Protein AF-A0A7S2D8L3-F1 (afdb_monomer)

pLDDT: mean 83.14, std 11.37, range [50.69, 97.5]

Sequence (397 aa):
GACLIGGCLDSTNPYYDPLANIYGGYGACKIIYSGCTDSLASNYVPFANKDDGSCFIEGCMDSSALNYDPSATKHLIVACVPKRRGCMDSVSISFSTYFNVHDASACFYPGCVDSTAANYDPSANSIGPCIPFWPGCTDSAASNFLAAYTLADPSSCRYGGCTSNPSAGNYNPSADFDDGTCASRRRMLASSTCLDPQASNYNTTASCSYPIEGCTDSNAINYRSSATVEKSPSDCVVPVHGCTVSTGTLNFNSNAEYDDGSCVLVKEGCTNSTAVNFASGANTDDGSCEYHLLGCTTQGSLNYNSLADADDGSCVYIQSGCTDSSADNYAATANTDDGSCAFPVRGCMFDGATNYDSHATSDDGSCVVASPPPSPPPPGSPPGIPLPSPPPPSPPP

Solvent-accessible surface area (backbone atoms only — not comparable to full-atom values): 23736 Å² total; per-residue (Å²): 130,85,86,83,34,48,12,20,74,48,82,86,44,95,58,41,33,94,78,33,78,39,82,55,48,100,84,27,61,78,82,82,31,72,27,12,61,49,86,83,23,83,56,45,34,96,76,28,77,37,68,67,79,67,47,32,28,74,26,14,64,46,83,76,29,70,59,45,29,95,79,34,66,32,74,34,75,94,66,45,40,75,66,32,72,25,13,66,49,86,83,24,80,46,41,38,90,83,36,80,35,77,30,77,90,52,44,32,28,74,21,10,65,48,84,87,30,86,56,46,31,95,80,26,77,30,89,33,86,55,48,75,71,34,71,23,19,60,48,83,84,27,66,62,45,39,92,79,30,73,28,79,28,78,87,65,47,40,36,66,25,14,55,87,43,90,87,24,90,59,45,30,86,84,36,76,33,49,48,72,68,52,51,59,103,70,75,88,71,78,64,50,40,13,55,43,86,78,25,79,46,48,79,32,82,42,78,60,42,62,72,33,70,27,24,64,52,85,75,21,80,58,42,32,94,77,31,72,35,70,37,85,78,74,75,58,44,62,75,39,67,25,15,62,52,80,71,65,36,81,56,50,33,94,74,28,78,39,70,67,79,67,59,42,66,65,28,72,26,14,60,50,84,83,27,79,58,44,30,92,79,27,81,36,69,67,77,67,60,39,64,76,41,68,27,13,58,54,84,79,26,80,59,48,31,93,78,28,77,37,68,66,78,70,58,41,70,76,29,73,27,14,59,50,87,81,24,80,58,44,30,93,78,25,80,36,68,65,78,68,58,42,63,66,36,71,26,12,63,50,86,78,22,81,56,47,32,94,75,33,72,33,72,64,80,70,56,42,64,76,74,80,79,83,82,80,84,83,84,82,87,79,84,88,88,81,90,84,82,89,86,82,81,86,89,88,137

Structure (mmCIF, N/CA/C/O backbone):
data_AF-A0A7S2D8L3-F1
#
_entry.id   AF-A0A7S2D8L3-F1
#
loop_
_atom_site.group_PDB
_atom_site.id
_atom_site.type_symbol
_atom_site.label_atom_id
_atom_site.label_alt_id
_atom_site.label_comp_id
_atom_site.label_asym_id
_atom_site.label_entity_id
_atom_site.label_seq_id
_atom_site.pdbx_PDB_ins_code
_atom_site.Cartn_x
_atom_site.Cartn_y
_atom_site.Cartn_z
_atom_site.occupancy
_atom_site.B_iso_or_equiv
_atom_site.auth_seq_id
_atom_site.auth_comp_id
_atom_site.auth_asym_id
_atom_site.auth_atom_id
_atom_site.pdbx_PDB_model_num
ATOM 1 N N . GLY A 1 1 ? -8.620 76.014 55.996 1.00 58.66 1 GLY A N 1
ATOM 2 C CA . GLY A 1 1 ? -8.951 74.628 55.617 1.00 58.66 1 GLY A CA 1
ATOM 3 C C . GLY A 1 1 ? -7.916 74.156 54.624 1.00 58.66 1 GLY A C 1
ATOM 4 O O . GLY A 1 1 ? -7.511 74.967 53.802 1.00 58.66 1 GLY A O 1
ATOM 5 N N . ALA A 1 2 ? -7.429 72.921 54.746 1.00 70.38 2 ALA A N 1
ATOM 6 C CA . ALA A 1 2 ? -6.459 72.364 53.802 1.00 70.38 2 ALA A CA 1
ATOM 7 C C . ALA A 1 2 ? -7.104 72.161 52.418 1.00 70.38 2 ALA A C 1
ATOM 9 O O . ALA A 1 2 ? -8.289 71.839 52.335 1.00 70.38 2 ALA A O 1
ATOM 10 N N . CYS A 1 3 ? -6.332 72.385 51.351 1.00 78.81 3 CYS A N 1
ATOM 11 C CA . CYS A 1 3 ? -6.780 72.179 49.975 1.00 78.81 3 CYS A CA 1
ATOM 12 C C . CYS A 1 3 ? -6.930 70.674 49.712 1.00 78.81 3 CYS A C 1
ATOM 14 O O . CYS A 1 3 ? -6.027 69.907 50.052 1.00 78.81 3 CYS A O 1
ATOM 16 N N . LEU A 1 4 ? -8.058 70.254 49.140 1.00 78.00 4 LEU A N 1
ATOM 17 C CA . LEU A 1 4 ? -8.296 68.855 48.794 1.00 78.00 4 LEU A CA 1
ATOM 18 C C . LEU A 1 4 ? -7.774 68.593 47.378 1.00 78.00 4 LEU A C 1
ATOM 20 O O . LEU A 1 4 ? -8.221 69.237 46.429 1.00 78.00 4 LEU A O 1
ATOM 24 N N . ILE A 1 5 ? -6.826 67.668 47.249 1.00 77.31 5 ILE A N 1
ATOM 25 C CA . ILE A 1 5 ? -6.230 67.236 45.982 1.00 77.31 5 ILE A CA 1
ATOM 26 C C . ILE A 1 5 ? -6.702 65.804 45.734 1.00 77.31 5 ILE A C 1
ATOM 28 O O . ILE A 1 5 ? -6.395 64.896 46.510 1.00 77.31 5 ILE A O 1
ATOM 32 N N . GLY A 1 6 ? -7.498 65.627 44.679 1.00 76.69 6 GLY A N 1
ATOM 33 C CA . GLY A 1 6 ? -8.025 64.331 44.261 1.00 76.69 6 GLY A CA 1
ATOM 34 C C . GLY A 1 6 ? -7.017 63.531 43.451 1.00 76.69 6 GLY A C 1
ATOM 35 O O . GLY A 1 6 ? -6.548 64.016 42.426 1.00 76.69 6 GLY A O 1
ATOM 36 N N . GLY A 1 7 ? -6.728 62.301 43.878 1.00 76.06 7 GLY A N 1
ATOM 37 C CA . GLY A 1 7 ? -5.790 61.398 43.205 1.00 76.06 7 GLY A CA 1
ATOM 38 C C . GLY A 1 7 ? -5.816 59.973 43.751 1.00 76.06 7 GLY A C 1
ATOM 39 O O . GLY A 1 7 ? -6.588 59.653 44.659 1.00 76.06 7 GLY A O 1
ATOM 40 N N . CYS A 1 8 ? -5.022 59.089 43.150 1.00 79.06 8 CYS A N 1
ATOM 41 C CA . CYS A 1 8 ? -4.939 57.685 43.541 1.00 79.06 8 CYS A CA 1
ATOM 42 C C . CYS A 1 8 ? -4.040 57.569 44.781 1.00 79.06 8 CYS A C 1
ATOM 44 O O . CYS A 1 8 ? -2.842 57.820 44.704 1.00 79.06 8 CYS A O 1
ATOM 46 N N . LEU A 1 9 ? -4.622 57.203 45.926 1.00 77.38 9 LEU A N 1
ATOM 47 C CA . LEU A 1 9 ? -3.913 57.109 47.214 1.00 77.38 9 LEU A CA 1
ATOM 48 C C . LEU A 1 9 ? -3.188 55.766 47.423 1.00 77.38 9 LEU A C 1
ATOM 50 O O . LEU A 1 9 ? -2.482 55.594 48.411 1.00 77.38 9 LEU A O 1
ATOM 54 N N . ASP A 1 10 ? -3.386 54.801 46.525 1.00 76.06 10 ASP A N 1
ATOM 55 C CA . ASP A 1 10 ? -2.772 53.475 46.608 1.00 76.06 10 ASP A CA 1
ATOM 56 C C . ASP A 1 10 ? -1.378 53.491 45.975 1.00 76.06 10 ASP A C 1
ATOM 58 O O . ASP A 1 10 ? -1.258 53.567 44.753 1.00 76.06 10 ASP A O 1
ATOM 62 N N . SER A 1 11 ? -0.331 53.379 46.799 1.00 76.12 11 SER A N 1
ATOM 63 C CA . SER A 1 11 ? 1.074 53.383 46.365 1.00 76.12 11 SER A CA 1
ATOM 64 C C . SER A 1 11 ? 1.469 52.205 45.474 1.00 76.12 11 SER A C 1
ATOM 66 O O . SER A 1 11 ? 2.555 52.216 44.899 1.00 76.12 11 SER A O 1
ATOM 68 N N . THR A 1 12 ? 0.628 51.172 45.381 1.00 72.06 12 THR A N 1
ATOM 69 C CA . THR A 1 12 ? 0.839 50.029 44.482 1.00 72.06 12 THR A CA 1
ATOM 70 C C . THR A 1 12 ? 0.223 50.243 43.097 1.00 72.06 12 THR A C 1
ATOM 72 O O . THR A 1 12 ? 0.552 49.518 42.155 1.00 72.06 12 THR A O 1
ATOM 75 N N . ASN A 1 13 ? -0.632 51.259 42.938 1.00 71.44 13 ASN A N 1
ATOM 76 C CA . ASN A 1 13 ? -1.202 51.624 41.651 1.00 71.44 13 ASN A CA 1
ATOM 77 C C . ASN A 1 13 ? -0.165 52.424 40.826 1.00 71.44 13 ASN A C 1
ATOM 79 O O . ASN A 1 13 ? 0.396 53.392 41.338 1.00 71.44 13 ASN A O 1
ATOM 83 N N . PRO A 1 14 ? 0.076 52.101 39.538 1.00 70.62 14 PRO A N 1
ATOM 84 C CA . PRO A 1 14 ? 0.989 52.856 38.672 1.00 70.62 14 PRO A CA 1
ATOM 85 C C . PRO A 1 14 ? 0.635 54.342 38.516 1.00 70.62 14 PRO A C 1
ATOM 87 O O . PRO A 1 14 ? 1.480 55.129 38.100 1.00 70.62 14 PRO A O 1
ATOM 90 N N . TYR A 1 15 ? -0.606 54.718 38.835 1.00 73.00 15 TYR A N 1
ATOM 91 C CA . TYR A 1 15 ? -1.111 56.090 38.816 1.00 73.00 15 TYR A CA 1
ATOM 92 C C . TYR A 1 15 ? -1.199 56.712 40.223 1.00 73.00 15 TYR A C 1
ATOM 94 O O . TYR A 1 15 ? -1.962 57.657 40.420 1.00 73.00 15 TYR A O 1
ATOM 102 N N . TYR A 1 16 ? -0.459 56.172 41.200 1.00 75.81 16 TYR A N 1
ATOM 103 C CA . TYR A 1 16 ? -0.330 56.734 42.546 1.00 75.81 16 TYR A CA 1
ATOM 104 C C . TYR A 1 16 ? 0.120 58.197 42.503 1.00 75.81 16 TYR A C 1
ATOM 106 O O . TYR A 1 16 ? 1.125 58.525 41.869 1.00 75.81 16 TYR A O 1
ATOM 114 N N . ASP A 1 17 ? -0.594 59.058 43.225 1.00 78.06 17 ASP A N 1
ATOM 115 C CA . ASP A 1 17 ? -0.233 60.462 43.394 1.00 78.06 17 ASP A CA 1
ATOM 116 C C . ASP A 1 17 ? 0.146 60.726 44.862 1.00 78.06 17 ASP A C 1
ATOM 118 O O . ASP A 1 17 ? -0.734 60.761 45.726 1.00 78.06 17 ASP A O 1
ATOM 122 N N . PRO A 1 18 ? 1.439 60.947 45.171 1.00 81.06 18 PRO A N 1
ATOM 123 C CA . PRO A 1 18 ? 1.889 61.211 46.535 1.00 81.06 18 PRO A CA 1
ATOM 124 C C . PRO A 1 18 ? 1.399 62.555 47.103 1.00 81.06 18 PRO A C 1
ATOM 126 O O . PRO A 1 18 ? 1.585 62.803 48.294 1.00 81.06 18 PRO A O 1
ATOM 129 N N . LEU A 1 19 ? 0.815 63.433 46.278 1.00 80.94 19 LEU A N 1
ATOM 130 C CA . LEU A 1 19 ? 0.251 64.724 46.688 1.00 80.94 19 LEU A CA 1
ATOM 131 C C . LEU A 1 19 ? -1.268 64.669 46.900 1.00 80.94 19 LEU A C 1
ATOM 133 O O . LEU A 1 19 ? -1.845 65.626 47.428 1.00 80.94 19 LEU A O 1
ATOM 137 N N . ALA A 1 20 ? -1.920 63.572 46.511 1.00 79.06 20 ALA A N 1
ATOM 138 C CA . ALA A 1 20 ? -3.345 63.390 46.719 1.00 79.06 20 ALA A CA 1
ATOM 139 C C . ALA A 1 20 ? -3.663 63.182 48.204 1.00 79.06 20 ALA A C 1
ATOM 141 O O . ALA A 1 20 ? -2.955 62.485 48.928 1.00 79.06 20 ALA A O 1
ATOM 142 N N . ASN A 1 21 ? -4.757 63.785 48.666 1.00 79.69 21 ASN A N 1
ATOM 143 C CA . ASN A 1 21 ? -5.228 63.652 50.047 1.00 79.69 21 ASN A CA 1
ATOM 144 C C . ASN A 1 21 ? -6.713 63.274 50.155 1.00 79.69 21 ASN A C 1
ATOM 146 O O . ASN A 1 21 ? -7.214 63.080 51.263 1.00 79.69 21 ASN A O 1
ATOM 150 N N . ILE A 1 22 ? -7.400 63.115 49.019 1.00 77.88 22 ILE A N 1
ATOM 151 C CA . ILE A 1 22 ? -8.723 62.493 48.917 1.00 77.88 22 ILE A CA 1
ATOM 152 C C . ILE A 1 22 ? -8.764 61.530 47.723 1.00 77.88 22 ILE A C 1
ATOM 154 O O . ILE A 1 22 ? -8.148 61.779 46.686 1.00 77.88 22 ILE A O 1
ATOM 158 N N . TYR A 1 23 ? -9.496 60.421 47.870 1.00 70.50 23 TYR A N 1
ATOM 159 C CA . TYR A 1 23 ? -9.683 59.441 46.798 1.00 70.50 23 TYR A CA 1
ATOM 160 C C . TYR A 1 23 ? -10.708 59.962 45.781 1.00 70.50 23 TYR A C 1
ATOM 162 O O . TYR A 1 23 ? -11.861 60.209 46.135 1.00 70.50 23 TYR A O 1
ATOM 170 N N . GLY A 1 24 ? -10.301 60.093 44.516 1.00 64.25 24 GLY A N 1
ATOM 171 C CA . GLY A 1 24 ? -11.182 60.478 43.409 1.00 64.25 24 GLY A CA 1
ATOM 172 C C . GLY A 1 24 ? -11.058 61.939 42.949 1.00 64.25 24 GLY A C 1
ATOM 173 O O . GLY A 1 24 ? -10.812 62.857 43.724 1.00 64.25 24 GLY A O 1
ATOM 174 N N . GLY A 1 25 ? -11.225 62.123 41.638 1.00 63.41 25 GLY A N 1
ATOM 175 C CA . GLY A 1 25 ? -11.106 63.361 40.859 1.00 63.41 25 GLY A CA 1
ATOM 176 C C . GLY A 1 25 ? -11.206 63.000 39.369 1.00 63.41 25 GLY A C 1
ATOM 177 O O . GLY A 1 25 ? -10.964 61.842 39.019 1.00 63.41 25 GLY A O 1
ATOM 178 N N . TYR A 1 26 ? -11.607 63.927 38.489 1.00 54.16 26 TYR A N 1
ATOM 179 C CA . TYR A 1 26 ? -11.758 63.651 37.049 1.00 54.16 26 TYR A CA 1
ATOM 180 C C . TYR A 1 26 ? -10.445 63.080 36.465 1.00 54.16 26 TYR A C 1
ATOM 182 O O . TYR A 1 26 ? -9.492 63.818 36.248 1.00 54.16 26 TYR A O 1
ATOM 190 N N . GLY A 1 27 ? -10.397 61.758 36.244 1.00 59.19 27 GLY A N 1
ATOM 191 C CA . GLY A 1 27 ? -9.259 61.035 35.654 1.00 59.19 27 GLY A CA 1
ATOM 192 C C . GLY A 1 27 ? -8.215 60.444 36.619 1.00 59.19 27 GLY A C 1
ATOM 193 O O . GLY A 1 27 ? -7.211 59.923 36.148 1.00 59.19 27 GLY A O 1
ATOM 194 N N . ALA A 1 28 ? -8.416 60.496 37.939 1.00 61.88 28 ALA A N 1
ATOM 195 C CA . ALA A 1 28 ? -7.290 60.419 38.879 1.00 61.88 28 ALA A CA 1
ATOM 196 C C . ALA A 1 28 ? -6.900 59.021 39.414 1.00 61.88 28 ALA A C 1
ATOM 198 O O . ALA A 1 28 ? -5.929 58.915 40.150 1.00 61.88 28 ALA A O 1
ATOM 199 N N . CYS A 1 29 ? -7.613 57.942 39.075 1.00 66.12 29 CYS A N 1
ATOM 200 C CA . CYS A 1 29 ? -7.203 56.575 39.434 1.00 66.12 29 CYS A CA 1
ATOM 201 C C . CYS A 1 29 ? -7.768 55.626 38.368 1.00 66.12 29 CYS A C 1
ATOM 203 O O . CYS A 1 29 ? -8.962 55.318 38.349 1.00 66.12 29 CYS A O 1
ATOM 205 N N . LYS A 1 30 ? -6.932 55.240 37.398 1.00 70.69 30 LYS A N 1
ATOM 206 C CA . LYS A 1 30 ? -7.336 54.280 36.366 1.00 70.69 30 LYS A CA 1
ATOM 207 C C . LYS A 1 30 ? -7.400 52.904 37.028 1.00 70.69 30 LYS A C 1
ATOM 209 O O . LYS A 1 30 ? -6.402 52.431 37.568 1.00 70.69 30 LYS A O 1
ATOM 214 N N . ILE A 1 31 ? -8.581 52.287 37.027 1.00 71.50 31 ILE A N 1
ATOM 215 C CA . ILE A 1 31 ? -8.755 50.920 37.532 1.00 71.50 31 ILE A CA 1
ATOM 216 C C . ILE A 1 31 ? -7.892 50.001 36.668 1.00 71.50 31 ILE A C 1
ATOM 218 O O . ILE A 1 31 ? -8.000 50.040 35.441 1.00 71.50 31 ILE A O 1
ATOM 222 N N . ILE A 1 32 ? -7.018 49.214 37.298 1.00 74.38 32 ILE A N 1
ATOM 223 C CA . ILE A 1 32 ? -6.216 48.217 36.591 1.00 74.38 32 ILE A CA 1
ATOM 224 C C . ILE A 1 32 ? -7.114 47.017 36.334 1.00 74.38 32 ILE A C 1
ATOM 226 O O . ILE A 1 32 ? -7.522 46.332 37.270 1.00 74.38 32 ILE A O 1
ATOM 230 N N . TYR A 1 33 ? -7.414 46.775 35.066 1.00 80.56 33 TYR A N 1
ATOM 231 C CA . TYR A 1 33 ? -8.049 45.540 34.638 1.00 80.56 33 TYR A CA 1
ATOM 232 C C . TYR A 1 33 ? -6.944 44.668 34.056 1.00 80.56 33 TYR A C 1
ATOM 234 O O . TYR A 1 33 ? -6.414 44.971 32.984 1.00 80.56 33 TYR A O 1
ATOM 242 N N . SER A 1 34 ? -6.555 43.645 34.816 1.00 87.06 34 SER A N 1
ATOM 243 C CA . SER A 1 34 ? -5.655 42.600 34.337 1.00 87.06 34 SER A CA 1
ATOM 244 C C . SER A 1 34 ? -6.392 41.699 33.352 1.00 87.06 34 SER A C 1
ATOM 246 O O . SER A 1 34 ? -7.567 41.386 33.560 1.00 87.06 34 SER A O 1
ATOM 248 N N . GLY A 1 35 ? -5.710 41.307 32.289 1.00 88.00 35 GLY A N 1
ATOM 249 C CA . GLY A 1 35 ? -6.216 40.365 31.300 1.00 88.00 35 GLY A CA 1
ATOM 250 C C . GLY A 1 35 ? -5.446 40.493 29.997 1.00 88.00 35 GLY A C 1
ATOM 251 O O . GLY A 1 35 ? -4.646 41.414 29.834 1.00 88.00 35 GLY A O 1
ATOM 252 N N . CYS A 1 36 ? -5.716 39.601 29.049 1.00 92.62 36 CYS A N 1
ATOM 253 C CA . CYS A 1 36 ? -5.042 39.636 27.762 1.00 92.62 36 CYS A CA 1
ATOM 254 C C . CYS A 1 36 ? -5.284 40.959 27.015 1.00 92.62 36 CYS A C 1
ATOM 256 O O . C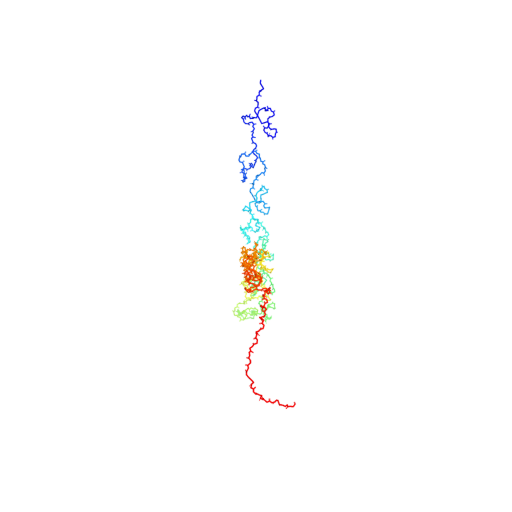YS A 1 36 ? -6.426 41.307 26.697 1.00 92.62 36 CYS A O 1
ATOM 258 N N . THR A 1 37 ? -4.205 41.677 26.695 1.00 91.50 37 THR A N 1
ATOM 259 C CA . THR A 1 37 ? -4.262 42.948 25.950 1.00 91.50 37 THR A CA 1
ATOM 260 C C . THR A 1 37 ? -4.007 42.800 24.447 1.00 91.50 37 THR A C 1
ATOM 262 O O . THR A 1 37 ? -4.109 43.790 23.724 1.00 91.50 37 THR A O 1
ATOM 265 N N . ASP A 1 38 ? -3.665 41.601 23.967 1.00 89.75 38 ASP A N 1
ATOM 266 C CA . ASP A 1 38 ? -3.426 41.328 22.546 1.00 89.75 38 ASP A CA 1
ATOM 267 C C . ASP A 1 38 ? -4.751 41.125 21.798 1.00 89.75 38 ASP A C 1
ATOM 269 O O . ASP A 1 38 ? -5.490 40.184 22.081 1.00 89.75 38 ASP A O 1
ATOM 273 N N . SER A 1 39 ? -5.048 41.991 20.825 1.00 89.75 39 SER A N 1
ATOM 274 C CA . SER A 1 39 ? -6.291 41.931 20.048 1.00 89.75 39 SER A CA 1
ATOM 275 C C . SER A 1 39 ? -6.376 40.752 19.074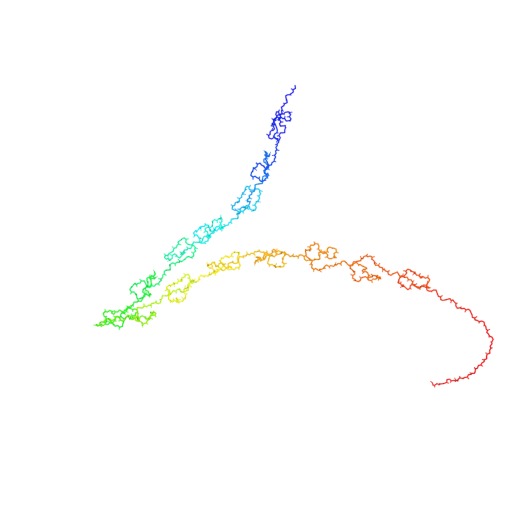 1.00 89.75 39 SER A C 1
ATOM 277 O O . SER A 1 39 ? -7.438 40.539 18.491 1.00 89.75 39 SER A O 1
ATOM 279 N N . LEU A 1 40 ? -5.282 40.013 18.858 1.00 83.94 40 LEU A N 1
ATOM 280 C CA . LEU A 1 40 ? -5.252 38.784 18.058 1.00 83.94 40 LEU A CA 1
ATOM 281 C C . LEU A 1 40 ? -5.496 37.520 18.901 1.00 83.94 40 LEU A C 1
ATOM 283 O O . LEU A 1 40 ? -5.731 36.452 18.336 1.00 83.94 40 LEU A O 1
ATOM 287 N N . ALA A 1 41 ? -5.467 37.619 20.233 1.00 86.69 41 ALA A N 1
ATOM 288 C CA . ALA A 1 41 ? -5.712 36.485 21.116 1.00 86.69 41 ALA A CA 1
ATOM 289 C C . ALA A 1 41 ? -7.202 36.125 21.190 1.00 86.69 41 ALA A C 1
ATOM 291 O O . ALA A 1 41 ? -8.078 36.989 21.268 1.00 86.69 41 ALA A O 1
ATOM 292 N N . SER A 1 42 ? -7.496 34.827 21.282 1.00 87.44 42 SER A N 1
ATOM 293 C CA . SER A 1 42 ? -8.878 34.328 21.393 1.00 87.44 42 SER A CA 1
ATOM 294 C C . SER A 1 42 ? -9.587 34.731 22.695 1.00 87.44 42 SER A C 1
ATOM 296 O O . SER A 1 42 ? -10.813 34.696 22.769 1.00 87.44 42 SER A O 1
ATOM 298 N N . ASN A 1 43 ? -8.835 35.141 23.717 1.00 89.75 43 ASN A N 1
ATOM 299 C CA . ASN A 1 43 ? -9.345 35.639 24.994 1.00 89.75 43 ASN A CA 1
ATOM 300 C C . ASN A 1 43 ? -8.981 37.112 25.256 1.00 89.75 43 ASN A C 1
ATOM 302 O O . ASN A 1 43 ? -8.861 37.511 26.415 1.00 89.75 43 ASN A O 1
ATOM 306 N N . TYR A 1 44 ? -8.806 37.912 24.198 1.00 91.56 44 TYR A N 1
ATOM 307 C CA . TYR A 1 44 ? -8.612 39.359 24.304 1.00 91.56 44 TYR A CA 1
ATOM 308 C C . TYR A 1 44 ? -9.676 40.020 25.194 1.00 91.56 44 TYR A C 1
ATOM 310 O O . TYR A 1 44 ? -10.878 39.801 25.020 1.00 91.56 44 TYR A O 1
ATOM 318 N N . VAL A 1 45 ? -9.239 40.879 26.117 1.00 91.44 45 VAL A N 1
ATOM 319 C CA . VAL A 1 45 ? -10.113 41.637 27.017 1.00 91.44 45 VAL A CA 1
ATOM 320 C C . VAL A 1 45 ? -10.072 43.124 26.622 1.00 91.44 45 VAL A C 1
ATOM 322 O O . VAL A 1 45 ? -9.108 43.813 26.954 1.00 91.44 45 VAL A O 1
ATOM 325 N N . PRO A 1 46 ? -11.120 43.683 25.974 1.00 90.12 46 PRO A N 1
ATOM 326 C CA . PRO A 1 46 ? -11.091 45.041 25.405 1.00 90.12 46 PRO A CA 1
ATOM 327 C C . PRO A 1 46 ? -10.821 46.187 26.389 1.00 90.12 46 PRO A C 1
ATOM 329 O O . PRO A 1 46 ? -10.402 47.271 25.993 1.00 90.12 46 PRO A O 1
ATOM 332 N N . PHE A 1 47 ? -11.101 45.970 27.673 1.00 84.88 47 PHE A N 1
ATOM 333 C CA . PHE A 1 47 ? -10.903 46.946 28.746 1.00 84.88 47 PHE A CA 1
ATOM 334 C C . PHE A 1 47 ? -9.679 46.640 29.620 1.00 84.88 47 PHE A C 1
ATOM 336 O O . PHE A 1 47 ? -9.377 47.433 30.518 1.00 84.88 47 PHE A O 1
ATOM 343 N N . ALA A 1 48 ? -8.970 45.531 29.367 1.00 87.19 48 ALA A N 1
ATOM 344 C CA . ALA A 1 48 ? -7.720 45.246 30.051 1.00 87.19 48 ALA A CA 1
ATOM 345 C C . ALA A 1 48 ? -6.679 46.305 29.685 1.00 87.19 48 ALA A C 1
ATOM 347 O O . ALA A 1 48 ? -6.531 46.716 28.534 1.00 87.19 48 ALA A O 1
ATOM 348 N N . ASN A 1 49 ? -5.979 46.789 30.700 1.00 83.31 49 ASN A N 1
ATOM 349 C CA . ASN A 1 49 ? -4.951 47.818 30.558 1.00 83.31 49 ASN A CA 1
ATOM 350 C C . ASN A 1 49 ? -3.617 47.401 31.184 1.00 83.31 49 ASN A C 1
ATOM 352 O O . ASN A 1 49 ? -2.686 48.205 31.240 1.00 83.31 49 ASN A O 1
ATOM 356 N N . LYS A 1 50 ? -3.537 46.144 31.622 1.00 86.44 50 LYS A N 1
ATOM 357 C CA . LYS A 1 50 ? -2.333 45.467 32.070 1.00 86.44 50 LYS A CA 1
ATOM 358 C C . LYS A 1 50 ? -2.413 44.019 31.605 1.00 86.44 50 LYS A C 1
ATOM 360 O O . LYS A 1 50 ? -3.317 43.301 32.023 1.00 86.44 50 LYS A 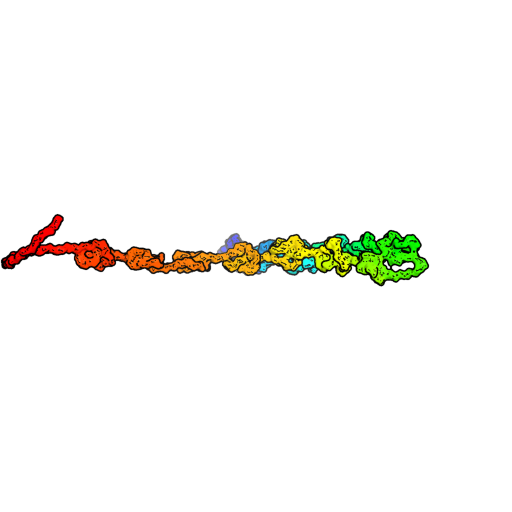O 1
ATOM 365 N N . ASP A 1 51 ? -1.460 43.617 30.776 1.00 88.25 51 ASP A N 1
ATOM 366 C CA . ASP A 1 51 ? -1.317 42.217 30.400 1.00 88.25 51 ASP A CA 1
ATOM 367 C C . ASP A 1 51 ? -0.884 41.397 31.619 1.00 88.25 51 ASP A C 1
ATOM 369 O O . ASP A 1 51 ? 0.022 41.787 32.364 1.00 88.25 51 ASP A O 1
ATOM 373 N N . ASP A 1 52 ? -1.560 40.281 31.841 1.00 89.50 52 ASP A N 1
ATOM 374 C CA . ASP A 1 52 ? -1.253 39.317 32.896 1.00 89.50 52 ASP A CA 1
ATOM 375 C C . ASP A 1 52 ? -0.670 38.009 32.344 1.00 89.50 52 ASP A C 1
ATOM 377 O O . ASP A 1 52 ? -0.448 37.069 33.109 1.00 89.50 52 ASP A O 1
ATOM 381 N N . GLY A 1 53 ? -0.392 37.953 31.036 1.00 86.69 53 GLY A N 1
ATOM 382 C CA . GLY A 1 53 ? 0.136 36.770 30.363 1.00 86.69 53 GLY A CA 1
ATOM 383 C C . GLY A 1 53 ? -0.922 35.697 30.103 1.00 86.69 53 GLY A C 1
ATOM 384 O O . GLY A 1 53 ? -0.571 34.589 29.705 1.00 86.69 53 GLY A O 1
ATOM 385 N N . SER A 1 54 ? -2.210 36.000 30.313 1.00 89.00 54 SER A N 1
ATOM 386 C CA . SER A 1 54 ? -3.302 35.055 30.055 1.00 89.00 54 SER A CA 1
ATOM 387 C C . SER A 1 54 ? -3.612 34.852 28.571 1.00 89.00 54 SER A C 1
ATOM 389 O O . SER A 1 54 ? -4.422 33.983 28.264 1.00 89.00 54 SER A O 1
ATOM 391 N N . CYS A 1 55 ? -3.011 35.612 27.646 1.00 90.81 55 CYS A N 1
ATOM 392 C CA . CYS A 1 55 ? -3.334 35.558 26.218 1.00 90.81 55 CYS A CA 1
ATOM 393 C C . CYS A 1 55 ? -3.251 34.145 25.621 1.00 90.81 55 CYS A C 1
ATOM 395 O O . CYS A 1 55 ? -2.227 33.470 25.713 1.00 90.81 55 CYS A O 1
ATOM 397 N N . PHE A 1 56 ? -4.328 33.727 24.955 1.00 90.06 56 PHE A N 1
ATOM 398 C CA . PHE A 1 56 ? -4.456 32.494 24.184 1.00 90.06 56 PHE A CA 1
ATOM 399 C C . PHE A 1 56 ? -4.246 32.794 22.701 1.00 90.06 56 PHE A C 1
ATOM 401 O O . PHE A 1 56 ? -5.197 33.089 21.965 1.00 90.06 56 PHE A O 1
ATOM 408 N N . ILE A 1 57 ? -2.986 32.711 22.290 1.00 87.94 57 ILE A N 1
ATOM 409 C CA . ILE A 1 57 ? -2.550 32.799 20.904 1.00 87.94 57 ILE A CA 1
ATOM 410 C C . ILE A 1 57 ? -2.702 31.409 20.296 1.00 87.94 57 ILE A C 1
ATOM 412 O O . ILE A 1 57 ? -2.027 30.460 20.702 1.00 87.94 57 ILE A O 1
ATOM 416 N N . GLU A 1 58 ? -3.655 31.278 19.377 1.00 86.69 58 GLU A N 1
ATOM 417 C CA . GLU A 1 58 ? -3.909 30.024 18.676 1.00 86.69 58 GLU A CA 1
ATOM 418 C C . GLU A 1 58 ? -2.864 29.812 17.586 1.00 86.69 58 GLU A C 1
ATOM 420 O O . GLU A 1 58 ? -2.648 30.674 16.739 1.00 86.69 58 GLU A O 1
ATOM 425 N N . GLY A 1 59 ? -2.242 28.639 17.585 1.00 86.94 59 GLY A N 1
ATOM 426 C CA . GLY A 1 59 ? -1.262 28.284 16.571 1.00 86.94 59 GLY A CA 1
ATOM 427 C C . GLY A 1 59 ? -0.789 26.847 16.712 1.00 86.94 59 GLY A C 1
ATOM 428 O O . GLY A 1 59 ? -1.179 26.114 17.630 1.00 86.94 59 GLY A O 1
ATOM 429 N N . CYS A 1 60 ? 0.042 26.411 15.771 1.00 91.19 60 CYS A N 1
ATOM 430 C CA . CYS A 1 60 ? 0.594 25.070 15.817 1.00 91.19 60 CYS A CA 1
ATOM 431 C C . CYS A 1 60 ? 1.811 25.032 16.746 1.00 91.19 60 CYS A C 1
ATOM 433 O O . CYS A 1 60 ? 2.889 25.478 16.378 1.00 91.19 60 CYS A O 1
ATOM 435 N N . MET A 1 61 ? 1.662 24.456 17.937 1.00 90.25 61 MET A N 1
ATOM 436 C CA . MET A 1 61 ? 2.783 24.283 18.882 1.00 90.25 61 MET A CA 1
ATOM 437 C C . MET A 1 61 ? 3.675 23.058 18.580 1.00 90.25 61 MET A C 1
ATOM 439 O O . MET A 1 61 ? 4.586 22.755 19.345 1.00 90.25 61 MET A O 1
ATOM 443 N N . ASP A 1 62 ? 3.420 22.327 17.491 1.00 88.62 62 ASP A N 1
ATOM 444 C CA . ASP A 1 62 ? 4.229 21.173 17.087 1.00 88.62 62 ASP A CA 1
ATOM 445 C C . ASP A 1 62 ? 5.430 21.625 16.241 1.00 88.62 62 ASP A C 1
ATOM 447 O O . ASP A 1 62 ? 5.268 22.063 15.103 1.00 88.62 62 ASP A O 1
ATOM 451 N N . SER A 1 63 ? 6.645 21.488 16.780 1.00 90.19 63 SER A N 1
ATOM 452 C CA . SER A 1 63 ? 7.897 21.875 16.106 1.00 90.19 63 SER A CA 1
ATOM 453 C C . SER A 1 63 ? 8.181 21.085 14.821 1.00 90.19 63 SER A C 1
ATOM 455 O O . SER A 1 63 ? 8.950 21.523 13.953 1.00 90.19 63 SER A O 1
ATOM 457 N N . SER A 1 64 ? 7.536 19.929 14.656 1.00 87.25 64 SER A N 1
ATOM 458 C CA . SER A 1 64 ? 7.630 19.117 13.450 1.00 87.25 64 SER A CA 1
ATOM 459 C C . SER A 1 64 ? 6.751 19.647 12.310 1.00 87.25 64 SER A C 1
ATOM 461 O O . SER A 1 64 ? 7.098 19.423 11.147 1.00 87.25 64 SER A O 1
ATOM 463 N N . ALA A 1 65 ? 5.716 20.446 12.590 1.00 89.75 65 ALA A N 1
ATOM 464 C CA . ALA A 1 65 ? 4.817 21.010 11.585 1.00 89.75 65 ALA A CA 1
ATOM 465 C C . ALA A 1 65 ? 5.474 22.108 10.726 1.00 89.75 65 ALA A C 1
ATOM 467 O O . ALA A 1 65 ? 6.496 22.702 11.083 1.00 89.75 65 ALA A O 1
ATOM 468 N N . LEU A 1 66 ? 4.901 22.362 9.547 1.00 89.62 66 LEU A N 1
ATOM 469 C CA . LEU A 1 66 ? 5.377 23.372 8.597 1.00 89.62 66 LEU A CA 1
ATOM 470 C C . LEU A 1 66 ? 5.097 24.797 9.086 1.00 89.62 66 LEU A C 1
ATOM 472 O O . LEU A 1 66 ? 5.932 25.677 8.915 1.00 89.62 66 LEU A O 1
ATOM 476 N N . ASN A 1 67 ? 3.947 25.009 9.716 1.00 89.75 67 ASN A N 1
ATOM 477 C CA . ASN A 1 67 ? 3.519 26.287 10.277 1.00 89.75 67 ASN A CA 1
ATOM 478 C C . ASN A 1 67 ? 3.619 26.304 11.810 1.00 89.75 67 ASN A C 1
ATOM 480 O O . ASN A 1 67 ? 2.745 26.852 12.480 1.00 89.75 67 ASN A O 1
ATOM 484 N N . TYR A 1 68 ? 4.667 25.672 12.350 1.00 89.88 68 TYR A N 1
ATOM 485 C CA . TYR A 1 68 ? 5.006 25.762 13.767 1.00 89.88 68 TYR A CA 1
ATOM 486 C C . TYR A 1 68 ? 5.106 27.228 14.199 1.00 89.88 68 TYR A C 1
ATOM 488 O O . TYR A 1 68 ? 5.860 28.004 13.608 1.00 89.88 68 TYR A O 1
ATOM 496 N N . ASP A 1 69 ? 4.372 27.577 15.247 1.00 89.38 69 ASP A N 1
ATOM 497 C CA . ASP A 1 69 ? 4.368 28.895 15.856 1.00 89.38 69 ASP A CA 1
ATOM 498 C C . ASP A 1 69 ? 4.915 28.797 17.291 1.00 89.38 69 ASP A C 1
ATOM 500 O O . ASP A 1 69 ? 4.209 28.334 18.191 1.00 89.38 69 ASP A O 1
ATOM 504 N N . PRO A 1 70 ? 6.166 29.234 17.536 1.00 89.25 70 PRO A N 1
ATOM 505 C CA . PRO A 1 70 ? 6.755 29.225 18.873 1.00 89.25 70 PRO A CA 1
ATOM 506 C C . PRO A 1 70 ? 6.124 30.246 19.836 1.00 89.25 70 PRO A C 1
ATOM 508 O O . PRO A 1 70 ? 6.433 30.209 21.025 1.00 89.25 70 PRO A O 1
ATOM 511 N N . SER A 1 71 ? 5.290 31.170 19.343 1.00 84.88 71 SER A N 1
ATOM 512 C CA . SER A 1 71 ? 4.567 32.161 20.152 1.00 84.88 71 SER A CA 1
ATOM 513 C C . SER A 1 71 ? 3.151 31.721 20.537 1.00 84.88 71 SER A C 1
ATOM 515 O O . SER A 1 71 ? 2.515 32.366 21.372 1.00 84.88 71 SER A O 1
ATOM 517 N N . ALA A 1 72 ? 2.670 30.604 19.980 1.00 87.00 72 ALA A N 1
ATOM 518 C CA . ALA A 1 72 ? 1.367 30.051 20.307 1.00 87.00 72 ALA A CA 1
ATOM 519 C C . ALA A 1 72 ? 1.326 29.553 21.757 1.00 87.00 72 ALA A C 1
ATOM 521 O O . ALA A 1 72 ? 2.155 28.755 22.196 1.00 87.00 72 ALA A O 1
ATOM 522 N N . THR A 1 73 ? 0.312 29.994 22.494 1.00 85.38 73 THR A N 1
ATOM 523 C CA . THR A 1 73 ? 0.041 29.566 23.874 1.00 85.38 73 THR A CA 1
ATOM 524 C C . THR A 1 73 ? -1.123 28.573 23.948 1.00 85.38 73 THR A C 1
ATOM 526 O O . THR A 1 73 ? -1.369 27.990 25.005 1.00 85.38 73 THR A O 1
ATOM 529 N N . LYS A 1 74 ? -1.822 28.338 22.825 1.00 86.50 74 LYS A N 1
ATOM 530 C CA . LYS A 1 74 ? -2.909 27.362 22.681 1.00 86.50 74 LYS A CA 1
ATOM 531 C C . LYS A 1 74 ? -2.744 26.548 21.390 1.00 86.50 74 LYS A C 1
ATOM 533 O O . LYS A 1 74 ? -2.834 27.088 20.288 1.00 86.50 74 LYS A O 1
ATOM 538 N N . HIS A 1 75 ? -2.546 25.234 21.530 1.00 84.81 75 HIS A N 1
ATOM 539 C CA . HIS A 1 75 ? -2.345 24.322 20.402 1.00 84.81 75 HIS A CA 1
ATOM 540 C C . HIS A 1 75 ? -3.647 24.103 19.620 1.00 84.81 75 HIS A C 1
ATOM 542 O O . HIS A 1 75 ? -4.626 23.584 20.162 1.00 84.81 75 HIS A O 1
ATOM 548 N N . LEU A 1 76 ? -3.648 24.461 18.336 1.00 80.88 76 LEU A N 1
ATOM 549 C CA . LEU A 1 76 ? -4.786 24.261 17.441 1.00 80.88 76 LEU A CA 1
ATOM 550 C C . LEU A 1 76 ? -4.461 23.150 16.427 1.00 80.88 76 LEU A C 1
ATOM 552 O O . LEU A 1 76 ? -3.870 23.408 15.383 1.00 80.88 76 LEU A O 1
ATOM 556 N N . ILE A 1 77 ? -4.854 21.906 16.735 1.00 67.31 77 ILE A N 1
ATOM 557 C CA . ILE A 1 77 ? -4.487 20.698 15.957 1.00 67.31 77 ILE A CA 1
ATOM 558 C C . ILE A 1 77 ? -4.860 20.831 14.471 1.00 67.31 77 ILE A C 1
ATOM 560 O O . ILE A 1 77 ? -4.064 20.507 13.597 1.00 67.31 77 ILE A O 1
ATOM 564 N N . VAL A 1 78 ? -6.046 21.369 14.170 1.00 71.62 78 VAL A N 1
ATOM 565 C CA . VAL A 1 78 ? -6.527 21.582 12.789 1.00 71.62 78 VAL A CA 1
ATOM 566 C C . VAL A 1 78 ? -5.750 22.649 12.014 1.00 71.62 78 VAL A C 1
ATOM 568 O O . VAL A 1 78 ? -5.867 22.709 10.793 1.00 71.62 78 VAL A O 1
ATOM 571 N N . ALA A 1 79 ? -4.945 23.473 12.690 1.00 74.19 79 ALA A N 1
ATOM 572 C CA . ALA A 1 79 ? -4.064 24.425 12.030 1.00 74.19 79 ALA A CA 1
ATOM 573 C C . ALA A 1 79 ? -2.708 23.812 11.665 1.00 74.19 79 ALA A C 1
ATOM 575 O O . ALA A 1 79 ? -2.049 24.354 10.786 1.00 74.19 79 ALA A O 1
ATOM 576 N N . CYS A 1 80 ? -2.269 22.714 12.290 1.00 87.94 80 CYS A N 1
ATOM 577 C CA . CYS A 1 80 ? -0.949 22.144 12.024 1.00 87.94 80 CYS A CA 1
ATOM 578 C C . CYS A 1 80 ? -0.874 21.518 10.627 1.00 87.94 80 CYS A C 1
ATOM 580 O O . CYS A 1 80 ? -1.505 20.504 10.333 1.00 87.94 80 CYS A O 1
ATOM 582 N N . VAL A 1 81 ? -0.046 22.105 9.766 1.00 89.31 81 VAL A N 1
ATOM 583 C CA . VAL A 1 81 ? 0.251 21.570 8.440 1.00 89.31 81 VAL A CA 1
ATOM 584 C C . VAL A 1 81 ? 1.406 20.576 8.576 1.00 89.31 81 VAL A C 1
ATOM 586 O O . VAL A 1 81 ? 2.529 20.991 8.881 1.00 89.31 81 VAL A O 1
ATOM 589 N N . PRO A 1 82 ? 1.186 19.269 8.350 1.00 86.94 82 PRO A N 1
ATOM 590 C CA . PRO A 1 82 ? 2.254 18.284 8.454 1.00 86.94 82 PRO A CA 1
ATOM 591 C C . PRO A 1 82 ? 3.306 18.519 7.366 1.00 86.94 82 PRO A C 1
ATOM 593 O O . PRO A 1 82 ? 2.964 18.787 6.210 1.00 86.94 82 PRO A O 1
ATOM 596 N N . LYS A 1 83 ? 4.590 18.376 7.714 1.00 89.25 83 LYS A N 1
ATOM 597 C CA . LYS A 1 83 ? 5.678 18.373 6.726 1.00 89.25 83 LYS A CA 1
ATOM 598 C C . LYS A 1 83 ? 5.636 17.064 5.940 1.00 89.25 83 LYS A C 1
ATOM 600 O O . LYS A 1 83 ? 5.849 15.991 6.497 1.00 89.25 83 LYS A O 1
ATOM 605 N N . ARG A 1 84 ? 5.394 17.156 4.638 1.00 88.12 84 ARG A N 1
ATOM 606 C CA . ARG A 1 84 ? 5.415 16.037 3.692 1.00 88.12 84 ARG A CA 1
ATOM 607 C C . ARG A 1 84 ? 6.577 16.272 2.744 1.00 88.12 84 ARG A C 1
ATOM 609 O O . ARG A 1 84 ? 6.484 17.117 1.854 1.00 88.12 84 ARG A O 1
ATOM 616 N N . ARG A 1 85 ? 7.682 15.571 3.001 1.00 90.19 85 ARG A N 1
ATOM 617 C CA . ARG A 1 85 ? 8.904 15.647 2.197 1.00 90.19 85 ARG A CA 1
ATOM 618 C C . ARG A 1 85 ? 8.779 14.761 0.966 1.00 90.19 85 ARG A C 1
ATOM 620 O O . ARG A 1 85 ? 8.323 13.629 1.085 1.00 90.19 85 ARG A O 1
ATOM 627 N N . GLY A 1 86 ? 9.193 15.278 -0.179 1.00 89.88 86 GLY A N 1
ATOM 628 C CA . GLY A 1 86 ? 9.251 14.531 -1.429 1.00 89.88 86 GLY A CA 1
ATOM 629 C C . GLY A 1 86 ? 9.656 15.430 -2.589 1.00 89.88 86 GLY A C 1
ATOM 630 O O . GLY A 1 86 ? 10.035 16.589 -2.387 1.00 89.88 86 GLY A O 1
ATOM 631 N N . CYS A 1 87 ? 9.582 14.912 -3.812 1.00 90.69 87 CYS A N 1
ATOM 632 C CA . CYS A 1 87 ? 9.979 15.696 -4.969 1.00 90.69 87 CYS A CA 1
ATOM 633 C C . CYS A 1 87 ? 8.899 16.713 -5.364 1.0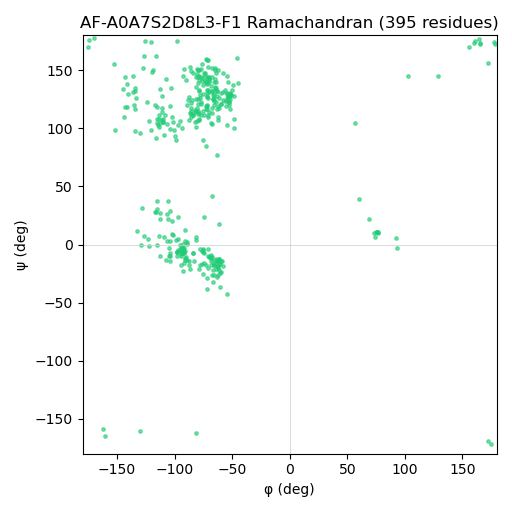0 90.69 87 CYS A C 1
ATOM 635 O O . CYS A 1 87 ? 7.742 16.375 -5.609 1.00 90.69 87 CYS A O 1
ATOM 637 N N . MET A 1 88 ? 9.313 17.975 -5.457 1.00 92.38 88 MET A N 1
ATOM 638 C CA . MET A 1 88 ? 8.478 19.105 -5.899 1.00 92.38 88 MET A CA 1
ATOM 639 C C . MET A 1 88 ? 8.954 19.701 -7.234 1.00 92.38 88 MET A C 1
ATOM 641 O O . MET A 1 88 ? 8.458 20.744 -7.649 1.00 92.38 88 MET A O 1
ATOM 645 N N . ASP A 1 89 ? 9.921 19.063 -7.898 1.00 90.44 89 ASP A N 1
ATOM 646 C CA . ASP A 1 89 ? 10.396 19.466 -9.223 1.00 90.44 89 ASP A CA 1
ATOM 647 C C . ASP A 1 89 ? 9.512 18.843 -10.305 1.00 90.44 89 ASP A C 1
ATOM 649 O O . ASP A 1 89 ? 9.482 17.625 -10.434 1.00 90.44 89 ASP A O 1
ATOM 653 N N . SER A 1 90 ? 8.825 19.670 -11.097 1.00 89.38 90 SER A N 1
ATOM 654 C CA . SER A 1 90 ? 7.907 19.233 -12.158 1.00 89.38 90 SER A CA 1
ATOM 655 C C . SER A 1 90 ? 8.557 18.435 -13.293 1.00 89.38 90 SER A C 1
ATOM 657 O O . SER A 1 90 ? 7.838 17.864 -14.109 1.00 89.38 90 SER A O 1
ATOM 659 N N . VAL A 1 91 ? 9.889 18.437 -13.390 1.00 82.38 91 VAL A N 1
ATOM 660 C CA . VAL A 1 91 ? 10.641 17.674 -14.400 1.00 82.38 91 VAL A CA 1
ATOM 661 C C . VAL A 1 91 ? 10.935 16.242 -13.923 1.00 82.38 91 VAL A C 1
ATOM 663 O O . VAL A 1 91 ? 11.216 15.364 -14.735 1.00 82.38 91 VAL A O 1
ATOM 666 N N . SER A 1 92 ? 10.838 15.976 -12.618 1.00 83.56 92 SER A N 1
ATOM 667 C CA . SER A 1 92 ? 11.023 14.640 -12.051 1.00 83.56 92 SER A CA 1
ATOM 668 C C . SER A 1 92 ? 9.775 13.771 -12.225 1.00 83.56 92 SER A C 1
ATOM 670 O O . SER A 1 92 ? 8.649 14.238 -12.069 1.00 83.56 92 SER A O 1
ATOM 672 N N . ILE A 1 93 ? 9.957 12.471 -12.458 1.00 81.62 93 ILE A N 1
ATOM 673 C CA . ILE A 1 93 ? 8.835 11.518 -12.512 1.00 81.62 93 ILE A CA 1
ATOM 674 C C . ILE A 1 93 ? 8.208 11.250 -11.136 1.00 81.62 93 ILE A C 1
ATOM 676 O O . ILE A 1 93 ? 7.059 10.827 -11.072 1.00 81.62 93 ILE A O 1
ATOM 680 N N . SER A 1 94 ? 8.920 11.523 -10.037 1.00 82.94 94 SER A N 1
ATOM 681 C CA . SER A 1 94 ? 8.357 11.482 -8.678 1.00 82.94 94 SER A CA 1
ATOM 682 C C . SER A 1 94 ? 7.795 12.820 -8.212 1.00 82.94 94 SER A C 1
ATOM 684 O O . SER A 1 94 ? 7.488 12.982 -7.026 1.00 82.94 94 SER A O 1
ATOM 686 N N . PHE A 1 95 ? 7.632 13.780 -9.127 1.00 86.75 95 PHE A N 1
ATOM 687 C CA . PHE A 1 95 ? 6.924 15.017 -8.850 1.00 86.75 95 PHE A CA 1
ATOM 688 C C . PHE A 1 95 ? 5.528 14.738 -8.297 1.00 86.75 95 PHE A C 1
ATOM 690 O O . PHE A 1 95 ? 4.711 14.059 -8.921 1.00 86.75 95 PHE A O 1
ATOM 697 N N . SER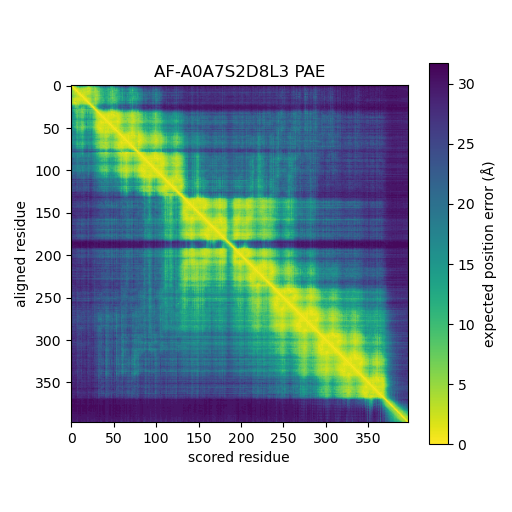 A 1 96 ? 5.215 15.334 -7.151 1.00 86.00 96 SER A N 1
ATOM 698 C CA . SER A 1 96 ? 3.850 15.349 -6.648 1.00 86.00 96 SER A CA 1
ATOM 699 C C . SER A 1 96 ? 3.545 16.655 -5.938 1.00 86.00 96 SER A C 1
ATOM 701 O O . SER A 1 96 ? 4.276 17.098 -5.054 1.00 86.00 96 SER A O 1
ATOM 703 N N . THR A 1 97 ? 2.390 17.236 -6.261 1.00 88.38 97 THR A N 1
ATOM 704 C CA . THR A 1 97 ? 1.853 18.418 -5.573 1.00 88.38 97 THR A CA 1
ATOM 705 C C . THR A 1 97 ? 1.370 18.111 -4.150 1.00 88.38 97 THR A C 1
ATOM 707 O O . THR A 1 97 ? 0.932 19.014 -3.444 1.00 88.38 97 THR A O 1
ATOM 710 N N . TYR A 1 98 ? 1.404 16.842 -3.727 1.00 84.38 98 TYR A N 1
ATOM 711 C CA . TYR A 1 98 ? 1.068 16.407 -2.369 1.00 84.38 98 TYR A CA 1
ATOM 712 C C . TYR A 1 98 ? 2.132 16.798 -1.332 1.00 84.38 98 TYR A C 1
ATOM 714 O O . TYR A 1 98 ? 1.819 16.971 -0.149 1.00 84.38 98 TYR A O 1
ATOM 722 N N . PHE A 1 99 ? 3.388 16.913 -1.766 1.00 89.38 99 PHE A N 1
ATOM 723 C CA . PHE A 1 99 ? 4.504 17.302 -0.915 1.00 89.38 99 PHE A CA 1
ATOM 724 C C . PHE A 1 99 ? 4.546 18.822 -0.744 1.00 89.38 99 PHE A C 1
ATOM 726 O O . PHE A 1 99 ? 4.243 19.580 -1.662 1.00 89.38 99 PHE A O 1
ATOM 733 N N . ASN A 1 100 ? 4.929 19.268 0.451 1.00 89.38 100 ASN A N 1
ATOM 734 C CA . ASN A 1 100 ? 5.040 20.688 0.800 1.00 89.38 100 ASN A CA 1
ATOM 735 C C . ASN A 1 100 ? 6.442 21.071 1.301 1.00 89.38 100 ASN A C 1
ATOM 737 O O . ASN A 1 100 ? 6.669 22.212 1.700 1.00 89.38 100 ASN A O 1
ATOM 741 N N . VAL A 1 101 ? 7.383 20.123 1.265 1.00 91.88 101 VAL A N 1
ATOM 742 C CA . VAL A 1 101 ? 8.807 20.329 1.528 1.00 91.88 101 VAL A CA 1
ATOM 743 C C . VAL A 1 101 ? 9.597 19.582 0.454 1.00 91.88 101 VAL A C 1
ATOM 745 O O . VAL A 1 101 ? 9.468 18.365 0.333 1.00 91.88 101 VAL A O 1
ATOM 748 N N . HIS A 1 102 ? 10.413 20.302 -0.318 1.00 92.38 102 HIS A N 1
ATOM 749 C CA . HIS A 1 102 ? 11.223 19.702 -1.375 1.00 92.38 102 HIS A CA 1
ATOM 750 C C . HIS A 1 102 ? 12.368 18.882 -0.773 1.00 92.38 102 HIS A C 1
ATOM 752 O O . HIS A 1 102 ? 13.150 19.395 0.030 1.00 92.38 102 HIS A O 1
ATOM 758 N N . ASP A 1 103 ? 12.471 17.623 -1.187 1.00 91.12 103 ASP A N 1
ATOM 759 C CA . ASP A 1 103 ? 13.579 16.729 -0.871 1.00 91.12 103 ASP A CA 1
ATOM 760 C C . ASP A 1 103 ? 14.216 16.242 -2.176 1.00 91.12 103 ASP A C 1
ATOM 762 O O . ASP A 1 103 ? 13.641 15.420 -2.890 1.00 91.12 103 ASP A O 1
ATOM 766 N N . ALA A 1 104 ? 15.404 16.763 -2.488 1.00 85.62 104 ALA A N 1
ATOM 767 C CA . ALA A 1 104 ? 16.118 16.440 -3.721 1.00 85.62 104 ALA A CA 1
ATOM 768 C C . ALA A 1 104 ? 16.489 14.950 -3.818 1.00 85.62 104 ALA A C 1
ATOM 770 O O . ALA A 1 104 ? 16.597 14.420 -4.920 1.00 85.62 104 ALA A O 1
ATOM 771 N N . SER A 1 105 ? 16.641 14.255 -2.682 1.00 83.94 105 SER A N 1
ATOM 772 C CA . SER A 1 105 ? 16.933 12.815 -2.668 1.00 83.94 105 SER A CA 1
ATOM 773 C C . SER A 1 105 ? 15.733 11.953 -3.075 1.00 83.94 105 SER A C 1
ATOM 775 O O . SER A 1 105 ? 15.913 10.804 -3.465 1.00 83.94 105 SER A O 1
ATOM 777 N N . ALA A 1 106 ? 14.521 12.514 -3.029 1.00 84.69 106 ALA A N 1
ATOM 778 C CA . ALA A 1 106 ? 13.289 11.854 -3.451 1.00 84.69 106 ALA A CA 1
ATOM 779 C C . ALA A 1 106 ? 12.940 12.109 -4.931 1.00 84.69 106 ALA A C 1
ATOM 781 O O . ALA A 1 106 ? 11.931 11.591 -5.418 1.00 84.69 106 ALA A O 1
ATOM 782 N N . CYS A 1 107 ? 13.720 12.931 -5.642 1.00 87.25 107 CYS A N 1
ATOM 783 C CA . CYS A 1 107 ? 13.504 13.230 -7.055 1.00 87.25 107 CYS A CA 1
ATOM 784 C C . CYS A 1 107 ? 14.150 12.174 -7.950 1.00 87.25 107 CYS A C 1
ATOM 786 O O . CYS A 1 107 ? 15.356 11.956 -7.876 1.00 87.25 107 CYS A O 1
ATOM 788 N N . PHE A 1 108 ? 13.351 11.572 -8.828 1.00 85.75 108 PHE A N 1
ATOM 789 C CA . PHE A 1 108 ? 13.806 10.671 -9.881 1.00 85.75 108 PHE A CA 1
ATOM 790 C C . PHE A 1 108 ? 13.781 11.389 -11.232 1.00 85.75 108 PHE A C 1
ATOM 792 O O . PHE A 1 108 ? 12.727 11.839 -11.688 1.00 85.75 108 PHE A O 1
ATOM 799 N N . TYR A 1 109 ? 14.938 11.509 -11.865 1.00 84.50 109 TYR A N 1
ATOM 800 C CA . TYR A 1 109 ? 15.115 12.068 -13.196 1.00 84.50 109 TYR A CA 1
ATOM 801 C C . TYR A 1 109 ? 15.461 10.919 -14.145 1.00 84.50 109 TYR A C 1
ATOM 803 O O . TYR A 1 109 ? 16.524 10.306 -13.986 1.00 84.50 109 TYR A O 1
ATOM 811 N N . PRO A 1 110 ? 14.558 10.573 -15.078 1.00 77.19 110 PRO A N 1
ATOM 812 C CA . PRO A 1 110 ? 14.800 9.499 -16.022 1.00 77.19 110 PRO A CA 1
ATOM 813 C C . PRO A 1 110 ? 15.843 9.939 -17.047 1.00 77.19 110 PRO A C 1
ATOM 815 O O . PRO A 1 110 ? 15.714 10.985 -17.679 1.00 77.19 110 PRO A O 1
ATOM 818 N N . GLY A 1 111 ? 16.844 9.100 -17.259 1.00 75.62 111 GLY A N 1
ATOM 819 C CA . GLY A 1 111 ? 17.845 9.294 -18.298 1.00 75.62 111 GLY A CA 1
ATOM 820 C C . GLY A 1 111 ? 18.875 8.180 -18.252 1.00 75.62 111 GLY A C 1
ATOM 821 O O . GLY A 1 111 ? 18.846 7.318 -17.373 1.00 75.62 111 GLY A O 1
ATOM 822 N N . CYS A 1 112 ? 19.762 8.135 -19.238 1.00 78.25 112 CYS A N 1
ATOM 823 C CA . CYS A 1 112 ? 20.750 7.073 -19.260 1.00 78.25 112 CYS A CA 1
ATOM 824 C C . CYS A 1 112 ? 21.830 7.338 -18.204 1.00 78.25 112 CYS A C 1
ATOM 826 O O . CYS A 1 112 ? 22.625 8.259 -18.352 1.00 78.25 112 CYS A O 1
ATOM 828 N N . VAL A 1 113 ? 21.874 6.517 -17.154 1.00 81.06 113 VAL A N 1
ATOM 829 C CA . VAL A 1 113 ? 22.879 6.612 -16.076 1.00 81.06 113 VAL A CA 1
ATOM 830 C C . VAL A 1 113 ? 24.199 5.908 -16.418 1.00 81.06 113 VAL A C 1
ATOM 832 O O . VAL A 1 113 ? 25.175 6.010 -15.677 1.00 81.06 113 VAL A O 1
ATOM 835 N N . ASP A 1 114 ? 24.248 5.191 -17.543 1.00 74.00 114 ASP A N 1
ATOM 836 C CA . ASP A 1 114 ? 25.449 4.511 -18.018 1.00 74.00 114 ASP A CA 1
ATOM 837 C C . ASP A 1 114 ? 26.399 5.508 -18.693 1.00 74.00 114 ASP A C 1
ATOM 839 O O . ASP A 1 114 ? 26.165 5.945 -19.818 1.00 74.00 114 ASP A O 1
ATOM 843 N N . SER A 1 115 ? 27.501 5.836 -18.012 1.00 78.38 115 SER A N 1
ATOM 844 C CA . SER A 1 115 ? 28.550 6.735 -18.527 1.00 78.38 115 SER A CA 1
ATOM 845 C C . SER A 1 115 ? 29.219 6.266 -19.820 1.00 78.38 115 SER A C 1
ATOM 847 O O . SER A 1 115 ? 29.911 7.050 -20.471 1.00 78.38 115 SER A O 1
ATOM 849 N N . THR A 1 116 ? 29.023 5.002 -20.196 1.00 68.69 116 THR A N 1
ATOM 850 C CA . THR A 1 116 ? 29.535 4.436 -21.441 1.00 68.69 116 THR A CA 1
ATOM 851 C C . THR A 1 116 ? 28.537 4.499 -22.584 1.00 68.69 116 THR A C 1
ATOM 853 O O . THR A 1 116 ? 28.942 4.172 -23.687 1.00 68.69 116 THR A O 1
ATOM 856 N N . ALA A 1 117 ? 27.286 4.924 -22.373 1.00 67.19 117 ALA A N 1
ATOM 857 C CA . ALA A 1 117 ? 26.257 4.997 -23.408 1.00 67.19 117 ALA A CA 1
ATOM 858 C C . ALA A 1 117 ? 26.283 6.318 -24.195 1.00 67.19 117 ALA A C 1
ATOM 860 O O . ALA A 1 117 ? 26.661 7.376 -23.689 1.00 67.19 117 ALA A O 1
ATOM 861 N N . ALA A 1 118 ? 25.825 6.277 -25.451 1.00 68.94 118 ALA A N 1
ATOM 862 C CA . ALA A 1 118 ? 25.900 7.424 -26.361 1.00 68.94 118 ALA A CA 1
ATOM 863 C C . ALA A 1 118 ? 25.010 8.611 -25.938 1.00 68.94 118 ALA A C 1
ATOM 865 O O . ALA A 1 118 ? 25.263 9.744 -26.341 1.00 68.94 118 ALA A O 1
ATOM 866 N N . ASN A 1 119 ? 23.976 8.357 -25.134 1.00 69.94 119 ASN A N 1
ATOM 867 C CA . ASN A 1 119 ? 23.069 9.359 -24.573 1.00 69.94 119 ASN A CA 1
ATOM 868 C C . ASN A 1 119 ? 23.152 9.442 -23.039 1.00 69.94 119 ASN A C 1
ATOM 870 O O . ASN A 1 119 ? 22.140 9.744 -22.407 1.00 69.94 119 ASN A O 1
ATOM 874 N N . TYR A 1 120 ? 24.322 9.154 -22.451 1.00 78.75 120 TYR A N 1
ATOM 875 C CA . TYR A 1 120 ? 24.565 9.344 -21.018 1.00 78.75 120 TYR A CA 1
ATOM 876 C C . TYR A 1 120 ? 24.110 10.734 -20.553 1.00 78.75 120 TYR A C 1
ATOM 878 O O . TYR A 1 120 ? 24.519 11.754 -21.117 1.00 78.75 120 TYR A O 1
ATOM 886 N N . ASP A 1 121 ? 23.290 10.763 -19.505 1.00 80.69 121 ASP A N 1
ATOM 887 C CA . ASP A 1 121 ? 22.797 11.973 -18.867 1.00 80.69 121 ASP A CA 1
ATOM 888 C C . ASP A 1 121 ? 23.343 12.053 -17.429 1.00 80.69 121 ASP A C 1
ATOM 890 O O . ASP A 1 121 ? 22.887 11.317 -16.552 1.00 80.69 121 ASP A O 1
ATOM 894 N N . PRO A 1 122 ? 24.297 12.959 -17.143 1.00 82.25 122 PRO A N 1
ATOM 895 C CA . PRO A 1 122 ? 24.874 13.113 -15.808 1.00 82.25 122 PRO A CA 1
ATOM 896 C C . PRO A 1 122 ? 23.894 13.672 -14.763 1.00 82.25 122 PRO A C 1
ATOM 898 O O . PRO A 1 122 ? 24.242 13.721 -13.584 1.00 82.25 122 PRO A O 1
ATOM 901 N N . SER A 1 123 ? 22.708 14.132 -15.175 1.00 79.62 123 SER A N 1
ATOM 902 C CA . SER A 1 123 ? 21.635 14.575 -14.278 1.00 79.62 123 SER A CA 1
ATOM 903 C C . SER A 1 123 ? 20.612 13.478 -13.964 1.00 79.62 123 SER A C 1
ATOM 905 O O . SER A 1 123 ? 19.795 13.649 -13.057 1.00 79.62 123 SER A O 1
ATOM 907 N N . ALA A 1 124 ? 20.678 12.340 -14.662 1.00 82.62 124 ALA A N 1
ATOM 908 C CA . ALA A 1 124 ? 19.797 11.211 -14.425 1.00 82.62 124 ALA A CA 1
ATOM 909 C C . ALA A 1 124 ? 20.194 10.442 -13.161 1.00 82.62 124 ALA A C 1
ATOM 911 O O . ALA A 1 124 ? 21.365 10.161 -12.904 1.00 82.62 124 ALA A O 1
ATOM 912 N N . ASN A 1 125 ? 19.192 10.059 -12.380 1.00 78.75 125 ASN A N 1
ATOM 913 C CA . ASN A 1 125 ? 19.343 9.191 -11.209 1.00 78.75 125 ASN A CA 1
ATOM 914 C C . ASN A 1 125 ? 18.294 8.061 -11.189 1.00 78.75 125 ASN A C 1
ATOM 916 O O . ASN A 1 125 ? 18.147 7.358 -10.192 1.00 78.75 125 ASN A O 1
ATOM 920 N N . SER A 1 126 ? 17.584 7.879 -12.305 1.00 74.12 126 SER A N 1
ATOM 921 C CA . SER A 1 126 ? 16.647 6.794 -12.581 1.00 74.12 126 SER A CA 1
ATOM 922 C C . SER A 1 126 ? 16.916 6.265 -13.993 1.00 74.12 126 SER A C 1
ATOM 924 O O . SER A 1 126 ? 17.116 7.061 -14.913 1.00 74.12 126 SER A O 1
ATOM 926 N N . ILE A 1 127 ? 16.956 4.937 -14.168 1.00 67.06 127 ILE A N 1
ATOM 927 C CA . ILE A 1 127 ? 17.286 4.290 -15.449 1.00 67.06 127 ILE A CA 1
ATOM 928 C C . ILE A 1 127 ? 16.239 4.665 -16.505 1.00 67.06 127 ILE A C 1
ATOM 930 O O . ILE A 1 127 ? 15.103 4.193 -16.481 1.00 67.06 127 ILE A O 1
ATOM 934 N N . GLY A 1 128 ? 16.645 5.518 -17.443 1.00 66.31 128 GLY A N 1
ATOM 935 C CA . GLY A 1 128 ? 15.954 5.789 -18.699 1.00 66.31 128 GLY A CA 1
ATOM 936 C C . GLY A 1 128 ? 16.552 4.988 -19.864 1.00 66.31 128 GLY A C 1
ATOM 937 O O . GLY A 1 128 ? 17.571 4.314 -19.697 1.00 66.31 128 GLY A O 1
ATOM 938 N N . PRO A 1 129 ? 15.949 5.060 -21.064 1.00 59.78 129 PRO A N 1
ATOM 939 C CA . PRO A 1 129 ? 16.430 4.327 -22.229 1.00 59.78 129 PRO A CA 1
ATOM 940 C C . PRO A 1 129 ? 17.840 4.791 -22.611 1.00 59.78 129 PRO A C 1
ATOM 942 O O . PRO A 1 129 ? 18.039 5.904 -23.100 1.00 59.78 129 PRO A O 1
ATOM 945 N N . CYS A 1 130 ? 18.828 3.927 -22.400 1.00 64.94 130 CYS A N 1
ATOM 946 C CA . CYS A 1 130 ? 20.170 4.103 -22.935 1.00 64.94 130 CYS A CA 1
ATOM 947 C C . CYS A 1 130 ? 20.179 3.694 -24.409 1.00 64.94 130 CYS A C 1
ATOM 949 O O . CYS A 1 130 ? 19.672 2.632 -24.755 1.00 64.94 130 CYS A O 1
ATOM 951 N N . ILE A 1 131 ? 20.763 4.517 -25.282 1.00 68.06 131 ILE A N 1
ATOM 952 C CA . ILE A 1 131 ? 21.136 4.113 -26.637 1.00 68.06 131 ILE A CA 1
ATOM 953 C C . ILE A 1 131 ? 22.328 3.166 -26.471 1.00 68.06 131 ILE A C 1
ATOM 955 O O . ILE A 1 131 ? 23.408 3.632 -26.088 1.00 68.06 131 ILE A O 1
ATOM 959 N N . PRO A 1 132 ? 22.162 1.856 -26.730 1.00 59.81 132 PRO A N 1
ATOM 960 C CA . PRO A 1 132 ? 23.240 0.905 -26.521 1.00 59.81 132 PRO A CA 1
ATOM 961 C C . PRO A 1 132 ? 24.377 1.159 -27.512 1.00 59.81 132 PRO A C 1
ATOM 963 O O . PRO A 1 132 ? 24.155 1.609 -28.641 1.00 59.81 132 PRO A O 1
ATOM 966 N N . PHE A 1 133 ? 25.598 0.818 -27.113 1.00 65.69 133 PHE A N 1
ATOM 967 C CA . PHE A 1 133 ? 26.673 0.547 -28.058 1.00 65.69 133 PHE A CA 1
ATOM 968 C C . PHE A 1 133 ? 26.478 -0.867 -28.598 1.00 65.69 133 PHE A C 1
ATOM 970 O O . PHE A 1 133 ? 26.535 -1.833 -27.842 1.00 65.69 133 PHE A O 1
ATOM 977 N N . TRP A 1 134 ? 26.206 -0.991 -29.896 1.00 72.19 134 TRP A N 1
ATOM 978 C CA . TRP A 1 134 ? 25.937 -2.283 -30.528 1.00 72.19 134 TRP A CA 1
ATOM 979 C C . TRP A 1 134 ? 27.234 -2.782 -31.163 1.00 72.19 134 TRP A C 1
ATOM 981 O O . TRP A 1 134 ? 27.599 -2.248 -32.219 1.00 72.19 134 TRP A O 1
ATOM 991 N N . PRO A 1 135 ? 27.950 -3.746 -30.551 1.00 75.88 135 PRO A N 1
ATOM 992 C CA . PRO A 1 135 ? 29.094 -4.373 -31.192 1.00 75.88 135 PRO A CA 1
ATOM 993 C C . PRO A 1 135 ? 28.632 -5.113 -32.444 1.00 75.88 135 PRO A C 1
ATOM 995 O O . PRO A 1 135 ? 27.637 -5.840 -32.425 1.00 75.88 135 PRO A O 1
ATOM 998 N N . GLY A 1 136 ? 29.344 -4.899 -33.539 1.00 81.88 136 GLY A N 1
ATOM 999 C CA . GLY A 1 136 ? 29.124 -5.620 -34.780 1.00 81.88 136 GLY A CA 1
ATOM 1000 C C . GLY A 1 136 ? 29.954 -5.045 -35.912 1.00 81.88 136 GLY A C 1
ATOM 1001 O O . GLY A 1 136 ? 30.857 -4.226 -35.704 1.00 81.88 136 GLY A O 1
ATOM 1002 N N . CYS A 1 137 ? 29.652 -5.483 -37.130 1.00 87.88 137 CYS A N 1
ATOM 1003 C CA . CYS A 1 137 ? 30.448 -5.087 -38.270 1.00 87.88 137 CYS A CA 1
ATOM 1004 C C . CYS A 1 137 ? 30.078 -3.675 -38.728 1.00 87.88 137 CYS A C 1
ATOM 1006 O O . CYS A 1 137 ? 29.025 -3.448 -39.329 1.00 87.88 137 CYS A O 1
ATOM 1008 N N . THR A 1 138 ? 30.974 -2.726 -38.466 1.00 87.62 138 THR A N 1
ATOM 1009 C CA . THR A 1 138 ? 30.846 -1.323 -38.885 1.00 87.62 138 THR A CA 1
ATOM 1010 C C . THR A 1 138 ? 31.576 -1.025 -40.197 1.00 87.62 138 THR A C 1
ATOM 1012 O O . THR A 1 138 ? 31.576 0.117 -40.653 1.00 87.62 138 THR A O 1
ATOM 1015 N N . ASP A 1 139 ? 32.225 -2.022 -40.801 1.00 89.75 139 ASP A N 1
ATOM 1016 C CA . ASP A 1 139 ? 32.910 -1.877 -42.083 1.00 89.75 139 ASP A CA 1
ATOM 1017 C C . ASP A 1 139 ? 31.925 -2.047 -43.243 1.00 89.75 139 ASP A C 1
ATOM 1019 O O . ASP A 1 139 ? 31.456 -3.149 -43.513 1.00 89.75 139 ASP A O 1
ATOM 1023 N N . SER A 1 140 ? 31.655 -0.960 -43.969 1.00 89.19 140 SER A N 1
ATOM 1024 C CA . SER A 1 140 ? 30.771 -0.950 -45.145 1.00 89.19 140 SER A CA 1
ATOM 1025 C C . SER A 1 140 ? 31.186 -1.895 -46.284 1.00 89.19 140 SER A C 1
ATOM 1027 O O . SER A 1 140 ? 30.383 -2.134 -47.185 1.00 89.19 140 SER A O 1
ATOM 1029 N N . ALA A 1 141 ? 32.421 -2.411 -46.272 1.00 86.69 141 ALA A N 1
ATOM 1030 C CA . ALA A 1 141 ? 32.901 -3.390 -47.244 1.00 86.69 141 ALA A CA 1
ATOM 1031 C C . ALA A 1 141 ? 32.523 -4.845 -46.901 1.00 86.69 141 ALA A C 1
ATOM 1033 O O . ALA A 1 141 ? 32.640 -5.719 -47.763 1.00 86.69 141 ALA A O 1
ATOM 1034 N N . ALA A 1 142 ? 32.082 -5.129 -45.673 1.00 89.00 142 ALA A N 1
ATOM 1035 C CA . ALA A 1 142 ? 31.676 -6.468 -45.264 1.00 89.00 142 ALA A CA 1
ATOM 1036 C C . ALA A 1 142 ? 30.259 -6.818 -45.749 1.00 89.00 142 ALA A C 1
ATOM 1038 O O . ALA A 1 142 ? 29.372 -5.970 -45.842 1.00 89.00 142 ALA A O 1
ATOM 1039 N N . SER A 1 143 ? 30.020 -8.106 -45.996 1.00 86.50 143 SER A N 1
ATOM 1040 C CA . SER A 1 143 ? 28.726 -8.635 -46.446 1.00 86.50 143 SER A CA 1
ATOM 1041 C C . SER A 1 143 ? 27.629 -8.529 -45.381 1.00 86.50 143 SER A C 1
ATOM 1043 O O . SER A 1 143 ? 26.457 -8.429 -45.734 1.00 86.50 143 SER A O 1
ATOM 1045 N N . ASN A 1 144 ? 27.990 -8.508 -44.093 1.00 86.06 144 ASN A N 1
ATOM 1046 C CA . ASN A 1 144 ? 27.071 -8.366 -42.958 1.00 86.06 144 ASN A CA 1
ATOM 1047 C C . ASN A 1 144 ? 27.118 -6.976 -42.291 1.00 86.06 144 ASN A C 1
ATOM 1049 O O . ASN A 1 144 ? 26.734 -6.835 -41.128 1.00 86.06 144 ASN A O 1
ATOM 1053 N N . PHE A 1 145 ? 27.589 -5.949 -43.008 1.00 87.94 145 PHE A N 1
ATOM 1054 C CA . PHE A 1 145 ? 27.558 -4.568 -42.530 1.00 87.94 145 PHE A CA 1
ATOM 1055 C C . PHE A 1 145 ? 26.132 -4.117 -42.197 1.00 87.94 145 PHE A C 1
ATOM 1057 O O . PHE A 1 145 ? 25.225 -4.214 -43.028 1.00 87.94 145 PHE A O 1
ATOM 1064 N N . LEU A 1 146 ? 25.949 -3.530 -41.013 1.00 82.19 146 LEU A N 1
ATOM 1065 C CA . LEU A 1 146 ? 24.719 -2.833 -40.649 1.00 82.19 146 LEU A CA 1
ATOM 1066 C C . LEU A 1 146 ? 25.057 -1.487 -40.016 1.00 82.19 146 LEU A C 1
ATOM 1068 O O . LEU A 1 146 ? 25.743 -1.423 -39.000 1.00 82.19 146 LEU A O 1
ATOM 1072 N N . ALA A 1 147 ? 24.478 -0.410 -40.555 1.00 79.75 147 ALA A N 1
ATOM 1073 C CA . ALA A 1 147 ? 24.637 0.948 -40.022 1.00 79.75 147 ALA A CA 1
ATOM 1074 C C . ALA A 1 147 ? 24.104 1.117 -38.582 1.00 79.75 147 ALA A C 1
ATOM 1076 O O . ALA A 1 147 ? 24.360 2.133 -37.946 1.00 79.75 147 ALA A O 1
ATOM 1077 N N . ALA A 1 148 ? 23.350 0.136 -38.077 1.00 71.94 148 ALA A N 1
ATOM 1078 C CA . ALA A 1 148 ? 22.871 0.095 -36.700 1.00 71.94 148 ALA A CA 1
ATOM 1079 C C . ALA A 1 148 ? 23.962 -0.303 -35.685 1.00 71.94 148 ALA A C 1
ATOM 1081 O O . ALA A 1 148 ? 23.768 -0.080 -34.493 1.00 71.94 148 ALA A O 1
ATOM 1082 N N . TYR A 1 149 ? 25.085 -0.891 -36.122 1.00 77.12 149 TYR A N 1
ATOM 1083 C CA . TYR A 1 149 ? 26.224 -1.156 -35.244 1.00 77.12 149 TYR A CA 1
ATOM 1084 C C . TYR A 1 149 ? 27.007 0.135 -34.998 1.00 77.12 149 TYR A C 1
ATOM 1086 O O . TYR A 1 149 ? 27.450 0.798 -35.934 1.00 77.12 149 TYR A O 1
ATOM 1094 N N . THR A 1 150 ? 27.158 0.506 -33.728 1.00 73.19 150 THR A N 1
ATOM 1095 C CA . THR A 1 150 ? 27.812 1.754 -33.296 1.00 73.19 150 THR A CA 1
ATOM 1096 C C . THR A 1 150 ? 29.132 1.510 -32.569 1.00 73.19 150 THR A C 1
ATOM 1098 O O . THR A 1 150 ? 29.889 2.453 -32.344 1.00 73.19 150 THR A O 1
ATOM 1101 N N . LEU A 1 151 ? 29.435 0.250 -32.239 1.00 77.31 151 LEU A N 1
ATOM 1102 C CA . LEU A 1 151 ? 30.703 -0.188 -31.671 1.00 77.31 151 LEU A CA 1
ATOM 1103 C C . LEU A 1 151 ? 31.370 -1.158 -32.650 1.00 77.31 151 LEU A C 1
ATOM 1105 O O . LEU A 1 151 ? 30.801 -2.190 -32.997 1.00 77.31 151 LEU A O 1
ATOM 1109 N N . ALA A 1 152 ? 32.567 -0.813 -33.121 1.00 81.12 152 ALA A N 1
ATOM 1110 C CA . ALA A 1 152 ? 33.287 -1.647 -34.073 1.00 81.12 152 ALA A CA 1
ATOM 1111 C C . ALA A 1 152 ? 33.721 -2.962 -33.411 1.00 81.12 152 ALA A C 1
ATO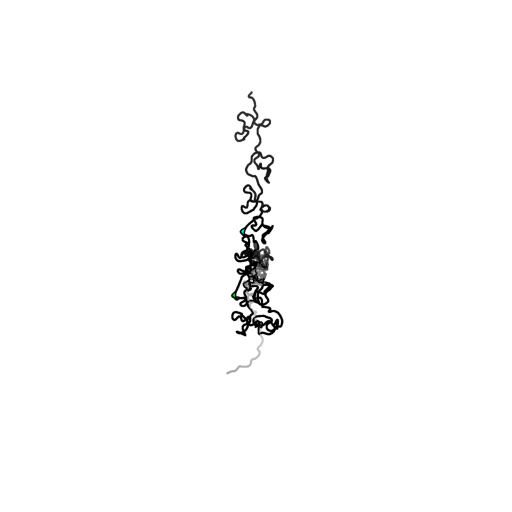M 1113 O O . ALA A 1 152 ? 34.540 -2.952 -32.491 1.00 81.12 152 ALA A O 1
ATOM 1114 N N . ASP A 1 153 ? 33.214 -4.083 -33.920 1.00 83.38 153 ASP A N 1
ATOM 1115 C CA . ASP A 1 153 ? 33.731 -5.420 -33.640 1.00 83.38 153 ASP A CA 1
ATOM 1116 C C . ASP A 1 153 ? 34.273 -6.023 -34.947 1.00 83.38 153 ASP A C 1
ATOM 1118 O O . ASP A 1 153 ? 33.524 -6.650 -35.703 1.00 83.38 153 ASP A O 1
ATOM 1122 N N . PRO A 1 154 ? 35.573 -5.838 -35.248 1.00 82.19 154 PRO A N 1
ATOM 1123 C CA . PRO A 1 154 ? 36.172 -6.338 -36.483 1.00 82.19 154 PRO A CA 1
ATOM 1124 C C . PRO A 1 154 ? 36.084 -7.859 -36.632 1.00 82.19 154 PRO A C 1
ATOM 1126 O O . PRO A 1 154 ? 36.103 -8.357 -37.753 1.00 82.19 154 PRO A O 1
ATOM 1129 N N . SER A 1 155 ? 35.975 -8.599 -35.521 1.00 84.38 155 SER A N 1
ATOM 1130 C CA . SER A 1 155 ? 35.876 -10.062 -35.543 1.00 84.38 155 SER A CA 1
ATOM 1131 C C . SER A 1 155 ? 34.505 -10.564 -36.005 1.00 84.38 155 SER A C 1
ATOM 1133 O O . SER A 1 155 ? 34.371 -11.723 -36.390 1.00 84.38 155 SER A O 1
ATOM 1135 N N . SER A 1 156 ? 33.505 -9.680 -36.013 1.00 85.44 156 SER A N 1
ATOM 1136 C CA . SER A 1 156 ? 32.152 -9.978 -36.479 1.00 85.44 156 SER A CA 1
ATOM 1137 C C . SER A 1 156 ? 31.958 -9.768 -37.985 1.00 85.44 156 SER A C 1
ATOM 1139 O O . SER A 1 156 ? 30.947 -10.211 -38.527 1.00 85.44 156 SER A O 1
ATOM 1141 N N . CYS A 1 157 ? 32.881 -9.090 -38.677 1.00 90.12 157 CYS A N 1
ATOM 1142 C CA . CYS A 1 157 ? 32.754 -8.805 -40.106 1.00 90.12 157 CYS A CA 1
ATOM 1143 C C . CYS A 1 157 ? 32.951 -10.060 -40.962 1.00 90.12 157 CYS A C 1
ATOM 1145 O O . CYS A 1 157 ? 33.846 -10.860 -40.712 1.00 90.12 157 CYS A O 1
ATOM 1147 N N . ARG A 1 158 ? 32.109 -10.209 -41.990 1.00 89.50 158 ARG A N 1
ATOM 1148 C CA . ARG A 1 158 ? 32.144 -11.313 -42.958 1.00 89.50 158 ARG A CA 1
ATOM 1149 C C . ARG A 1 158 ? 32.481 -10.770 -44.340 1.00 89.50 158 ARG A C 1
ATOM 1151 O O . ARG A 1 158 ? 31.710 -9.991 -44.901 1.00 89.50 158 ARG A O 1
ATOM 1158 N N . TYR A 1 159 ? 33.590 -11.200 -44.917 1.00 90.81 159 TYR A N 1
ATOM 1159 C CA . TYR A 1 159 ? 34.064 -10.774 -46.227 1.00 90.81 159 TYR A CA 1
ATOM 1160 C C . TYR A 1 159 ? 33.965 -11.921 -47.233 1.00 90.81 159 TYR A C 1
ATOM 1162 O O . TYR A 1 159 ? 34.633 -12.945 -47.096 1.00 90.81 159 TYR A O 1
ATOM 1170 N N . GLY A 1 160 ? 33.147 -11.736 -48.269 1.00 87.94 160 GLY A N 1
ATOM 1171 C CA . GLY A 1 160 ? 33.116 -12.626 -49.426 1.00 87.94 160 GLY A CA 1
ATOM 1172 C C . GLY A 1 160 ? 34.294 -12.363 -50.364 1.00 87.94 160 GLY A C 1
ATOM 1173 O O . GLY A 1 160 ? 34.731 -11.222 -50.535 1.00 87.94 160 GLY A O 1
ATOM 1174 N N . GLY A 1 161 ? 34.826 -13.418 -50.971 1.00 87.06 161 GLY A N 1
ATOM 1175 C CA . GLY A 1 161 ? 35.835 -13.291 -52.018 1.00 87.06 161 GLY A CA 1
ATOM 1176 C C . GLY A 1 161 ? 36.199 -14.633 -52.633 1.00 87.06 161 GLY A C 1
ATOM 1177 O O . GLY A 1 161 ? 35.837 -15.680 -52.117 1.00 87.06 161 GLY A O 1
ATOM 1178 N N . CYS A 1 162 ? 36.951 -14.623 -53.733 1.00 87.56 162 CYS A N 1
ATOM 1179 C CA . CYS A 1 162 ? 37.353 -15.862 -54.396 1.00 87.56 162 CYS A CA 1
ATOM 1180 C C . CYS A 1 162 ? 38.353 -16.661 -53.543 1.00 87.56 162 CYS A C 1
ATOM 1182 O O . CYS A 1 162 ? 39.543 -16.338 -53.526 1.00 87.56 162 CYS A O 1
ATOM 1184 N N . THR A 1 163 ? 37.902 -17.739 -52.899 1.00 88.25 163 THR A N 1
ATOM 1185 C CA . THR A 1 163 ? 38.765 -18.631 -52.090 1.00 88.25 163 THR A CA 1
ATOM 1186 C C . THR A 1 163 ? 39.020 -19.989 -52.750 1.00 88.25 163 THR A C 1
ATOM 1188 O O . THR A 1 163 ? 39.932 -20.711 -52.351 1.00 88.25 163 THR A O 1
ATOM 1191 N N . SER A 1 164 ? 38.271 -20.348 -53.798 1.00 85.56 164 SER A N 1
ATOM 1192 C CA . SER A 1 164 ? 38.340 -21.684 -54.413 1.00 85.56 164 SER A CA 1
ATOM 1193 C C . SER A 1 164 ? 39.338 -21.823 -55.568 1.00 85.56 164 SER A C 1
ATOM 1195 O O . SER A 1 164 ? 39.651 -22.945 -55.972 1.00 85.56 164 SER A O 1
ATOM 1197 N N . ASN A 1 165 ? 39.867 -20.718 -56.114 1.00 86.19 165 ASN A N 1
ATOM 1198 C CA . ASN A 1 165 ? 40.763 -20.750 -57.276 1.00 86.19 165 ASN A CA 1
ATOM 1199 C C . ASN A 1 165 ? 42.013 -19.861 -57.113 1.00 86.19 165 ASN A C 1
ATOM 1201 O O . ASN A 1 165 ? 41.967 -18.683 -57.473 1.00 86.19 165 ASN A O 1
ATOM 1205 N N . PRO A 1 166 ? 43.167 -20.433 -56.715 1.00 87.06 166 PRO A N 1
ATOM 1206 C CA . PRO A 1 166 ? 44.432 -19.703 -56.562 1.00 87.06 166 PRO A CA 1
ATOM 1207 C C . PRO A 1 166 ? 44.980 -19.046 -57.837 1.00 87.06 166 PRO A C 1
ATOM 1209 O O . PRO A 1 166 ? 45.871 -18.206 -57.768 1.00 87.06 166 PRO A O 1
ATOM 1212 N N . SER A 1 167 ? 44.492 -19.447 -59.015 1.00 85.19 167 SER A N 1
ATOM 1213 C CA . SER A 1 167 ? 44.914 -18.889 -60.308 1.00 85.19 167 SER A CA 1
ATOM 1214 C C . SER A 1 167 ? 44.022 -17.737 -60.790 1.00 85.19 167 SER A C 1
ATOM 1216 O O . SER A 1 167 ? 44.277 -17.174 -61.859 1.00 85.19 167 SER A O 1
ATOM 1218 N N . ALA A 1 168 ? 42.956 -17.403 -60.055 1.00 84.19 168 ALA A N 1
ATOM 1219 C CA . ALA A 1 168 ? 42.091 -16.275 -60.375 1.00 84.19 168 ALA A CA 1
ATOM 1220 C C . ALA A 1 168 ? 42.788 -14.946 -60.047 1.00 84.19 168 ALA A C 1
ATOM 1222 O O . ALA A 1 168 ? 43.454 -14.811 -59.024 1.00 84.19 168 ALA A O 1
ATOM 1223 N N . GLY A 1 169 ? 42.603 -13.933 -60.899 1.00 84.00 169 GLY A N 1
ATOM 1224 C CA . GLY A 1 169 ? 43.206 -12.609 -60.686 1.00 84.00 169 GLY A CA 1
ATOM 1225 C C . GLY A 1 169 ? 42.676 -11.867 -59.451 1.00 84.00 169 GLY A C 1
ATOM 1226 O O . GLY A 1 169 ? 43.319 -10.933 -58.989 1.00 84.00 169 GLY A O 1
ATOM 1227 N N . ASN A 1 170 ? 41.525 -12.287 -58.922 1.00 84.56 170 ASN A N 1
ATOM 1228 C CA . ASN A 1 170 ? 40.898 -11.780 -57.701 1.00 84.56 170 ASN A CA 1
ATOM 1229 C C . ASN A 1 170 ? 40.888 -12.818 -56.562 1.00 84.56 170 ASN A C 1
ATOM 1231 O O . ASN A 1 170 ? 40.044 -12.723 -55.674 1.00 84.56 170 ASN A O 1
ATOM 1235 N N . TYR A 1 171 ? 41.773 -13.823 -56.601 1.00 87.94 171 TYR A N 1
ATOM 1236 C CA . TYR A 1 171 ? 41.918 -14.787 -55.510 1.00 87.94 171 TYR A CA 1
ATOM 1237 C C . TYR A 1 171 ? 42.262 -14.074 -54.196 1.00 87.94 171 TYR A C 1
ATOM 1239 O O . TYR A 1 171 ? 43.251 -13.343 -54.124 1.00 87.94 171 TYR A O 1
ATOM 1247 N N . ASN A 1 172 ? 41.453 -14.301 -53.163 1.00 88.75 172 ASN A N 1
ATOM 1248 C CA . ASN A 1 172 ? 41.625 -13.749 -51.827 1.00 88.75 172 ASN A CA 1
ATOM 1249 C C . ASN A 1 172 ? 41.532 -14.883 -50.790 1.00 88.75 172 ASN A C 1
ATOM 1251 O O . ASN A 1 172 ? 40.427 -15.234 -50.383 1.00 88.75 172 ASN A O 1
ATOM 1255 N N . PRO A 1 173 ? 42.664 -15.448 -50.333 1.00 88.88 173 PRO A N 1
ATOM 1256 C CA . PRO A 1 173 ? 42.658 -16.505 -49.321 1.00 88.88 173 PRO A CA 1
ATOM 1257 C C . PRO A 1 173 ? 42.258 -16.013 -47.922 1.00 88.88 173 PRO A C 1
ATOM 1259 O O . PRO A 1 173 ? 42.055 -16.838 -47.040 1.00 88.88 173 PRO A O 1
ATOM 1262 N N . SER A 1 174 ? 42.176 -14.695 -47.711 1.00 89.06 174 SER A N 1
ATOM 1263 C CA . SER A 1 174 ? 41.781 -14.084 -46.438 1.00 89.06 174 SER A CA 1
ATOM 1264 C C . SER A 1 174 ? 40.278 -13.799 -46.348 1.00 89.06 174 SER A C 1
ATOM 1266 O O . SER A 1 174 ? 39.844 -13.230 -45.353 1.00 89.06 174 SER A O 1
ATOM 1268 N N . ALA A 1 175 ? 39.494 -14.124 -47.382 1.00 89.19 175 A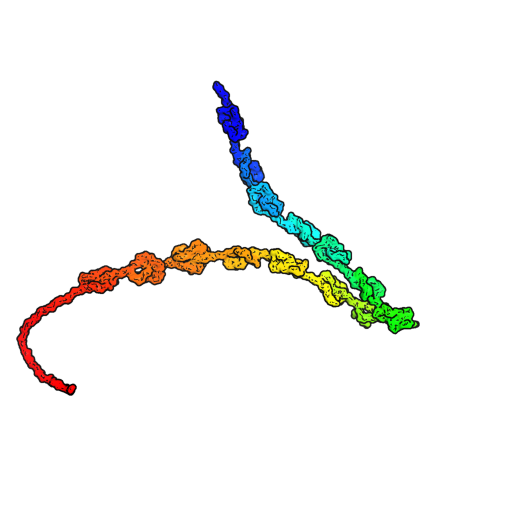LA A N 1
ATOM 1269 C CA . ALA A 1 175 ? 38.038 -14.016 -47.336 1.00 89.19 175 ALA A CA 1
ATOM 1270 C C . ALA A 1 175 ? 37.425 -15.138 -46.479 1.00 89.19 175 ALA A C 1
ATOM 1272 O O . ALA A 1 175 ? 37.928 -16.262 -46.458 1.00 89.19 175 ALA A O 1
ATOM 1273 N N . ASP A 1 176 ? 36.312 -14.838 -45.811 1.00 89.81 176 ASP A N 1
ATOM 1274 C CA . ASP A 1 176 ? 35.631 -15.755 -44.890 1.00 89.81 176 ASP A CA 1
ATOM 1275 C C . ASP A 1 176 ? 34.851 -16.860 -45.614 1.00 89.81 176 ASP A C 1
ATOM 1277 O O . ASP A 1 176 ? 34.612 -17.933 -45.054 1.00 89.81 176 ASP A O 1
ATOM 1281 N N . PHE A 1 177 ? 34.427 -16.607 -46.854 1.00 88.12 177 PHE A N 1
ATOM 1282 C CA . PHE A 1 177 ? 33.718 -17.570 -47.693 1.00 88.12 177 PHE A CA 1
ATOM 1283 C C . PHE A 1 177 ? 33.945 -17.294 -49.183 1.00 88.12 177 PHE A C 1
ATOM 1285 O O . PHE A 1 177 ? 34.233 -16.165 -49.585 1.00 88.12 177 PHE A O 1
ATOM 1292 N N . ASP A 1 178 ? 33.799 -18.340 -50.006 1.00 86.56 178 ASP A N 1
ATOM 1293 C CA . ASP A 1 178 ? 33.793 -18.194 -51.462 1.00 86.56 178 ASP A CA 1
ATOM 1294 C C . ASP A 1 178 ? 32.491 -17.543 -51.930 1.00 86.56 178 ASP A C 1
ATOM 1296 O O . ASP A 1 178 ? 31.415 -18.123 -51.783 1.00 86.56 178 ASP A O 1
ATOM 1300 N N . ASP A 1 179 ? 32.575 -16.357 -52.522 1.00 83.94 179 ASP A N 1
ATOM 1301 C CA . ASP A 1 179 ? 31.411 -15.642 -53.058 1.00 83.94 179 ASP A CA 1
ATOM 1302 C C . ASP A 1 179 ? 31.102 -16.007 -54.523 1.00 83.94 179 ASP A C 1
ATOM 1304 O O . ASP A 1 179 ? 30.184 -15.458 -55.135 1.00 83.94 179 ASP A O 1
ATOM 1308 N N . GLY A 1 180 ? 31.867 -16.938 -55.106 1.00 81.50 180 GLY A N 1
ATOM 1309 C CA . GLY A 1 180 ? 31.694 -17.388 -56.487 1.00 81.50 180 GLY A CA 1
ATOM 1310 C C . GLY A 1 180 ? 32.171 -16.373 -57.530 1.00 81.50 180 GLY A C 1
ATOM 1311 O O . GLY A 1 180 ? 32.002 -16.599 -58.731 1.00 81.50 180 GLY A O 1
ATOM 1312 N N . THR A 1 181 ? 32.807 -15.272 -57.111 1.00 83.12 181 THR A N 1
ATOM 1313 C CA . THR A 1 181 ? 33.300 -14.226 -58.020 1.00 83.12 181 THR A CA 1
ATOM 1314 C C . THR A 1 181 ? 34.649 -14.557 -58.655 1.00 83.12 181 THR A C 1
ATOM 1316 O O . THR A 1 181 ? 35.208 -13.711 -59.358 1.00 83.12 181 THR A O 1
ATOM 1319 N N . CYS A 1 182 ? 35.191 -15.766 -58.451 1.00 83.44 182 CYS A N 1
ATOM 1320 C CA . CYS A 1 182 ? 36.458 -16.201 -59.036 1.00 83.44 182 CYS A CA 1
ATOM 1321 C C . CYS A 1 182 ? 36.515 -15.912 -60.541 1.00 83.44 182 CYS A C 1
ATOM 1323 O O . CYS A 1 182 ? 35.862 -16.568 -61.359 1.00 83.44 182 CYS A O 1
ATOM 1325 N N . ALA A 1 183 ? 37.330 -14.926 -60.919 1.00 76.69 183 ALA A N 1
ATOM 1326 C CA . ALA A 1 183 ? 37.434 -14.448 -62.284 1.00 76.69 183 ALA A CA 1
ATOM 1327 C C . ALA A 1 183 ? 38.180 -15.478 -63.144 1.00 76.69 183 ALA A C 1
ATOM 1329 O O . ALA A 1 183 ? 39.389 -15.385 -63.368 1.00 76.69 183 ALA A O 1
ATOM 1330 N N . SER A 1 184 ? 37.460 -16.477 -63.659 1.00 64.81 184 SER A N 1
ATOM 1331 C CA . SER A 1 184 ? 37.929 -17.245 -64.809 1.00 64.81 184 SER A CA 1
ATOM 1332 C C . SER A 1 184 ? 37.683 -16.427 -66.081 1.00 64.81 184 SER A C 1
ATOM 1334 O O . SER A 1 184 ? 36.731 -15.653 -66.174 1.00 64.81 184 SER A O 1
ATOM 1336 N N . ARG A 1 185 ? 38.581 -16.538 -67.065 1.00 56.38 185 ARG A N 1
ATOM 1337 C CA . ARG A 1 185 ? 38.722 -15.623 -68.217 1.00 56.38 185 ARG A CA 1
ATOM 1338 C C . ARG A 1 185 ? 37.515 -15.501 -69.178 1.00 56.38 185 ARG A C 1
ATOM 1340 O O . ARG A 1 185 ? 37.703 -15.015 -70.292 1.00 56.38 185 ARG A O 1
ATOM 1347 N N . ARG A 1 186 ? 36.287 -15.895 -68.819 1.00 54.03 186 ARG A N 1
ATOM 1348 C CA . ARG A 1 186 ? 35.063 -15.566 -69.573 1.00 54.03 186 ARG A CA 1
ATOM 1349 C C . ARG A 1 186 ? 33.876 -15.321 -68.639 1.00 54.03 186 ARG A C 1
ATOM 1351 O O . ARG A 1 186 ? 33.316 -16.265 -68.109 1.00 54.03 186 ARG A O 1
ATOM 1358 N N . ARG A 1 187 ? 33.472 -14.044 -68.587 1.00 53.66 187 ARG A N 1
ATOM 1359 C CA . ARG A 1 187 ? 32.161 -13.504 -68.182 1.00 53.66 187 ARG A CA 1
ATOM 1360 C C . ARG A 1 187 ? 31.715 -13.904 -66.764 1.00 53.66 187 ARG A C 1
ATOM 1362 O O . ARG A 1 187 ? 31.234 -15.008 -66.558 1.00 53.66 187 ARG A O 1
ATOM 1369 N N . MET A 1 188 ? 31.806 -12.949 -65.829 1.00 50.69 188 MET A N 1
ATOM 1370 C CA . MET A 1 188 ? 31.105 -12.978 -64.537 1.00 50.69 188 MET A CA 1
ATOM 1371 C C . MET A 1 188 ? 29.631 -13.322 -64.783 1.00 50.69 188 MET A C 1
ATOM 1373 O O . MET A 1 188 ? 28.843 -12.469 -65.191 1.00 50.69 188 MET A O 1
ATOM 1377 N N . LEU A 1 189 ? 29.252 -14.578 -64.566 1.00 51.41 189 LEU A N 1
ATOM 1378 C CA . LEU A 1 189 ? 27.884 -14.889 -64.198 1.00 51.41 189 LEU A CA 1
ATOM 1379 C C . LEU A 1 189 ? 27.804 -14.471 -62.737 1.00 51.41 189 LEU A C 1
ATOM 1381 O O . LEU A 1 189 ? 28.157 -15.243 -61.854 1.00 51.41 189 LEU A O 1
ATOM 1385 N N . ALA A 1 190 ? 27.434 -13.211 -62.506 1.00 55.62 190 ALA A N 1
ATOM 1386 C CA . ALA A 1 190 ? 26.992 -12.746 -61.204 1.00 55.62 190 ALA A CA 1
ATOM 1387 C C . ALA A 1 190 ? 25.705 -13.510 -60.873 1.00 55.62 190 ALA A C 1
ATOM 1389 O O . ALA A 1 190 ? 24.595 -13.024 -61.068 1.00 55.62 190 ALA A O 1
ATOM 1390 N N . SER A 1 191 ? 25.858 -14.768 -60.470 1.00 56.25 191 SER A N 1
ATOM 1391 C CA . SER A 1 191 ? 24.832 -15.448 -59.717 1.00 56.25 191 SER A CA 1
ATOM 1392 C C . SER A 1 191 ? 24.815 -14.710 -58.393 1.00 56.25 191 SER A C 1
ATOM 1394 O O . SER A 1 191 ? 25.746 -14.838 -57.605 1.00 56.25 191 SER A O 1
ATOM 1396 N N . SER A 1 192 ? 23.806 -13.863 -58.195 1.00 66.00 192 SER A N 1
ATOM 1397 C CA . SER A 1 192 ? 23.510 -13.158 -56.945 1.00 66.00 192 SER A CA 1
ATOM 1398 C C . SER A 1 192 ? 23.071 -14.147 -55.864 1.00 66.00 192 SER A C 1
ATOM 1400 O O . SER A 1 192 ? 22.069 -13.939 -55.192 1.00 66.00 192 SER A O 1
ATOM 1402 N N . THR A 1 193 ? 23.750 -15.286 -55.782 1.00 77.50 193 THR A N 1
ATOM 1403 C CA . THR A 1 193 ? 23.471 -16.358 -54.852 1.00 77.50 193 THR A CA 1
ATOM 1404 C C . THR A 1 193 ? 24.226 -16.100 -53.571 1.00 77.50 193 THR A C 1
ATOM 1406 O O . THR A 1 193 ? 25.448 -15.969 -53.604 1.00 77.50 193 THR A O 1
ATOM 1409 N N . CYS A 1 194 ? 23.523 -16.056 -52.447 1.00 85.88 194 CYS A N 1
ATOM 1410 C CA . CYS A 1 194 ? 24.180 -16.013 -51.156 1.00 85.88 194 CYS A CA 1
ATOM 1411 C C . CYS A 1 194 ? 24.895 -17.346 -50.893 1.00 85.88 194 CYS A C 1
ATOM 1413 O O . CYS A 1 194 ? 24.246 -18.382 -50.743 1.00 85.88 194 CYS A O 1
ATOM 1415 N N . LEU A 1 195 ? 26.228 -17.320 -50.851 1.00 87.44 195 LEU A N 1
ATOM 1416 C CA . LEU A 1 195 ? 27.065 -18.498 -50.598 1.00 87.44 195 LEU A CA 1
ATOM 1417 C C . LEU A 1 195 ? 27.684 -18.508 -49.199 1.00 87.44 195 LEU A C 1
ATOM 1419 O O . LEU A 1 195 ? 28.417 -19.439 -48.876 1.00 87.44 195 LEU A O 1
ATOM 1423 N N . ASP A 1 196 ? 27.360 -17.526 -48.358 1.00 89.06 196 ASP A N 1
ATOM 1424 C CA . ASP A 1 196 ? 27.772 -17.523 -46.960 1.00 89.06 196 ASP A CA 1
ATOM 1425 C C . ASP A 1 196 ? 26.918 -18.526 -46.155 1.00 89.06 196 ASP A C 1
ATOM 1427 O O . ASP A 1 196 ? 25.714 -18.303 -45.998 1.00 89.06 196 ASP A O 1
ATOM 1431 N N . PRO A 1 197 ? 27.498 -19.611 -45.603 1.00 87.62 197 PRO A N 1
ATOM 1432 C CA . PRO A 1 197 ? 26.756 -20.583 -44.797 1.00 87.62 197 PRO A CA 1
ATOM 1433 C C . PRO A 1 197 ? 26.187 -20.016 -43.486 1.00 87.62 197 PRO A C 1
ATOM 1435 O O . PRO A 1 197 ? 25.371 -20.679 -42.853 1.00 87.62 197 PRO A O 1
ATOM 1438 N N . GLN A 1 198 ? 26.637 -18.833 -43.052 1.00 87.69 198 GLN A N 1
ATOM 1439 C CA . GLN A 1 198 ? 26.143 -18.134 -41.858 1.00 87.69 198 GLN A CA 1
ATOM 1440 C C . GLN A 1 198 ? 24.981 -17.174 -42.163 1.00 87.69 198 GLN A C 1
ATOM 1442 O O . GLN A 1 198 ? 24.398 -16.600 -41.244 1.00 87.69 198 GLN A O 1
ATOM 1447 N N . ALA A 1 199 ? 24.623 -16.985 -43.435 1.00 88.94 199 ALA A N 1
ATOM 1448 C CA . ALA A 1 199 ? 23.453 -16.203 -43.807 1.00 88.94 199 ALA A CA 1
ATOM 1449 C C . ALA A 1 199 ? 22.162 -17.018 -43.629 1.00 88.94 199 ALA A C 1
ATOM 1451 O O . ALA A 1 199 ? 22.089 -18.199 -43.976 1.00 88.94 199 ALA A O 1
ATOM 1452 N N . SER A 1 200 ? 21.096 -16.363 -43.169 1.00 89.25 200 SER A N 1
ATOM 1453 C CA . SER A 1 200 ? 19.775 -16.977 -42.983 1.00 89.25 200 SER A CA 1
ATOM 1454 C C . SER A 1 200 ? 19.137 -17.446 -44.297 1.00 89.25 200 SER A C 1
ATOM 1456 O O . SER A 1 200 ? 18.253 -18.299 -44.286 1.00 89.25 200 SER A O 1
ATOM 1458 N N . ASN A 1 201 ? 19.580 -16.905 -45.434 1.00 88.50 201 ASN A N 1
ATOM 1459 C CA . ASN A 1 201 ? 19.126 -17.259 -46.778 1.00 88.50 201 ASN A CA 1
ATOM 1460 C C . ASN A 1 201 ? 20.241 -17.900 -47.627 1.00 88.50 201 ASN A C 1
ATOM 1462 O O . ASN A 1 201 ? 20.330 -17.646 -48.833 1.00 88.50 201 ASN A O 1
ATOM 1466 N N . TYR A 1 202 ? 21.094 -18.721 -47.006 1.00 87.94 202 TYR A N 1
ATOM 1467 C CA . TYR A 1 202 ? 22.119 -19.497 -47.706 1.00 87.94 202 TYR A CA 1
ATOM 1468 C C . TYR A 1 202 ? 21.546 -20.258 -48.916 1.00 87.94 202 TYR A C 1
ATOM 1470 O O . TYR A 1 202 ? 20.477 -20.868 -48.842 1.00 87.94 202 TYR A O 1
ATOM 1478 N N . ASN A 1 203 ? 22.282 -20.234 -50.030 1.00 84.88 203 ASN A N 1
ATOM 1479 C CA . ASN A 1 203 ? 21.937 -20.876 -51.298 1.00 84.88 203 ASN A CA 1
ATOM 1480 C C . ASN A 1 203 ? 20.618 -20.367 -51.919 1.00 84.88 203 ASN A C 1
ATOM 1482 O O . ASN A 1 203 ? 19.826 -21.128 -52.476 1.00 84.88 203 ASN A O 1
ATOM 1486 N N . THR A 1 204 ? 20.377 -19.056 -51.828 1.00 82.62 204 THR A N 1
ATOM 1487 C CA . THR A 1 204 ? 19.261 -18.374 -52.504 1.00 82.62 204 THR A CA 1
ATOM 1488 C C . THR A 1 204 ? 19.783 -17.329 -53.475 1.00 82.62 204 THR A C 1
ATOM 1490 O O . THR A 1 204 ? 20.824 -16.743 -53.219 1.00 82.62 204 THR A O 1
ATOM 1493 N N . THR A 1 205 ? 19.060 -17.045 -54.563 1.00 82.06 205 THR A N 1
ATOM 1494 C CA . THR A 1 205 ? 19.431 -16.061 -55.607 1.00 82.06 205 THR A CA 1
ATOM 1495 C C . THR A 1 205 ? 19.261 -14.589 -55.178 1.00 82.06 205 THR A C 1
ATOM 1497 O O . THR A 1 205 ? 19.083 -13.709 -56.023 1.00 82.06 205 THR A O 1
ATOM 1500 N N . ALA A 1 206 ? 19.294 -14.317 -53.873 1.00 81.69 206 ALA A N 1
ATOM 1501 C CA . ALA A 1 206 ? 19.215 -12.989 -53.278 1.00 81.69 206 ALA A CA 1
ATOM 1502 C C . ALA A 1 206 ? 20.515 -12.640 -52.535 1.00 81.69 206 ALA A C 1
ATOM 1504 O O . ALA A 1 206 ? 21.296 -13.520 -52.171 1.00 81.69 206 ALA A O 1
ATOM 1505 N N . SER A 1 207 ? 20.719 -11.348 -52.263 1.00 83.38 207 SER A N 1
ATOM 1506 C CA . SER A 1 207 ? 21.793 -10.881 -51.378 1.00 83.38 207 SER A CA 1
ATOM 1507 C C . SER A 1 207 ? 21.725 -11.576 -50.018 1.00 83.38 207 SER A C 1
ATOM 1509 O O . SER A 1 207 ? 20.630 -11.852 -49.521 1.00 83.38 207 SER A O 1
ATOM 1511 N N . CYS A 1 208 ? 22.882 -11.841 -49.407 1.00 85.44 208 CYS A N 1
ATOM 1512 C CA . CYS A 1 208 ? 22.931 -12.458 -48.087 1.00 85.44 208 CYS A CA 1
ATOM 1513 C C . CYS A 1 208 ? 22.212 -11.595 -47.043 1.00 85.44 208 CYS A C 1
ATOM 1515 O O . CYS A 1 208 ? 22.439 -10.391 -46.939 1.00 85.44 208 CYS A O 1
ATOM 1517 N N . SER A 1 209 ? 21.334 -12.235 -46.280 1.00 88.38 209 SER A N 1
ATOM 1518 C CA . SER A 1 209 ? 20.656 -11.693 -45.113 1.00 88.38 209 SER A CA 1
ATOM 1519 C C . SER A 1 209 ? 21.201 -12.414 -43.893 1.00 88.38 209 SER A C 1
ATOM 1521 O O . SER A 1 209 ? 21.248 -13.644 -43.856 1.00 88.38 209 SER A O 1
ATOM 1523 N N . TYR A 1 210 ? 21.640 -11.638 -42.913 1.00 86.88 210 TYR A N 1
ATOM 1524 C CA . TYR A 1 210 ? 22.281 -12.153 -41.716 1.00 86.88 210 TYR A CA 1
ATOM 1525 C C . TYR A 1 210 ? 21.349 -12.020 -40.519 1.00 86.88 210 TYR A C 1
ATOM 1527 O O . TYR A 1 210 ? 20.635 -11.015 -40.423 1.00 86.88 210 TYR A O 1
ATOM 1535 N N . PRO A 1 211 ? 21.357 -13.006 -39.607 1.00 84.88 211 PRO A N 1
ATOM 1536 C CA . PRO A 1 211 ? 20.615 -12.885 -38.375 1.00 84.88 211 PRO A CA 1
ATOM 1537 C C . PRO A 1 211 ? 21.207 -11.749 -37.540 1.00 84.88 211 PRO A C 1
ATOM 1539 O O . PRO A 1 211 ? 22.421 -11.631 -37.375 1.00 84.88 211 PRO A O 1
ATOM 1542 N N . ILE A 1 212 ? 20.333 -10.902 -37.020 1.00 83.75 212 ILE A N 1
ATOM 1543 C CA . ILE A 1 212 ? 20.693 -9.829 -36.111 1.00 83.75 212 ILE A CA 1
ATOM 1544 C C . ILE A 1 212 ? 20.471 -10.352 -34.696 1.00 83.75 212 ILE A C 1
ATOM 1546 O O . ILE A 1 212 ? 19.324 -10.487 -34.267 1.00 83.75 212 ILE A O 1
ATOM 1550 N N . GLU A 1 213 ? 21.558 -10.650 -33.987 1.00 82.50 213 GLU A N 1
ATOM 1551 C CA . GLU A 1 213 ? 21.489 -11.060 -32.585 1.00 82.50 213 GLU A CA 1
ATOM 1552 C C . GLU A 1 213 ? 21.124 -9.879 -31.675 1.00 82.50 213 GLU A C 1
ATOM 1554 O O . GLU A 1 213 ? 21.548 -8.731 -31.876 1.00 82.50 213 GLU A O 1
ATOM 1559 N N . GLY A 1 214 ? 20.331 -10.171 -30.654 1.00 81.69 214 GLY A N 1
ATOM 1560 C CA . GLY A 1 214 ? 19.988 -9.256 -29.574 1.00 81.69 214 GLY A CA 1
ATOM 1561 C C . GLY A 1 214 ? 18.790 -9.780 -28.798 1.00 81.69 214 GLY A C 1
ATOM 1562 O O . GLY A 1 214 ? 18.180 -10.764 -29.205 1.00 81.69 214 GLY A O 1
ATOM 1563 N N . CYS A 1 215 ? 18.446 -9.111 -27.703 1.00 86.12 215 CYS A N 1
ATOM 1564 C CA . CYS A 1 215 ? 17.263 -9.471 -26.939 1.00 86.12 215 CYS A CA 1
ATOM 1565 C C . CYS A 1 215 ? 15.983 -9.221 -27.758 1.00 86.12 215 CYS A C 1
ATOM 1567 O O . CYS A 1 215 ? 15.756 -8.092 -28.205 1.00 86.12 215 CYS A O 1
ATOM 1569 N N . THR A 1 216 ? 15.142 -10.240 -27.953 1.00 87.44 216 THR A N 1
ATOM 1570 C CA . THR A 1 216 ? 13.854 -10.119 -28.672 1.00 87.44 216 THR A CA 1
ATOM 1571 C C . THR A 1 216 ? 12.651 -9.969 -27.735 1.00 87.44 216 THR A C 1
ATOM 1573 O O . THR A 1 216 ? 11.551 -9.669 -28.203 1.00 87.44 216 THR A O 1
ATOM 1576 N N . ASP A 1 217 ? 12.845 -10.096 -26.418 1.00 85.62 217 ASP A N 1
ATOM 1577 C CA . ASP A 1 217 ? 11.810 -9.817 -25.417 1.00 85.62 217 ASP A CA 1
ATOM 1578 C C . ASP A 1 217 ? 11.527 -8.313 -25.325 1.00 85.62 217 ASP A C 1
ATOM 1580 O O . ASP A 1 217 ? 12.351 -7.539 -24.840 1.00 85.62 217 ASP A O 1
ATOM 1584 N N . SER A 1 218 ? 10.333 -7.897 -25.753 1.00 84.44 218 SER A N 1
ATOM 1585 C CA . SER A 1 218 ? 9.883 -6.501 -25.710 1.00 84.44 218 SER A CA 1
ATOM 1586 C C . SER A 1 218 ? 9.774 -5.910 -24.302 1.00 84.44 218 SER A C 1
ATOM 1588 O O . SER A 1 218 ? 9.620 -4.696 -24.177 1.00 84.44 218 SER A O 1
ATOM 1590 N N . ASN A 1 219 ? 9.812 -6.741 -23.257 1.00 78.06 219 ASN A N 1
ATOM 1591 C CA . ASN A 1 219 ? 9.776 -6.305 -21.861 1.00 78.06 219 ASN A CA 1
ATOM 1592 C C . ASN A 1 219 ? 11.177 -6.119 -21.257 1.00 78.06 219 ASN A C 1
ATOM 1594 O O . ASN A 1 219 ? 11.286 -5.635 -20.133 1.00 78.06 219 ASN A O 1
ATOM 1598 N N . ALA A 1 220 ? 12.245 -6.497 -21.963 1.00 81.56 220 ALA A N 1
ATOM 1599 C CA . ALA A 1 220 ? 13.607 -6.305 -21.486 1.00 81.56 220 ALA A CA 1
ATOM 1600 C C . ALA A 1 220 ? 14.103 -4.869 -21.723 1.00 81.56 220 ALA A C 1
ATOM 1602 O O . ALA A 1 220 ? 13.809 -4.246 -22.744 1.00 81.56 220 ALA A O 1
ATOM 1603 N N . ILE A 1 221 ? 14.939 -4.363 -20.814 1.00 77.19 221 ILE A N 1
ATOM 1604 C CA . ILE A 1 221 ? 15.578 -3.040 -20.913 1.00 77.19 221 ILE A CA 1
ATOM 1605 C C . ILE A 1 221 ? 16.453 -2.947 -22.172 1.00 77.19 221 ILE A C 1
ATOM 1607 O O . ILE A 1 221 ? 16.505 -1.907 -22.825 1.00 77.19 221 ILE A O 1
ATOM 1611 N N . ASN A 1 222 ? 17.127 -4.038 -22.539 1.00 72.62 222 ASN A N 1
ATOM 1612 C CA . ASN A 1 222 ? 17.979 -4.129 -23.725 1.00 72.62 222 ASN A CA 1
ATOM 1613 C C . ASN A 1 222 ? 17.269 -4.749 -24.944 1.00 72.62 222 ASN A C 1
ATOM 1615 O O . ASN A 1 222 ? 17.941 -5.279 -25.833 1.00 72.62 222 ASN A O 1
ATOM 1619 N N . TYR A 1 223 ? 15.934 -4.681 -25.002 1.00 81.44 223 TYR A N 1
ATOM 1620 C CA . TYR A 1 223 ? 15.157 -5.113 -26.163 1.00 81.44 223 TYR A CA 1
ATOM 1621 C C . TYR A 1 223 ? 15.658 -4.469 -27.466 1.00 81.44 223 TYR A C 1
ATOM 1623 O O . TYR A 1 223 ? 15.781 -3.246 -27.589 1.00 81.44 223 TYR A O 1
ATOM 1631 N N . ARG A 1 224 ? 15.878 -5.301 -28.487 1.00 78.38 224 ARG A N 1
ATOM 1632 C CA . ARG A 1 224 ? 16.231 -4.890 -29.845 1.00 78.38 224 ARG A CA 1
ATOM 1633 C C . ARG A 1 224 ? 15.062 -5.156 -30.787 1.00 78.38 224 ARG A C 1
ATOM 1635 O O . ARG A 1 224 ? 14.896 -6.260 -31.288 1.00 78.38 224 ARG A O 1
ATOM 1642 N N . SER A 1 225 ? 14.361 -4.100 -31.194 1.00 82.06 225 SER A N 1
ATOM 1643 C CA . SER A 1 225 ? 13.310 -4.193 -32.224 1.00 82.06 225 SER A CA 1
ATOM 1644 C C . SER A 1 225 ? 13.799 -4.652 -33.605 1.00 82.06 225 SER A C 1
ATOM 1646 O O . SER A 1 225 ? 12.999 -5.073 -34.435 1.00 82.06 225 SER A O 1
ATOM 1648 N N . SER A 1 226 ? 15.106 -4.560 -33.866 1.00 78.94 226 SER A N 1
ATOM 1649 C CA . SER A 1 226 ? 15.757 -5.067 -35.081 1.00 78.94 226 SER A CA 1
ATOM 1650 C C . SER A 1 226 ? 16.348 -6.475 -34.942 1.00 78.94 226 SER A C 1
ATOM 1652 O O . SER A 1 226 ? 16.879 -6.981 -35.928 1.00 78.94 226 SER A O 1
ATOM 1654 N N . ALA A 1 227 ? 16.300 -7.107 -33.761 1.00 82.56 227 ALA A N 1
ATOM 1655 C CA . ALA A 1 227 ? 16.839 -8.448 -33.577 1.00 82.56 227 ALA A CA 1
ATOM 1656 C C . ALA A 1 227 ? 15.938 -9.436 -34.303 1.00 82.56 227 ALA A C 1
ATOM 1658 O O . ALA A 1 227 ? 14.715 -9.393 -34.189 1.00 82.56 227 ALA A O 1
ATOM 1659 N N . THR A 1 228 ? 16.560 -10.324 -35.064 1.00 85.38 228 THR A N 1
ATOM 1660 C CA . THR A 1 228 ? 15.861 -11.411 -35.752 1.00 85.38 228 THR A CA 1
ATOM 1661 C C . THR A 1 228 ? 16.069 -12.741 -35.041 1.00 85.38 228 THR A C 1
ATOM 1663 O O . THR A 1 228 ? 15.371 -13.702 -35.357 1.00 85.38 228 THR A O 1
ATOM 1666 N N . VAL A 1 229 ? 17.042 -12.816 -34.126 1.00 87.19 229 VAL A N 1
ATOM 1667 C CA . VAL A 1 229 ? 17.340 -13.993 -33.305 1.00 87.19 229 VAL A CA 1
ATOM 1668 C C . VAL A 1 229 ? 17.765 -13.572 -31.897 1.00 87.19 229 VAL A C 1
ATOM 1670 O O . VAL A 1 229 ? 18.456 -12.567 -31.728 1.00 87.19 229 VAL A O 1
ATOM 1673 N N . GLU A 1 230 ? 17.376 -14.371 -30.905 1.00 84.88 230 GLU A N 1
ATOM 1674 C CA . GLU A 1 230 ? 17.843 -14.232 -29.524 1.00 84.88 230 GLU A CA 1
ATOM 1675 C C . GLU A 1 230 ? 19.325 -14.588 -29.404 1.00 84.88 230 GLU A C 1
ATOM 1677 O O . GLU A 1 230 ? 19.777 -15.605 -29.942 1.00 84.88 230 GLU A O 1
ATOM 1682 N N . LYS A 1 231 ? 20.083 -13.776 -28.663 1.00 84.19 231 LYS A N 1
ATOM 1683 C CA . LYS A 1 231 ? 21.490 -14.070 -28.361 1.00 84.19 231 LYS A CA 1
ATOM 1684 C C . LYS A 1 231 ? 21.589 -15.258 -27.395 1.00 84.19 231 LYS A C 1
ATOM 1686 O O . LYS A 1 231 ? 20.766 -15.397 -26.495 1.00 84.19 231 LYS A O 1
ATOM 1691 N N . SER A 1 232 ? 22.603 -16.115 -27.554 1.00 80.06 232 SER A N 1
ATOM 1692 C CA . SER A 1 232 ? 22.820 -17.283 -26.686 1.00 80.06 232 SER A CA 1
ATOM 1693 C C . SER A 1 232 ? 24.217 -17.275 -26.043 1.00 80.06 232 SER A C 1
ATOM 1695 O O . SER A 1 232 ? 25.209 -17.318 -26.772 1.00 80.06 232 SER A O 1
ATOM 1697 N N . PRO A 1 233 ? 24.332 -17.308 -24.699 1.00 80.69 233 PRO A N 1
ATOM 1698 C CA . PRO A 1 233 ? 23.234 -17.299 -23.726 1.00 80.69 233 PRO A CA 1
ATOM 1699 C C . PRO A 1 233 ? 22.443 -15.983 -23.770 1.00 80.69 233 PRO A C 1
ATOM 1701 O O . PRO A 1 233 ? 23.003 -14.950 -24.135 1.00 80.69 233 PRO A O 1
ATOM 1704 N N . SER A 1 234 ? 21.155 -16.043 -23.411 1.00 82.25 234 SER A N 1
ATOM 1705 C CA . SER A 1 234 ? 20.271 -14.869 -23.376 1.00 82.25 234 SER A CA 1
ATOM 1706 C C . SER A 1 234 ? 20.903 -13.764 -22.541 1.00 82.25 234 SER A C 1
ATOM 1708 O O . SER A 1 234 ? 21.199 -13.976 -21.365 1.00 82.25 234 SER A O 1
ATOM 1710 N N . ASP A 1 235 ? 21.085 -12.593 -23.147 1.00 80.69 235 ASP A N 1
ATOM 1711 C CA . ASP A 1 235 ? 21.536 -11.384 -22.462 1.00 80.69 235 ASP A CA 1
ATOM 1712 C C . ASP A 1 235 ? 20.391 -10.409 -22.172 1.00 80.69 235 ASP A C 1
ATOM 1714 O O . ASP A 1 235 ? 20.652 -9.299 -21.717 1.00 80.69 235 ASP A O 1
ATOM 1718 N N . CYS A 1 236 ? 19.135 -10.810 -22.405 1.00 83.94 236 CYS A N 1
ATOM 1719 C CA . CYS A 1 236 ? 17.960 -10.035 -22.022 1.00 83.94 236 CYS A CA 1
ATOM 1720 C C . CYS A 1 236 ? 17.997 -9.655 -20.534 1.00 83.94 236 CYS A C 1
ATOM 1722 O O . CYS A 1 236 ? 18.036 -10.517 -19.655 1.00 83.94 236 CYS A O 1
ATOM 1724 N N . VAL A 1 237 ? 17.935 -8.355 -20.265 1.00 82.50 237 VAL A N 1
ATOM 1725 C CA . VAL A 1 237 ? 17.828 -7.765 -18.932 1.00 82.50 237 VAL A CA 1
ATOM 1726 C C . VAL A 1 237 ? 16.365 -7.413 -18.710 1.00 82.50 237 VAL A C 1
ATOM 1728 O O . VAL A 1 237 ? 15.904 -6.352 -19.126 1.00 82.50 237 VAL A O 1
ATOM 1731 N N . VAL A 1 238 ? 15.615 -8.330 -18.104 1.00 81.00 238 VAL A N 1
ATOM 1732 C CA . VAL A 1 238 ? 14.207 -8.096 -17.766 1.00 81.00 238 VAL A CA 1
ATOM 1733 C C . VAL A 1 238 ? 14.140 -7.394 -16.408 1.00 81.00 238 VAL A C 1
ATOM 1735 O O . VAL A 1 238 ? 14.658 -7.949 -15.436 1.00 81.00 238 VAL A O 1
ATOM 1738 N N . PRO A 1 239 ? 13.529 -6.199 -16.320 1.00 78.81 239 PRO A N 1
ATOM 1739 C CA . PRO A 1 239 ? 13.402 -5.484 -15.062 1.00 78.81 239 PRO A CA 1
ATOM 1740 C C . PRO A 1 239 ? 12.507 -6.265 -14.099 1.00 78.81 239 PRO A C 1
ATOM 1742 O O . PRO A 1 239 ? 11.435 -6.751 -14.473 1.00 78.81 239 PRO A O 1
ATOM 1745 N N . VAL A 1 240 ? 12.924 -6.372 -12.838 1.00 84.38 240 VAL A N 1
ATOM 1746 C CA . VAL A 1 240 ? 12.088 -6.985 -11.803 1.00 84.38 240 VAL A CA 1
ATOM 1747 C C . VAL A 1 240 ? 11.086 -5.949 -11.300 1.00 84.38 240 VAL A C 1
ATOM 1749 O O . VAL A 1 240 ? 11.453 -4.945 -10.690 1.00 84.38 240 VAL A O 1
ATOM 1752 N N . HIS A 1 241 ? 9.809 -6.213 -11.547 1.00 84.81 241 HIS A N 1
ATOM 1753 C CA . HIS A 1 241 ? 8.695 -5.412 -11.054 1.00 84.81 241 HIS A CA 1
ATOM 1754 C C . HIS A 1 241 ? 8.201 -5.922 -9.692 1.00 84.81 241 HIS A C 1
ATOM 1756 O O . HIS A 1 241 ? 8.162 -7.130 -9.439 1.00 84.81 241 HIS A O 1
ATOM 1762 N N . GLY A 1 242 ? 7.831 -5.002 -8.804 1.00 87.56 242 GLY A N 1
ATOM 1763 C CA . GLY A 1 242 ? 7.208 -5.314 -7.519 1.00 87.56 242 GLY A CA 1
ATOM 1764 C C . GLY A 1 242 ? 7.243 -4.129 -6.560 1.00 87.56 242 GLY A C 1
ATOM 1765 O O . GLY A 1 242 ? 7.840 -3.101 -6.861 1.00 87.56 242 GLY A O 1
ATOM 1766 N N . CYS A 1 243 ? 6.641 -4.272 -5.380 1.00 91.50 243 CYS A N 1
ATOM 1767 C CA . CYS A 1 243 ? 6.633 -3.189 -4.400 1.00 91.50 243 CYS A CA 1
ATOM 1768 C C . CYS A 1 243 ? 8.054 -2.818 -3.941 1.00 91.50 243 CYS A C 1
ATOM 1770 O O . CYS A 1 243 ? 8.748 -3.631 -3.326 1.00 91.50 243 CYS A O 1
ATOM 1772 N N . THR A 1 244 ? 8.464 -1.572 -4.186 1.00 90.38 244 THR A N 1
ATOM 1773 C CA . THR A 1 244 ? 9.813 -1.068 -3.845 1.00 90.38 244 THR A CA 1
ATOM 1774 C C . THR A 1 244 ? 9.881 -0.368 -2.483 1.00 90.38 244 THR A C 1
ATOM 1776 O O . THR A 1 244 ? 10.962 -0.024 -2.001 1.00 90.38 244 THR A O 1
ATOM 1779 N N . VAL A 1 245 ? 8.739 -0.169 -1.819 1.00 86.12 245 VAL A N 1
ATOM 1780 C CA . VAL A 1 245 ? 8.656 0.546 -0.540 1.00 86.12 245 VAL A CA 1
ATOM 1781 C C . VAL A 1 245 ? 8.873 -0.426 0.620 1.00 86.12 245 VAL A C 1
ATOM 1783 O O . VAL A 1 245 ? 7.993 -1.220 0.939 1.00 86.12 245 VAL A O 1
ATOM 1786 N N . SER A 1 246 ? 10.035 -0.359 1.273 1.00 88.56 246 SER A N 1
ATOM 1787 C CA . SER A 1 246 ? 10.425 -1.286 2.351 1.00 88.56 246 SER A CA 1
ATOM 1788 C C . SER A 1 246 ? 9.781 -1.012 3.710 1.00 88.56 246 SER A C 1
ATOM 1790 O O . SER A 1 246 ? 9.785 -1.880 4.582 1.00 88.56 246 SER A O 1
ATOM 1792 N N . THR A 1 247 ? 9.234 0.184 3.917 1.00 87.19 247 THR A N 1
ATOM 1793 C CA . THR A 1 247 ? 8.627 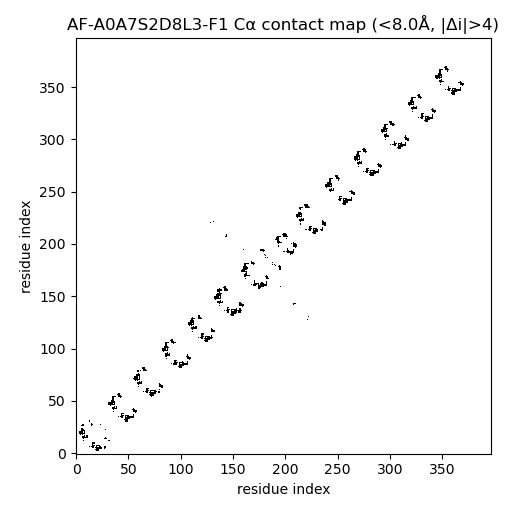0.600 5.183 1.00 87.19 247 THR A CA 1
ATOM 1794 C C . THR A 1 247 ? 7.124 0.786 5.032 1.00 87.19 247 THR A C 1
ATOM 1796 O O . THR A 1 247 ? 6.647 1.417 4.095 1.00 87.19 247 THR A O 1
ATOM 1799 N N . GLY A 1 248 ? 6.352 0.242 5.975 1.00 85.94 248 GLY A N 1
ATOM 1800 C CA . GLY A 1 248 ? 4.896 0.404 5.977 1.00 85.94 248 GLY A CA 1
ATOM 1801 C C . GLY A 1 248 ? 4.172 -0.323 4.839 1.00 85.94 248 GLY A C 1
ATOM 1802 O O . GLY A 1 248 ? 3.043 0.048 4.522 1.00 85.94 248 GLY A O 1
ATOM 1803 N N . THR A 1 249 ? 4.782 -1.349 4.234 1.00 90.69 249 THR A N 1
ATOM 1804 C CA . THR A 1 249 ? 4.122 -2.250 3.276 1.00 90.69 249 THR A CA 1
ATOM 1805 C C . THR A 1 249 ? 4.306 -3.713 3.673 1.00 90.69 249 THR A C 1
ATOM 1807 O O . THR A 1 249 ? 5.279 -4.069 4.338 1.00 90.69 249 THR A O 1
ATOM 1810 N N . LEU A 1 250 ? 3.357 -4.567 3.286 1.00 93.50 250 LEU A N 1
ATOM 1811 C CA . LEU A 1 250 ? 3.365 -5.998 3.619 1.00 93.50 250 LEU A CA 1
ATOM 1812 C C . LEU A 1 250 ? 4.059 -6.871 2.563 1.00 93.50 250 LEU A C 1
ATOM 1814 O O . LEU A 1 250 ? 4.379 -8.025 2.836 1.00 93.50 250 LEU A O 1
ATOM 1818 N N . ASN A 1 251 ? 4.273 -6.349 1.356 1.00 93.06 251 ASN A N 1
ATOM 1819 C CA . ASN A 1 251 ? 4.736 -7.115 0.197 1.00 93.06 251 ASN A CA 1
ATOM 1820 C C . ASN A 1 251 ? 5.959 -6.495 -0.493 1.00 93.06 251 ASN A C 1
ATOM 1822 O O . ASN A 1 251 ? 6.118 -6.641 -1.704 1.00 93.06 251 ASN A O 1
ATOM 1826 N N . PHE A 1 252 ? 6.818 -5.817 0.271 1.00 93.00 252 PHE A N 1
ATOM 1827 C CA . PHE A 1 252 ? 8.100 -5.322 -0.222 1.00 93.00 252 PHE A CA 1
ATOM 1828 C C . PHE A 1 252 ? 8.910 -6.433 -0.910 1.00 93.00 252 PHE A C 1
ATOM 1830 O O . PHE A 1 252 ? 9.139 -7.502 -0.339 1.00 93.00 252 PHE A O 1
ATOM 1837 N N . ASN A 1 253 ? 9.382 -6.153 -2.124 1.00 90.25 253 ASN A N 1
ATOM 1838 C CA . ASN A 1 253 ? 10.265 -7.022 -2.886 1.00 90.25 253 ASN A CA 1
ATOM 1839 C C . ASN A 1 253 ? 11.659 -6.387 -2.961 1.00 90.25 253 ASN A C 1
ATOM 1841 O O . ASN A 1 253 ? 11.878 -5.431 -3.699 1.00 90.25 253 ASN A O 1
ATOM 1845 N N . SER A 1 254 ? 12.627 -6.960 -2.242 1.00 92.50 254 SER A N 1
ATOM 1846 C CA . SER A 1 254 ? 14.010 -6.462 -2.215 1.00 92.50 254 SER A CA 1
ATOM 1847 C C . SER A 1 254 ? 14.752 -6.574 -3.546 1.00 92.50 254 SER A C 1
ATOM 1849 O O . SER A 1 254 ? 15.812 -5.975 -3.693 1.00 92.50 254 SER A O 1
ATOM 1851 N N . ASN A 1 255 ? 14.231 -7.369 -4.481 1.00 87.00 255 ASN A N 1
ATOM 1852 C CA . ASN A 1 255 ? 14.799 -7.534 -5.813 1.00 87.00 255 ASN A CA 1
ATOM 1853 C C . ASN A 1 255 ? 14.085 -6.665 -6.854 1.00 87.00 255 ASN A C 1
ATOM 1855 O O . ASN A 1 255 ? 14.514 -6.671 -7.999 1.00 87.00 255 ASN A O 1
ATOM 1859 N N . ALA A 1 256 ? 12.992 -5.976 -6.500 1.00 86.75 256 ALA A N 1
ATOM 1860 C CA . ALA A 1 256 ? 12.288 -5.113 -7.437 1.00 86.75 256 ALA A CA 1
ATOM 1861 C C . ALA A 1 256 ? 13.101 -3.846 -7.719 1.00 86.75 256 ALA A C 1
ATOM 1863 O O . ALA A 1 256 ? 13.498 -3.125 -6.804 1.00 86.75 256 ALA A O 1
ATOM 1864 N N . GLU A 1 257 ? 13.307 -3.572 -9.002 1.00 83.81 257 GLU A N 1
ATOM 1865 C CA . GLU A 1 257 ? 13.940 -2.351 -9.503 1.00 83.81 257 GLU A CA 1
ATOM 1866 C C . GLU A 1 257 ? 12.889 -1.277 -9.824 1.00 83.81 257 GLU A C 1
ATOM 1868 O O . GLU A 1 257 ? 13.193 -0.084 -9.804 1.00 83.81 257 GLU A O 1
ATOM 1873 N N . TYR A 1 258 ? 11.640 -1.693 -10.075 1.00 80.50 258 TYR A N 1
ATOM 1874 C CA . TYR A 1 258 ? 10.539 -0.820 -10.477 1.00 80.50 258 TYR A CA 1
ATOM 1875 C C . TYR A 1 258 ? 9.265 -1.120 -9.691 1.00 80.50 258 TYR A C 1
ATOM 1877 O O . TYR A 1 258 ? 8.830 -2.271 -9.614 1.00 80.50 258 TYR A O 1
ATOM 1885 N N . ASP A 1 259 ? 8.634 -0.063 -9.172 1.00 83.12 259 ASP A N 1
ATOM 1886 C CA . ASP A 1 259 ? 7.319 -0.166 -8.543 1.00 83.12 259 ASP A CA 1
ATOM 1887 C C . ASP A 1 259 ? 6.240 -0.421 -9.599 1.00 83.12 259 ASP A C 1
ATOM 1889 O O . ASP A 1 259 ? 6.116 0.315 -10.578 1.00 83.12 259 ASP A O 1
ATOM 1893 N N . ASP A 1 260 ? 5.455 -1.473 -9.403 1.00 84.75 260 ASP A N 1
ATOM 1894 C CA . ASP A 1 260 ? 4.346 -1.861 -10.281 1.00 84.75 260 ASP A CA 1
ATOM 1895 C C . ASP A 1 260 ? 2.973 -1.477 -9.710 1.00 84.75 260 ASP A C 1
ATOM 1897 O O . ASP A 1 260 ? 1.935 -1.886 -10.232 1.00 84.75 260 ASP A O 1
ATOM 1901 N N . GLY A 1 261 ? 2.956 -0.699 -8.623 1.00 85.62 261 GLY A N 1
ATOM 1902 C CA . GLY A 1 261 ? 1.740 -0.328 -7.908 1.00 85.62 261 GLY A CA 1
ATOM 1903 C C . GLY A 1 261 ? 1.126 -1.470 -7.093 1.00 85.62 261 GLY A C 1
ATOM 1904 O O . GLY A 1 261 ? 0.015 -1.314 -6.583 1.00 85.62 261 GLY A O 1
ATOM 1905 N N . SER A 1 262 ? 1.819 -2.605 -6.934 1.00 88.38 262 SER A N 1
ATOM 1906 C CA . SER A 1 262 ? 1.339 -3.727 -6.116 1.00 88.38 262 SER A CA 1
ATOM 1907 C C . SER A 1 262 ? 1.473 -3.493 -4.608 1.00 88.38 262 SER A C 1
ATOM 1909 O O . SER A 1 262 ? 1.009 -4.332 -3.837 1.00 88.38 262 SER A O 1
ATOM 1911 N N . CYS A 1 263 ? 2.091 -2.394 -4.157 1.00 90.31 263 CYS A N 1
ATOM 1912 C CA . CYS A 1 263 ? 2.326 -2.134 -2.736 1.00 90.31 263 CYS A CA 1
ATOM 1913 C C . CYS A 1 263 ? 1.043 -2.183 -1.890 1.00 90.31 263 CYS A C 1
ATOM 1915 O O . CYS A 1 263 ? 0.125 -1.372 -2.028 1.00 90.31 263 CYS A O 1
ATOM 1917 N N . VAL A 1 264 ? 1.025 -3.108 -0.933 1.00 92.06 264 VAL A N 1
ATOM 1918 C CA . VAL A 1 264 ? -0.013 -3.250 0.084 1.00 92.06 264 VAL A CA 1
ATOM 1919 C C . VAL A 1 264 ? 0.438 -2.483 1.314 1.00 92.06 264 VAL A C 1
ATOM 1921 O O . VAL A 1 264 ? 1.257 -2.968 2.093 1.00 92.06 264 VAL A O 1
ATOM 1924 N N . LEU A 1 265 ? -0.097 -1.274 1.481 1.00 89.75 265 LEU A N 1
ATOM 1925 C CA . LEU A 1 265 ? 0.179 -0.446 2.653 1.00 89.75 265 LEU A CA 1
ATOM 1926 C C . LEU A 1 265 ? -0.339 -1.112 3.927 1.00 89.75 265 LEU A C 1
ATOM 1928 O O . LEU A 1 265 ? -1.451 -1.647 3.947 1.00 89.75 265 LEU A O 1
ATOM 1932 N N . VAL A 1 266 ? 0.445 -1.008 4.993 1.00 92.38 266 VAL A N 1
ATOM 1933 C CA . VAL A 1 266 ? 0.032 -1.376 6.344 1.00 92.38 266 VAL A CA 1
ATOM 1934 C C . VAL A 1 266 ? -1.060 -0.413 6.810 1.00 92.38 266 VAL A C 1
ATOM 1936 O O . VAL A 1 266 ? -0.905 0.810 6.776 1.00 92.38 266 VAL A O 1
ATOM 1939 N N . LYS A 1 267 ? -2.187 -0.984 7.220 1.00 93.38 267 LYS A N 1
ATOM 1940 C CA . LYS A 1 267 ? -3.330 -0.310 7.825 1.00 93.38 267 LYS A CA 1
ATOM 1941 C C . LYS A 1 267 ? -3.524 -0.933 9.194 1.00 93.38 267 LYS A C 1
ATOM 1943 O O . LYS A 1 267 ? -4.089 -2.018 9.310 1.00 93.38 267 LYS A O 1
ATOM 1948 N N . GLU A 1 268 ? -2.999 -0.237 10.186 1.00 94.25 268 GLU A N 1
ATOM 1949 C CA . GLU A 1 268 ? -3.076 -0.626 11.587 1.00 94.25 268 GLU A CA 1
ATOM 1950 C C . GLU A 1 268 ? -4.508 -0.490 12.118 1.00 94.25 268 GLU A C 1
ATOM 1952 O O . GLU A 1 268 ? -5.240 0.439 11.750 1.00 94.25 268 GLU A O 1
ATOM 1957 N N . GLY A 1 269 ? -4.899 -1.428 12.973 1.00 95.06 269 GLY A N 1
ATOM 1958 C CA . GLY A 1 269 ? -6.151 -1.411 13.724 1.00 95.06 269 GLY A CA 1
ATOM 1959 C C . GLY A 1 269 ? -6.576 -2.818 14.126 1.00 95.06 269 GLY A C 1
ATOM 1960 O O . GLY A 1 269 ? -6.043 -3.806 13.627 1.00 95.06 269 GLY A O 1
ATOM 1961 N N . CYS A 1 270 ? -7.581 -2.936 14.992 1.00 97.50 270 CYS A N 1
ATOM 1962 C CA . CYS A 1 270 ? -8.050 -4.251 15.408 1.00 97.50 270 CYS A CA 1
ATOM 1963 C C . CYS A 1 270 ? -8.581 -5.074 14.219 1.00 97.50 270 CYS A C 1
ATOM 1965 O O . CYS A 1 270 ? -9.586 -4.721 13.596 1.00 97.50 270 CYS A O 1
ATOM 1967 N N . THR A 1 271 ? -7.939 -6.208 13.932 1.00 96.75 271 THR A N 1
ATOM 1968 C CA . THR A 1 271 ? -8.316 -7.096 12.813 1.00 96.75 271 THR A CA 1
ATOM 1969 C C . THR A 1 271 ? -9.304 -8.194 13.212 1.00 96.75 271 THR A C 1
ATOM 1971 O O . THR A 1 271 ? -9.825 -8.904 12.349 1.00 96.75 271 THR A O 1
ATOM 1974 N N . ASN A 1 272 ? -9.604 -8.341 14.506 1.00 95.50 272 ASN A N 1
ATOM 1975 C CA . ASN A 1 272 ? -10.543 -9.350 14.979 1.00 95.50 272 ASN A CA 1
ATOM 1976 C C . ASN A 1 272 ? -11.996 -8.868 14.847 1.00 95.50 272 ASN A C 1
ATOM 1978 O O . ASN A 1 272 ? -12.425 -7.967 15.559 1.00 95.50 272 ASN A O 1
ATOM 1982 N N . SER A 1 273 ? -12.784 -9.535 14.001 1.00 95.44 273 SER A N 1
ATOM 1983 C CA . SER A 1 273 ? -14.203 -9.226 13.778 1.00 95.44 273 SER A CA 1
ATOM 1984 C C . SER A 1 273 ? -15.115 -9.385 15.002 1.00 95.44 273 SER A C 1
ATOM 1986 O O . SER A 1 273 ? -16.259 -8.943 14.952 1.00 95.44 273 SER A O 1
ATOM 1988 N N . THR A 1 274 ? -14.661 -10.044 16.074 1.00 91.25 274 THR A N 1
ATOM 1989 C CA . THR A 1 274 ? -15.429 -10.180 17.325 1.00 91.25 274 THR A CA 1
ATOM 1990 C C . THR A 1 274 ? -15.127 -9.078 18.341 1.00 91.25 274 THR A C 1
ATOM 1992 O O . THR A 1 274 ? -15.748 -9.056 19.401 1.00 91.25 274 THR A O 1
ATOM 1995 N N . ALA A 1 275 ? -14.147 -8.215 18.069 1.00 93.88 275 ALA A N 1
ATOM 1996 C CA . ALA A 1 275 ? -13.824 -7.081 18.921 1.00 93.88 275 ALA A CA 1
ATOM 1997 C C . ALA A 1 275 ? -14.811 -5.928 18.693 1.00 93.88 275 ALA A C 1
ATOM 1999 O O . ALA A 1 275 ? -15.323 -5.729 17.589 1.00 93.88 275 ALA A O 1
ATOM 2000 N N . VAL A 1 276 ? -15.040 -5.133 19.734 1.00 92.19 276 VAL A N 1
ATOM 2001 C CA . VAL A 1 276 ? -15.962 -3.987 19.720 1.00 92.19 276 VAL A CA 1
ATOM 2002 C C . VAL A 1 276 ? -15.451 -2.879 18.795 1.00 92.19 276 VAL A C 1
ATOM 2004 O O . VAL A 1 276 ? -16.231 -2.195 18.137 1.00 92.19 276 VAL A O 1
ATOM 2007 N N . ASN A 1 277 ? -14.131 -2.734 18.695 1.00 94.31 277 ASN A N 1
ATOM 2008 C CA . ASN A 1 277 ? -13.451 -1.752 17.856 1.00 94.31 277 ASN A CA 1
ATOM 2009 C C . ASN A 1 277 ? -12.843 -2.365 16.579 1.00 94.31 277 ASN A C 1
ATOM 2011 O O . ASN A 1 277 ? -11.848 -1.852 16.067 1.00 94.31 277 ASN A O 1
ATOM 2015 N N . PHE A 1 278 ? -13.431 -3.449 16.057 1.00 96.06 278 PHE A N 1
ATOM 2016 C CA . PHE A 1 278 ? -13.003 -4.056 14.795 1.00 96.06 278 PHE A CA 1
ATOM 2017 C C . PHE A 1 278 ? -12.915 -3.023 13.661 1.00 96.06 278 PHE A C 1
ATOM 2019 O O . PHE A 1 278 ? -13.890 -2.347 13.318 1.00 96.06 278 PHE A O 1
ATOM 2026 N N . ALA A 1 279 ? -11.750 -2.953 13.024 1.00 96.50 279 ALA A N 1
ATOM 2027 C CA . ALA A 1 279 ? -11.481 -2.083 11.896 1.00 96.50 279 ALA A CA 1
ATOM 2028 C C . ALA A 1 279 ? -11.467 -2.905 10.601 1.00 96.50 279 ALA A C 1
ATOM 2030 O O . ALA A 1 279 ? -10.457 -3.489 10.223 1.00 96.50 279 ALA A O 1
ATOM 2031 N N . SER A 1 280 ? -12.570 -2.892 9.847 1.00 95.12 280 SER A N 1
ATOM 2032 C CA . SER A 1 280 ? -12.695 -3.666 8.597 1.00 95.12 280 SER A CA 1
ATOM 2033 C C . SER A 1 280 ? -11.693 -3.281 7.499 1.00 95.12 280 SER A C 1
ATOM 2035 O O . SER A 1 280 ? -11.546 -3.998 6.513 1.00 95.12 280 SER A O 1
ATOM 2037 N N . GLY A 1 281 ? -11.063 -2.111 7.623 1.00 92.38 281 GLY A N 1
ATOM 2038 C CA . GLY A 1 281 ? -10.013 -1.642 6.723 1.00 92.38 281 GLY A CA 1
ATOM 2039 C C . GLY A 1 281 ? -8.595 -1.972 7.188 1.00 92.38 281 GLY A C 1
ATOM 2040 O O . GLY A 1 281 ? -7.667 -1.706 6.425 1.00 92.38 281 GLY A O 1
ATOM 2041 N N . ALA A 1 282 ? -8.425 -2.502 8.402 1.00 95.38 282 ALA A N 1
ATOM 2042 C CA . ALA A 1 282 ? -7.127 -2.884 8.932 1.00 95.38 282 ALA A CA 1
ATOM 2043 C C . ALA A 1 282 ? -6.653 -4.201 8.307 1.00 95.38 282 ALA A C 1
ATOM 2045 O O . ALA A 1 282 ? -7.438 -5.120 8.069 1.00 95.38 282 ALA A O 1
ATOM 2046 N N . ASN A 1 283 ? -5.358 -4.278 8.020 1.00 94.44 283 ASN A N 1
ATOM 2047 C CA . ASN A 1 283 ? -4.688 -5.490 7.543 1.00 94.44 283 ASN A CA 1
ATOM 2048 C C . ASN A 1 283 ? -3.522 -5.918 8.446 1.00 94.44 283 ASN A C 1
ATOM 2050 O O . ASN A 1 283 ? -2.929 -6.967 8.201 1.00 94.44 283 ASN A O 1
ATOM 2054 N N . THR A 1 284 ? -3.251 -5.145 9.497 1.00 95.31 284 THR A N 1
ATOM 2055 C CA . THR A 1 284 ? -2.273 -5.435 10.541 1.00 95.31 284 THR A CA 1
ATOM 2056 C C . THR A 1 284 ? -2.915 -5.113 11.885 1.00 95.31 284 THR A C 1
ATOM 2058 O O . THR A 1 284 ? -3.529 -4.059 12.031 1.00 95.31 284 THR A O 1
ATOM 2061 N N . ASP A 1 285 ? -2.821 -6.049 12.833 1.00 95.88 285 ASP A N 1
ATOM 2062 C CA . ASP A 1 285 ? -3.317 -5.854 14.196 1.00 95.88 285 ASP A CA 1
ATOM 2063 C C . ASP A 1 285 ? -2.318 -5.028 15.005 1.00 95.88 285 ASP A C 1
ATOM 2065 O O . ASP A 1 285 ? -1.171 -5.441 15.192 1.00 95.88 285 ASP A O 1
ATOM 2069 N N . ASP A 1 286 ? -2.773 -3.889 15.513 1.00 94.88 286 ASP A N 1
ATOM 2070 C CA . ASP A 1 286 ? -1.984 -2.984 16.349 1.00 94.88 286 ASP A CA 1
ATOM 2071 C C . ASP A 1 286 ? -2.115 -3.291 17.850 1.00 94.88 286 ASP A C 1
ATOM 2073 O O . ASP A 1 286 ? -1.556 -2.583 18.691 1.00 94.88 286 ASP A O 1
ATOM 2077 N N . GLY A 1 287 ? -2.856 -4.348 18.204 1.00 93.56 287 GLY A N 1
ATOM 2078 C CA . GLY A 1 287 ? -3.117 -4.735 19.587 1.00 93.56 287 GLY A CA 1
ATOM 2079 C C . GLY A 1 287 ? -4.144 -3.844 20.286 1.00 93.56 287 GLY A C 1
ATOM 2080 O O . GLY A 1 287 ? -4.314 -3.963 21.500 1.00 93.56 287 GLY A O 1
ATOM 2081 N N . SER A 1 288 ? -4.842 -2.972 19.550 1.00 93.88 288 SER A N 1
ATOM 2082 C CA . SER A 1 288 ? -5.895 -2.117 20.106 1.00 93.88 288 SER A CA 1
ATOM 2083 C C . SER A 1 288 ? -7.202 -2.857 20.389 1.00 93.88 288 SER A C 1
ATOM 2085 O O . SER A 1 288 ? -8.101 -2.246 20.952 1.00 93.88 288 SER A O 1
ATOM 2087 N N . CYS A 1 289 ? -7.348 -4.134 20.012 1.00 96.44 289 CYS A N 1
ATOM 2088 C CA . CYS A 1 289 ? -8.614 -4.861 20.123 1.00 96.44 289 CYS A CA 1
ATOM 2089 C C . CYS A 1 289 ? -9.233 -4.816 21.530 1.00 96.44 289 CYS A C 1
ATOM 2091 O O . CYS A 1 289 ? -8.675 -5.333 22.499 1.00 96.44 289 CYS A O 1
ATOM 2093 N N . GLU A 1 290 ? -10.445 -4.275 21.604 1.00 92.81 290 GLU A N 1
ATOM 2094 C CA . GLU A 1 290 ? -11.283 -4.233 22.796 1.00 92.81 290 GLU A CA 1
ATOM 2095 C C . GLU A 1 290 ? -12.383 -5.287 22.681 1.00 92.81 290 GLU A C 1
ATOM 2097 O O . GLU A 1 290 ? -13.028 -5.425 21.642 1.00 92.81 290 GLU A O 1
ATOM 2102 N N . TYR A 1 291 ? -12.616 -6.037 23.754 1.00 90.56 291 TYR A N 1
ATOM 2103 C CA . TYR A 1 291 ? -13.634 -7.083 23.800 1.00 90.56 291 TYR A CA 1
ATOM 2104 C C . TYR A 1 291 ? -14.655 -6.771 24.882 1.00 90.56 291 TYR A C 1
ATOM 2106 O O . TYR A 1 291 ? -14.307 -6.206 25.918 1.00 90.56 291 TYR A O 1
ATOM 2114 N N . HIS A 1 292 ? -15.896 -7.198 24.649 1.00 89.31 292 HIS A N 1
ATOM 2115 C CA . HIS A 1 292 ? -16.926 -7.162 25.675 1.00 89.31 292 HIS A CA 1
ATOM 2116 C C . HIS A 1 292 ? -16.474 -7.936 26.915 1.00 89.31 292 HIS A C 1
ATOM 2118 O O . HIS A 1 292 ? -15.992 -9.072 26.827 1.00 89.31 292 HIS A O 1
ATOM 2124 N N . LEU A 1 293 ? -16.653 -7.319 28.077 1.00 89.94 293 LEU A N 1
ATOM 2125 C CA . LEU A 1 293 ? -16.524 -7.979 29.359 1.00 89.94 293 LEU A CA 1
ATOM 2126 C C . LEU A 1 293 ? -17.830 -8.725 29.634 1.00 89.94 293 LEU A C 1
ATOM 2128 O O . LEU A 1 293 ? -18.840 -8.151 30.034 1.00 89.94 293 LEU A O 1
ATOM 2132 N N . LEU A 1 294 ? -17.786 -10.030 29.398 1.00 92.31 294 LEU A N 1
ATOM 2133 C CA . LEU A 1 294 ? -18.922 -10.923 29.569 1.00 92.31 294 LEU A CA 1
ATOM 2134 C C . LEU A 1 294 ? -19.257 -11.157 31.052 1.00 92.31 294 LEU A C 1
ATOM 2136 O O . LEU A 1 294 ? -18.365 -11.340 31.887 1.00 92.31 294 LEU A O 1
ATOM 2140 N N . GLY A 1 295 ? -20.550 -11.177 31.372 1.00 94.56 295 GLY A N 1
ATOM 2141 C CA . GLY A 1 295 ? -21.067 -11.582 32.679 1.00 94.56 295 GLY A CA 1
ATOM 2142 C C . GLY A 1 295 ? -22.523 -11.172 32.884 1.00 94.56 295 GLY A C 1
ATOM 2143 O O . GLY A 1 295 ? -23.084 -10.431 32.085 1.00 94.56 295 GLY A O 1
ATOM 2144 N N . CYS A 1 296 ? -23.144 -11.613 33.979 1.00 97.25 296 CYS A N 1
ATOM 2145 C CA . CYS A 1 296 ? -24.541 -11.270 34.240 1.00 97.25 296 CYS A CA 1
ATOM 2146 C C . CYS A 1 296 ? -24.744 -9.755 34.421 1.00 97.25 296 CYS A C 1
ATOM 2148 O O . CYS A 1 296 ? -24.282 -9.169 35.403 1.00 97.25 296 CYS A O 1
ATOM 2150 N N . THR A 1 297 ? -25.515 -9.139 33.523 1.00 96.38 297 THR A N 1
ATOM 2151 C CA . THR A 1 297 ? -25.820 -7.694 33.542 1.00 96.38 297 THR A CA 1
ATOM 2152 C C . THR A 1 297 ? -27.148 -7.362 34.233 1.00 96.38 297 THR A C 1
ATOM 2154 O O . THR A 1 297 ? -27.485 -6.193 34.422 1.00 96.38 297 THR A O 1
ATOM 2157 N N . THR A 1 298 ? -27.920 -8.372 34.653 1.00 95.88 298 THR A N 1
ATOM 2158 C CA . THR A 1 298 ? -29.221 -8.143 35.296 1.00 95.88 298 THR A CA 1
ATOM 2159 C C . THR A 1 298 ? -29.053 -7.788 36.772 1.00 95.88 298 THR A C 1
ATOM 2161 O O . THR A 1 298 ? -28.794 -8.657 37.612 1.00 95.88 298 THR A O 1
ATOM 2164 N N . GLN A 1 299 ? -29.260 -6.510 37.097 1.00 94.19 299 GLN A N 1
ATOM 2165 C CA . GLN A 1 299 ? -29.275 -6.009 38.470 1.00 94.19 299 GLN A CA 1
ATOM 2166 C C . GLN A 1 299 ? -30.286 -6.789 39.329 1.00 94.19 299 GLN A C 1
ATOM 2168 O O . GLN A 1 299 ? -31.445 -6.951 38.954 1.00 94.19 299 GLN A O 1
ATOM 2173 N N . GLY A 1 300 ? -29.843 -7.263 40.496 1.00 89.25 300 GLY A N 1
ATOM 2174 C CA . GLY A 1 300 ? -30.651 -8.095 41.396 1.00 89.25 300 GLY A CA 1
ATOM 2175 C C . GLY A 1 300 ? -30.479 -9.606 41.203 1.00 89.25 300 GLY A C 1
ATOM 2176 O O . GLY A 1 300 ? -31.043 -10.369 41.979 1.00 89.25 300 GLY A O 1
ATOM 2177 N N . SER A 1 301 ? -29.683 -10.053 40.228 1.00 95.31 301 SER A N 1
ATOM 2178 C CA . SER A 1 301 ? -29.237 -11.454 40.151 1.00 95.31 301 SER A CA 1
ATOM 2179 C C . SER A 1 301 ? -28.117 -11.724 41.159 1.00 95.31 301 SER A C 1
ATOM 2181 O O . SER A 1 301 ? -27.326 -10.829 41.465 1.00 95.31 301 SER A O 1
ATOM 2183 N N . LEU A 1 302 ? -28.007 -12.963 41.648 1.00 94.62 302 LEU A N 1
ATOM 2184 C CA . LEU A 1 302 ? -27.024 -13.338 42.678 1.00 94.62 302 LEU A CA 1
ATOM 2185 C C . LEU A 1 302 ? -25.566 -13.184 42.214 1.00 94.62 302 LEU A C 1
ATOM 2187 O O . LEU A 1 302 ? -24.682 -12.935 43.027 1.00 94.62 302 LEU A O 1
ATOM 2191 N N . ASN A 1 303 ? -25.314 -13.314 40.914 1.00 95.19 303 ASN A N 1
ATOM 2192 C CA . ASN A 1 303 ? -23.998 -13.182 40.287 1.00 95.19 303 ASN A CA 1
ATOM 2193 C C . ASN A 1 303 ? -23.894 -11.952 39.370 1.00 95.19 303 ASN A C 1
ATOM 2195 O O . ASN A 1 303 ? -23.119 -11.966 38.415 1.00 95.19 303 ASN A O 1
ATOM 2199 N N . TYR A 1 304 ? -24.682 -10.905 39.637 1.00 96.38 304 TYR A N 1
ATOM 2200 C CA . TYR A 1 304 ? -24.600 -9.646 38.898 1.00 96.38 304 TYR A CA 1
ATOM 2201 C C . TYR A 1 304 ? -23.167 -9.086 38.907 1.00 96.38 304 TYR A C 1
ATOM 2203 O O . TYR A 1 304 ? -22.573 -8.886 39.970 1.00 96.38 304 TYR A O 1
ATOM 2211 N N . ASN A 1 305 ? -22.631 -8.801 37.720 1.00 95.06 305 ASN A N 1
ATOM 2212 C CA . ASN A 1 305 ? -21.327 -8.183 37.527 1.00 95.06 305 ASN A CA 1
ATOM 2213 C C . ASN A 1 305 ? -21.514 -6.761 36.991 1.00 95.06 305 ASN A C 1
ATOM 2215 O O . ASN A 1 305 ? -21.818 -6.563 35.820 1.00 95.06 305 ASN A O 1
ATOM 2219 N N . SER A 1 306 ? -21.267 -5.760 37.836 1.00 95.19 306 SER A N 1
ATOM 2220 C CA . SER A 1 306 ? -21.420 -4.349 37.463 1.00 95.19 306 SER A CA 1
ATOM 2221 C C . SER A 1 306 ? -20.389 -3.836 36.455 1.00 95.19 306 SER A C 1
ATOM 2223 O O . SER A 1 306 ? -20.512 -2.701 36.007 1.00 95.19 306 SER A O 1
ATOM 2225 N N . LEU A 1 307 ? -19.340 -4.611 36.169 1.00 92.00 307 LEU A N 1
ATOM 2226 C CA . LEU A 1 307 ? -18.341 -4.273 35.156 1.00 92.00 307 LEU A CA 1
ATOM 2227 C C . LEU A 1 307 ? -18.660 -4.911 33.801 1.00 92.00 307 LEU A C 1
ATOM 2229 O O . LEU A 1 307 ? -18.104 -4.470 32.801 1.00 92.00 307 LEU A O 1
ATOM 2233 N N . ALA A 1 308 ? -19.521 -5.934 33.764 1.00 93.12 308 ALA A N 1
ATOM 2234 C CA . ALA A 1 308 ? -19.889 -6.588 32.519 1.00 93.12 308 ALA A CA 1
ATOM 2235 C C . ALA A 1 308 ? -20.706 -5.638 31.634 1.00 93.12 308 ALA A C 1
ATOM 2237 O O . ALA A 1 308 ? -21.657 -5.007 32.101 1.00 93.12 308 ALA A O 1
ATOM 2238 N N . ASP A 1 309 ? -20.342 -5.547 30.359 1.00 91.38 309 ASP A N 1
ATOM 2239 C CA . ASP A 1 309 ? -21.018 -4.710 29.362 1.00 91.38 309 ASP A CA 1
ATOM 2240 C C . ASP A 1 309 ? -21.903 -5.531 28.406 1.00 91.38 309 ASP A C 1
ATOM 2242 O O . ASP A 1 309 ? -22.719 -4.961 27.680 1.00 91.38 309 ASP A O 1
ATOM 2246 N N . ALA A 1 310 ? -21.799 -6.862 28.449 1.00 91.50 310 ALA A N 1
ATOM 2247 C CA . ALA A 1 310 ? -22.647 -7.783 27.704 1.00 91.50 310 ALA A CA 1
ATOM 2248 C C . ALA A 1 310 ? -23.002 -9.028 28.534 1.00 91.50 310 ALA A C 1
ATOM 2250 O O . ALA A 1 310 ? -22.154 -9.608 29.213 1.00 91.50 310 ALA A O 1
ATOM 2251 N N . ASP A 1 311 ? -24.271 -9.445 28.452 1.00 94.06 311 ASP A N 1
ATOM 2252 C CA . ASP A 1 311 ? -24.776 -10.636 29.141 1.00 94.06 311 ASP A CA 1
ATOM 2253 C C . ASP A 1 311 ? -24.310 -11.917 28.443 1.00 94.06 311 ASP A C 1
ATOM 2255 O O . ASP A 1 311 ? -24.489 -12.081 27.235 1.00 94.06 311 ASP A O 1
ATOM 2259 N N . ASP A 1 312 ? -23.744 -12.839 29.214 1.00 94.12 312 ASP A N 1
ATOM 2260 C CA . ASP A 1 312 ? -23.319 -14.162 28.751 1.00 94.12 312 ASP A CA 1
ATOM 2261 C C . ASP A 1 312 ? -24.331 -15.268 29.080 1.00 94.12 312 ASP A C 1
ATOM 2263 O O . ASP A 1 312 ? -24.083 -16.445 28.809 1.00 94.12 312 ASP A O 1
ATOM 2267 N N . GLY A 1 313 ? -25.479 -14.903 29.663 1.00 93.69 313 GLY A N 1
ATOM 2268 C CA . GLY A 1 313 ? -26.516 -15.844 30.075 1.00 93.69 313 GLY A CA 1
ATOM 2269 C C . GLY A 1 313 ? -26.181 -16.591 31.366 1.00 93.69 313 GLY A C 1
ATOM 2270 O O . GLY A 1 313 ? -26.889 -17.533 31.724 1.00 93.69 313 GLY A O 1
ATOM 2271 N N . SER A 1 314 ? -25.132 -16.183 32.090 1.00 95.38 314 SER A N 1
ATOM 2272 C CA . SER A 1 314 ? -24.775 -16.776 33.381 1.00 95.38 314 SER A CA 1
ATOM 2273 C C . SER A 1 314 ? -25.696 -16.348 34.529 1.00 95.38 314 SER A C 1
ATOM 2275 O O . SER A 1 314 ? -25.526 -16.848 35.640 1.00 95.38 314 SER A O 1
ATOM 2277 N N . CYS A 1 315 ? -26.648 -15.429 34.315 1.00 96.19 315 CYS A N 1
ATOM 2278 C CA . CYS A 1 315 ? -27.478 -14.864 35.380 1.00 96.19 315 CYS A CA 1
ATOM 2279 C C . CYS A 1 315 ? -28.208 -15.917 36.230 1.00 96.19 315 CYS A C 1
ATOM 2281 O O . CYS A 1 315 ? -29.018 -16.708 35.746 1.00 96.19 315 CYS A O 1
ATOM 2283 N N . VAL A 1 316 ? -27.975 -15.856 37.541 1.00 95.06 316 VAL A N 1
ATOM 2284 C CA . VAL A 1 316 ? -28.670 -16.643 38.559 1.00 95.06 316 VAL A CA 1
ATOM 2285 C C . VAL A 1 316 ? -29.735 -15.763 39.202 1.00 95.06 316 VAL A C 1
ATOM 2287 O O . VAL A 1 316 ? -29.454 -14.951 40.089 1.00 95.06 316 VAL A O 1
ATOM 2290 N N . TYR A 1 317 ? -30.971 -15.919 38.735 1.00 93.75 317 TYR A N 1
ATOM 2291 C CA . TYR A 1 317 ? -32.114 -15.175 39.252 1.00 93.75 317 TYR A CA 1
ATOM 2292 C C . TYR A 1 317 ? -32.486 -15.622 40.663 1.00 93.75 317 TYR A C 1
ATOM 2294 O O . TYR A 1 317 ? -32.470 -16.814 40.974 1.00 93.75 317 TYR A O 1
ATOM 2302 N N . ILE A 1 318 ? -32.868 -14.659 41.500 1.00 93.69 318 ILE A N 1
ATOM 2303 C CA . ILE A 1 318 ? -33.384 -14.927 42.842 1.00 93.69 318 ILE A CA 1
ATOM 2304 C C . ILE A 1 318 ? -34.695 -15.714 42.725 1.00 93.69 318 ILE A C 1
ATOM 2306 O O . ILE A 1 318 ? -35.653 -15.273 42.092 1.00 93.69 318 ILE A O 1
ATOM 2310 N N . GLN A 1 319 ? -34.717 -16.888 43.348 1.00 94.56 319 GLN A N 1
ATOM 2311 C CA . GLN A 1 319 ? -35.886 -17.738 43.537 1.00 94.56 319 GLN A CA 1
ATOM 2312 C C . GLN A 1 319 ? -36.158 -17.777 45.040 1.00 94.56 319 GLN A C 1
ATOM 2314 O O . GLN A 1 319 ? -35.433 -18.434 45.791 1.00 94.56 319 GLN A O 1
ATOM 2319 N N . SER A 1 320 ? -37.161 -17.018 45.469 1.00 94.62 320 SER A N 1
ATOM 2320 C CA . SER A 1 320 ? -37.548 -16.902 46.873 1.00 94.62 320 SER A CA 1
ATOM 2321 C C . SER A 1 320 ? -38.385 -18.096 47.333 1.00 94.62 320 SER A C 1
ATOM 2323 O O . SER A 1 320 ? -39.260 -18.563 46.602 1.00 94.62 320 SER A O 1
ATOM 2325 N N . GLY A 1 321 ? -38.119 -18.569 48.546 1.00 95.06 321 GLY A N 1
ATOM 2326 C CA . GLY A 1 321 ? -38.888 -19.607 49.231 1.00 95.06 321 GLY A CA 1
ATOM 2327 C C . GLY A 1 321 ? -38.074 -20.227 50.363 1.00 95.06 321 GLY A C 1
ATOM 2328 O O . GLY A 1 321 ? -36.893 -19.922 50.509 1.00 95.06 321 GLY A O 1
ATOM 2329 N N . CYS A 1 322 ? -38.667 -21.128 51.145 1.00 96.81 322 CYS A N 1
ATOM 2330 C CA . CYS A 1 322 ? -37.932 -21.777 52.226 1.00 96.81 322 CYS A CA 1
ATOM 2331 C C . CYS A 1 322 ? -36.799 -22.665 51.684 1.00 96.81 322 CYS A C 1
ATOM 2333 O O . CYS A 1 322 ? -37.048 -23.635 50.963 1.00 96.81 322 CYS A O 1
ATOM 2335 N N . THR A 1 323 ? -35.554 -22.366 52.064 1.00 96.31 323 THR A N 1
ATOM 2336 C CA . THR A 1 323 ? -34.369 -23.127 51.624 1.00 96.31 323 THR A CA 1
ATOM 2337 C C . THR A 1 323 ? -33.975 -24.257 52.577 1.00 96.31 323 THR A C 1
ATOM 2339 O O . THR A 1 323 ? -33.069 -25.029 52.267 1.00 96.31 323 THR A O 1
ATOM 2342 N N . ASP A 1 324 ? -34.619 -24.366 53.742 1.00 94.94 324 ASP A N 1
ATOM 2343 C CA . ASP A 1 324 ? -34.328 -25.408 54.727 1.00 94.94 324 ASP A CA 1
ATOM 2344 C C . ASP A 1 324 ? -35.104 -26.694 54.416 1.00 94.94 324 ASP A C 1
ATOM 2346 O O . ASP A 1 324 ? -36.328 -26.735 54.513 1.00 94.94 324 ASP A O 1
ATOM 2350 N N . SER A 1 325 ? -34.382 -27.769 54.088 1.00 95.38 325 SER A N 1
ATOM 2351 C CA . SER A 1 325 ? -34.957 -29.089 53.778 1.00 95.38 325 SER A CA 1
ATOM 2352 C C . SER A 1 325 ? -35.745 -29.747 54.920 1.00 95.38 325 SER A C 1
ATOM 2354 O O . SER A 1 325 ? -36.405 -30.759 54.692 1.00 95.38 325 SER A O 1
ATOM 2356 N N . SER A 1 326 ? -35.648 -29.221 56.144 1.00 91.06 326 SER A N 1
ATOM 2357 C CA . SER A 1 326 ? -36.371 -29.714 57.321 1.00 91.06 326 SER A CA 1
ATOM 2358 C C . SER A 1 326 ? -37.712 -29.014 57.579 1.00 91.06 326 SER A C 1
ATOM 2360 O O . SER A 1 326 ? -38.445 -29.443 58.471 1.00 91.06 326 SER A O 1
ATOM 2362 N N . ALA A 1 327 ? -38.044 -27.966 56.818 1.00 94.00 327 ALA A N 1
ATOM 2363 C CA . ALA A 1 327 ? -39.332 -27.281 56.894 1.00 94.00 327 ALA A CA 1
ATOM 2364 C C . ALA A 1 327 ? -40.401 -27.955 56.015 1.00 94.00 327 ALA A C 1
ATOM 2366 O O . ALA A 1 327 ? -40.106 -28.478 54.938 1.00 94.00 327 ALA A O 1
ATOM 2367 N N . ASP A 1 328 ? -41.665 -27.878 56.436 1.00 91.62 328 ASP A N 1
ATOM 2368 C CA . ASP A 1 328 ? -42.809 -28.486 55.740 1.00 91.62 328 ASP A CA 1
ATOM 2369 C C . ASP A 1 328 ? -43.070 -27.845 54.364 1.00 91.62 328 ASP A C 1
ATOM 2371 O O . ASP A 1 328 ? -43.606 -28.481 53.457 1.00 91.62 328 ASP A O 1
ATOM 2375 N N . ASN A 1 329 ? -42.677 -26.582 54.192 1.00 93.94 329 ASN A N 1
ATOM 2376 C CA . ASN A 1 329 ? -42.798 -25.818 52.950 1.00 93.94 329 ASN A CA 1
ATOM 2377 C C . ASN A 1 329 ? -41.453 -25.608 52.231 1.00 93.94 329 ASN A C 1
ATOM 2379 O O . ASN A 1 329 ? -41.304 -24.631 51.494 1.00 93.94 329 ASN A O 1
ATOM 2383 N N . TYR A 1 330 ? -40.481 -26.501 52.441 1.00 95.25 330 TYR A N 1
ATOM 2384 C CA . TYR A 1 330 ? -39.213 -26.487 51.713 1.00 95.25 330 TYR A CA 1
ATOM 2385 C C . TYR A 1 330 ? -39.421 -26.416 50.190 1.00 95.25 330 TYR A C 1
ATOM 2387 O O . TYR A 1 330 ? -40.131 -27.234 49.598 1.00 95.25 330 TYR A O 1
ATOM 2395 N N . ALA A 1 331 ? -38.747 -25.467 49.542 1.00 96.38 331 ALA A N 1
ATOM 2396 C CA . ALA A 1 331 ? -38.763 -25.282 48.100 1.00 96.38 331 ALA A CA 1
ATOM 2397 C C . ALA A 1 331 ? -37.382 -25.606 47.512 1.00 96.38 331 ALA A C 1
ATOM 2399 O O . ALA A 1 331 ? -36.458 -24.803 47.578 1.00 96.38 331 ALA A O 1
ATOM 2400 N N . ALA A 1 332 ? -37.244 -26.767 46.864 1.00 94.50 332 ALA A N 1
ATOM 2401 C CA . ALA A 1 332 ? -35.967 -27.214 46.289 1.00 94.50 332 ALA A CA 1
ATOM 2402 C C . ALA A 1 332 ? -35.413 -26.303 45.176 1.00 94.50 332 ALA A C 1
ATOM 2404 O O . ALA A 1 332 ? -34.227 -26.359 44.860 1.00 94.50 332 ALA A O 1
ATOM 2405 N N . THR A 1 333 ? -36.268 -25.483 44.563 1.00 92.94 333 THR A N 1
ATOM 2406 C CA . THR A 1 333 ? -35.879 -24.496 43.547 1.00 92.94 333 THR A CA 1
ATOM 2407 C C . THR A 1 333 ? -35.530 -23.135 44.141 1.00 92.94 333 THR A C 1
ATOM 2409 O O . THR A 1 333 ? -35.023 -22.284 43.411 1.00 92.94 333 THR A O 1
ATOM 2412 N N . ALA A 1 334 ? -35.810 -22.906 45.428 1.00 94.50 334 ALA A N 1
ATOM 2413 C CA . ALA A 1 334 ? -35.458 -21.664 46.091 1.00 94.50 334 ALA A CA 1
ATOM 2414 C C . ALA A 1 334 ? -33.943 -21.605 46.312 1.00 94.50 334 ALA A C 1
ATOM 2416 O O . ALA A 1 334 ? -33.321 -22.555 46.784 1.00 94.50 334 ALA A O 1
ATOM 2417 N N . ASN A 1 335 ? -33.352 -20.467 45.964 1.00 93.19 335 ASN A N 1
ATOM 2418 C CA . ASN A 1 335 ? -31.937 -20.175 46.195 1.00 93.19 335 ASN A CA 1
ATOM 2419 C C . ASN A 1 335 ? -31.736 -19.017 47.180 1.00 93.19 335 ASN A C 1
ATOM 2421 O O . ASN A 1 335 ? -30.602 -18.651 47.475 1.00 93.19 335 ASN A O 1
ATOM 2425 N N . THR A 1 336 ? -32.833 -18.439 47.666 1.00 94.94 336 THR A N 1
ATOM 2426 C CA . THR A 1 336 ? -32.847 -17.330 48.612 1.00 94.94 336 THR A CA 1
ATOM 2427 C C . THR A 1 336 ? -33.983 -17.564 49.600 1.00 94.94 336 THR A C 1
ATOM 2429 O O . THR A 1 336 ? -35.142 -17.618 49.190 1.00 94.94 336 THR A O 1
ATOM 2432 N N . ASP A 1 337 ? -33.650 -17.699 50.885 1.00 94.75 337 ASP A N 1
ATOM 2433 C CA . ASP A 1 337 ? -34.648 -17.835 51.949 1.00 94.75 337 ASP A CA 1
ATOM 2434 C C . ASP A 1 337 ? -35.442 -16.534 52.096 1.00 94.75 337 ASP A C 1
ATOM 2436 O O . ASP A 1 337 ? -34.867 -15.456 52.264 1.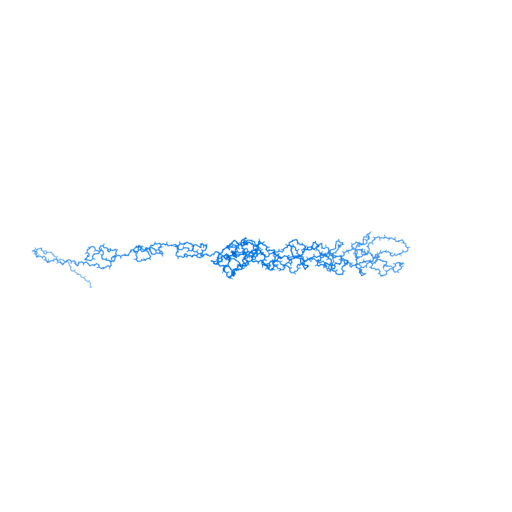00 94.75 337 ASP A O 1
ATOM 2440 N N . ASP A 1 338 ? -36.765 -16.629 52.018 1.00 94.44 338 ASP A N 1
ATOM 2441 C CA . ASP A 1 338 ? -37.680 -15.502 52.208 1.00 94.44 338 ASP A CA 1
ATOM 2442 C C . ASP A 1 338 ? -38.257 -15.432 53.630 1.00 94.44 338 ASP A C 1
ATOM 2444 O O . ASP A 1 338 ? -39.097 -14.576 53.921 1.00 94.44 338 ASP A O 1
ATOM 2448 N N . GLY A 1 339 ? -37.804 -16.316 54.526 1.00 93.69 339 GLY A N 1
ATOM 2449 C CA . GLY A 1 339 ? -38.276 -16.397 55.904 1.00 93.69 339 GLY A CA 1
ATOM 2450 C C . GLY A 1 339 ? -39.660 -17.033 56.036 1.00 93.69 339 GLY A C 1
ATOM 2451 O O . GLY A 1 339 ? -40.248 -16.983 57.117 1.00 93.69 339 GLY A O 1
ATOM 2452 N N . SER A 1 340 ? -40.195 -17.635 54.968 1.00 94.50 340 SER A N 1
ATOM 2453 C CA . SER A 1 340 ? -41.483 -18.333 55.004 1.00 94.50 340 SER A CA 1
ATOM 2454 C C . SER A 1 340 ? -41.410 -19.727 55.632 1.00 94.50 340 SER A C 1
ATOM 2456 O O . SER A 1 340 ? -42.454 -20.366 55.751 1.00 94.50 340 SER A O 1
ATOM 2458 N N . CYS A 1 341 ? -40.226 -20.223 56.018 1.00 95.62 341 CYS A N 1
ATOM 2459 C CA . CYS A 1 341 ? -40.048 -21.576 56.548 1.00 95.62 341 CYS A CA 1
ATOM 2460 C C . CYS A 1 341 ? -41.005 -21.889 57.711 1.00 95.62 341 CYS A C 1
ATOM 2462 O O . CYS A 1 341 ? -40.947 -21.291 58.786 1.00 95.62 341 CYS A O 1
ATOM 2464 N N . ALA A 1 342 ? -41.872 -22.870 57.484 1.00 92.50 342 ALA A N 1
ATOM 2465 C CA . ALA A 1 342 ? -42.810 -23.419 58.442 1.00 92.50 342 ALA A CA 1
ATOM 2466 C C . ALA A 1 342 ? -42.256 -24.751 58.943 1.00 92.50 342 ALA A C 1
ATOM 2468 O O . ALA A 1 342 ? -42.182 -25.729 58.201 1.00 92.50 342 ALA A O 1
ATOM 2469 N N . PHE A 1 343 ? -41.839 -24.776 60.204 1.00 90.81 343 PHE A N 1
ATOM 2470 C CA . PHE A 1 343 ? -41.318 -25.984 60.828 1.00 90.81 343 PHE A CA 1
ATOM 2471 C C . PHE A 1 343 ? -42.431 -26.748 61.540 1.00 90.81 343 PHE A C 1
ATOM 2473 O O . PHE A 1 343 ? -43.306 -26.119 62.147 1.00 90.81 343 PHE A O 1
ATOM 2480 N N . PRO A 1 344 ? -42.375 -28.089 61.536 1.00 88.69 344 PRO A N 1
ATOM 2481 C CA . PRO A 1 344 ? -43.351 -28.884 62.249 1.00 88.69 344 PRO A CA 1
ATOM 2482 C C . PRO A 1 344 ? -43.276 -28.610 63.756 1.00 88.69 344 PRO A C 1
ATOM 2484 O O . PRO A 1 344 ? -42.211 -28.706 64.376 1.00 88.69 344 PRO A O 1
ATOM 2487 N N . VAL A 1 345 ? -44.421 -28.297 64.363 1.00 90.00 345 VAL A N 1
ATOM 2488 C CA . VAL A 1 345 ? -44.557 -28.176 65.815 1.00 90.00 345 VAL A CA 1
ATOM 2489 C C . VAL A 1 345 ? -44.609 -29.587 66.381 1.00 90.00 345 VAL A C 1
ATOM 2491 O O . VAL A 1 345 ? -45.554 -30.337 66.133 1.00 90.00 345 VAL A O 1
ATOM 2494 N N . ARG A 1 346 ? -43.555 -29.957 67.105 1.00 90.25 346 ARG A N 1
ATOM 2495 C CA . ARG A 1 346 ? -43.415 -31.272 67.730 1.00 90.25 346 ARG A CA 1
ATOM 2496 C C . ARG A 1 346 ? -44.219 -31.337 69.024 1.00 90.25 346 ARG A C 1
ATOM 2498 O O . ARG A 1 346 ? -44.017 -30.503 69.903 1.00 90.25 346 ARG A O 1
ATOM 2505 N N . GLY A 1 347 ? -45.094 -32.329 69.131 1.00 89.88 347 GLY A N 1
ATOM 2506 C CA . GLY A 1 347 ? -45.880 -32.595 70.333 1.00 89.88 347 GLY A CA 1
ATOM 2507 C C . GLY A 1 347 ? -46.847 -33.757 70.128 1.00 89.88 347 GLY A C 1
ATOM 2508 O O . GLY A 1 347 ? -46.977 -34.281 69.025 1.00 89.88 347 GLY A O 1
ATOM 2509 N N . CYS A 1 348 ? -47.542 -34.173 71.183 1.00 91.62 348 CYS A N 1
ATOM 2510 C CA . CYS A 1 348 ? -48.463 -35.300 71.089 1.00 91.62 348 CYS A CA 1
ATOM 2511 C C . CYS A 1 348 ? -49.734 -34.939 70.303 1.00 91.62 348 CYS A C 1
ATOM 2513 O O . CYS A 1 348 ? -50.516 -34.092 70.733 1.00 91.62 348 CYS A O 1
ATOM 2515 N N . MET A 1 349 ? -49.993 -35.650 69.203 1.00 92.50 349 MET A N 1
ATOM 2516 C CA . MET A 1 349 ? -51.177 -35.436 68.352 1.00 92.50 349 MET A CA 1
ATOM 2517 C C . MET A 1 349 ? -52.383 -36.321 68.721 1.00 92.50 349 MET A C 1
ATOM 2519 O O . MET A 1 349 ? -53.444 -36.207 68.108 1.00 92.50 349 MET A O 1
ATOM 2523 N N . PHE A 1 350 ? -52.244 -37.229 69.693 1.00 89.25 350 PHE A N 1
ATOM 2524 C CA . PHE A 1 350 ? -53.320 -38.137 70.098 1.00 89.25 350 PHE A CA 1
ATOM 2525 C C . PHE A 1 350 ? -54.292 -37.456 71.072 1.00 89.25 350 PHE A C 1
ATOM 2527 O O . PHE A 1 350 ? -53.920 -37.163 72.206 1.00 89.25 350 PHE A O 1
ATOM 2534 N N . ASP A 1 351 ? -55.544 -37.254 70.656 1.00 88.38 351 ASP A N 1
ATOM 2535 C CA . ASP A 1 351 ? -56.587 -36.543 71.418 1.00 88.38 351 ASP A CA 1
ATOM 2536 C C . ASP A 1 351 ? -56.948 -37.189 72.773 1.00 88.38 351 ASP A C 1
ATOM 2538 O O . ASP A 1 351 ? -57.434 -36.512 73.679 1.00 88.38 351 ASP A O 1
ATOM 2542 N N . GLY A 1 352 ? -56.675 -38.487 72.939 1.00 85.25 352 GLY A N 1
ATOM 2543 C CA . GLY A 1 352 ? -56.850 -39.230 74.188 1.00 85.25 352 GLY A CA 1
ATOM 2544 C C . GLY A 1 352 ? -55.641 -39.221 75.136 1.00 85.25 352 GLY A C 1
ATOM 2545 O O . GLY A 1 352 ? -55.700 -39.869 76.185 1.00 85.25 352 GLY A O 1
ATOM 2546 N N . ALA A 1 353 ? -54.536 -38.551 74.789 1.00 88.38 353 ALA A N 1
ATOM 2547 C CA . ALA A 1 353 ? -53.365 -38.435 75.660 1.00 88.38 353 ALA A CA 1
ATOM 2548 C C . ALA A 1 353 ? -53.526 -37.293 76.672 1.00 88.38 353 ALA A C 1
ATOM 2550 O O . ALA A 1 353 ? -54.079 -36.237 76.374 1.00 88.38 353 ALA A O 1
ATOM 2551 N N . THR A 1 354 ? -52.960 -37.456 77.870 1.00 88.69 354 THR A N 1
ATOM 2552 C CA . THR A 1 354 ? -52.985 -36.408 78.905 1.00 88.69 354 THR A CA 1
ATOM 2553 C C . THR A 1 354 ? -52.148 -35.176 78.553 1.00 88.69 354 THR A C 1
ATOM 2555 O O . THR A 1 354 ? -52.328 -34.129 79.166 1.00 88.69 354 THR A O 1
ATOM 2558 N N . ASN A 1 355 ? -51.232 -35.293 77.593 1.00 90.62 355 ASN A N 1
ATOM 2559 C CA . ASN A 1 355 ? -50.383 -34.213 77.088 1.00 90.62 355 ASN A CA 1
ATOM 2560 C C . ASN A 1 355 ? -50.637 -33.911 75.601 1.00 90.62 355 ASN A C 1
ATOM 2562 O O . ASN A 1 355 ? -49.716 -33.480 74.913 1.00 90.62 355 ASN A O 1
ATOM 2566 N N . TYR A 1 356 ? -51.855 -34.164 75.111 1.00 91.00 356 TYR A N 1
ATOM 2567 C CA . TYR A 1 356 ? -52.273 -33.750 73.773 1.00 91.00 356 TYR A CA 1
ATOM 2568 C C . TYR A 1 356 ? -52.004 -32.253 73.545 1.00 91.00 356 TYR A C 1
ATOM 2570 O O . TYR A 1 356 ? -52.423 -31.418 74.353 1.00 91.00 356 TYR A O 1
ATOM 2578 N N . ASP A 1 357 ? -51.339 -31.919 72.440 1.00 90.75 357 ASP A N 1
ATOM 2579 C CA . ASP A 1 357 ? -51.118 -30.548 71.989 1.00 90.75 357 ASP A CA 1
ATOM 2580 C C . ASP A 1 357 ? -51.872 -30.312 70.678 1.00 90.75 357 ASP A C 1
ATOM 2582 O O . ASP A 1 357 ? -51.523 -30.838 69.623 1.00 90.75 357 ASP A O 1
ATOM 2586 N N . SER A 1 358 ? -52.904 -29.471 70.736 1.00 91.38 358 SER A N 1
ATOM 2587 C CA . SER A 1 358 ? -53.714 -29.114 69.569 1.00 91.38 358 SER A CA 1
ATOM 2588 C C . SER A 1 358 ? -52.968 -28.290 68.517 1.00 91.38 358 SER A C 1
ATOM 2590 O O . SER A 1 358 ? -53.503 -28.090 67.428 1.00 91.38 358 SER A O 1
ATOM 2592 N N . HIS A 1 359 ? -51.788 -27.760 68.843 1.00 88.00 359 HIS A N 1
ATOM 2593 C CA . HIS A 1 359 ? -50.931 -27.032 67.909 1.00 88.00 359 HIS A CA 1
ATOM 2594 C C . HIS A 1 359 ? -49.819 -27.908 67.327 1.00 88.00 359 HIS A C 1
ATOM 2596 O O . HIS A 1 359 ? -49.115 -27.441 66.433 1.00 88.00 359 HIS A O 1
ATOM 2602 N N . ALA A 1 360 ? -49.657 -29.153 67.794 1.00 89.38 360 ALA A N 1
ATOM 2603 C CA . ALA A 1 360 ? -48.685 -30.072 67.225 1.00 89.38 360 ALA A CA 1
ATOM 2604 C C . ALA A 1 360 ? -49.074 -30.434 65.787 1.00 89.38 360 ALA A C 1
ATOM 2606 O O . ALA A 1 360 ? -50.185 -30.890 65.512 1.00 89.38 360 ALA A O 1
ATOM 2607 N N . THR A 1 361 ? -48.137 -30.243 64.864 1.00 89.19 361 THR A N 1
ATOM 2608 C CA . THR A 1 361 ? -48.281 -30.635 63.455 1.00 89.19 361 THR A CA 1
ATOM 2609 C C . THR A 1 361 ? -47.469 -31.886 63.121 1.00 89.19 361 THR A C 1
ATOM 2611 O O . THR A 1 361 ? -47.661 -32.466 62.056 1.00 89.19 361 THR A O 1
ATOM 2614 N N . SER A 1 362 ? -46.607 -32.340 64.040 1.00 89.06 362 SER A N 1
ATOM 2615 C CA . SER A 1 362 ? -45.876 -33.605 63.953 1.00 89.06 362 SER A CA 1
ATOM 2616 C C . SER A 1 362 ? -45.800 -34.282 65.319 1.00 89.06 362 SER A C 1
ATOM 2618 O O . SER A 1 362 ? -45.326 -33.683 66.284 1.00 89.06 362 SER A O 1
ATOM 2620 N N . ASP A 1 363 ? -46.169 -35.564 65.376 1.00 88.81 363 ASP A N 1
ATOM 2621 C CA . ASP A 1 363 ? -46.029 -36.379 66.584 1.00 88.81 363 ASP A CA 1
ATOM 2622 C C . ASP A 1 363 ? -44.547 -36.582 66.926 1.00 88.81 363 ASP A C 1
ATOM 2624 O O . ASP A 1 363 ? -43.735 -36.953 66.072 1.00 88.81 363 ASP A O 1
ATOM 2628 N N . ASP A 1 364 ? -44.183 -36.308 68.174 1.00 90.62 364 ASP A N 1
ATOM 2629 C CA . ASP A 1 364 ? -42.831 -36.488 68.701 1.00 90.62 364 ASP A CA 1
ATOM 2630 C C . ASP A 1 364 ? -42.698 -37.727 69.598 1.00 90.62 364 ASP A C 1
ATOM 2632 O O . ASP A 1 364 ? -41.622 -37.987 70.142 1.00 90.62 364 ASP A O 1
ATOM 2636 N N . GLY A 1 365 ? -43.774 -38.508 69.736 1.00 88.69 365 GLY A N 1
ATOM 2637 C CA . GLY A 1 365 ? -43.809 -39.705 70.568 1.00 88.69 365 GLY A CA 1
ATOM 2638 C C . GLY A 1 365 ? -43.896 -39.406 72.065 1.00 88.69 365 GLY A C 1
ATOM 2639 O O . GLY A 1 365 ? -43.750 -40.323 72.874 1.00 88.69 365 GLY A O 1
ATOM 2640 N N . SER A 1 366 ? -44.147 -38.153 72.457 1.00 90.81 366 SER A N 1
ATOM 2641 C CA . SER A 1 366 ? -44.312 -37.776 73.864 1.00 90.81 366 SER A CA 1
ATOM 2642 C C . SER A 1 366 ? -45.662 -38.193 74.459 1.00 90.81 366 SER A C 1
ATOM 2644 O O . SER A 1 366 ? -45.871 -37.981 75.652 1.00 90.81 366 SER A O 1
ATOM 2646 N N . CYS A 1 367 ? -46.589 -38.766 73.680 1.00 91.00 367 CYS A N 1
ATOM 2647 C CA . CYS A 1 367 ? -47.947 -39.082 74.128 1.00 91.00 367 CYS A CA 1
ATOM 2648 C C . CYS A 1 367 ? -47.999 -39.976 75.380 1.00 91.00 367 CYS A C 1
ATOM 2650 O O . CYS A 1 367 ? -47.531 -41.114 75.392 1.00 91.00 367 CYS A O 1
ATOM 2652 N N . VAL A 1 368 ? -48.670 -39.483 76.419 1.00 88.00 368 VAL A N 1
ATOM 2653 C CA . VAL A 1 368 ? -48.943 -40.192 77.670 1.00 88.00 368 VAL A CA 1
ATOM 2654 C C . VAL A 1 368 ? -50.414 -40.588 77.687 1.00 88.00 368 VAL A C 1
ATOM 2656 O O . VAL A 1 368 ? -51.295 -39.763 77.924 1.00 88.00 368 VAL A O 1
ATOM 2659 N N . VAL A 1 369 ? -50.695 -41.864 77.435 1.00 81.81 369 VAL A N 1
ATOM 2660 C CA . VAL A 1 369 ? -52.043 -42.422 77.593 1.00 81.81 369 VAL A CA 1
ATOM 2661 C C . VAL A 1 369 ? -52.234 -42.887 79.032 1.00 81.81 369 VAL A C 1
ATOM 2663 O O . VAL A 1 369 ? -51.414 -43.635 79.567 1.00 81.81 369 VAL A O 1
ATOM 2666 N N . ALA A 1 370 ? -53.307 -42.428 79.681 1.00 68.00 370 ALA A N 1
ATOM 2667 C CA . ALA A 1 370 ? -53.662 -42.915 81.007 1.00 68.00 370 ALA A CA 1
ATOM 2668 C C . ALA A 1 370 ? -53.910 -44.428 80.917 1.00 68.00 370 ALA A C 1
ATOM 2670 O O . ALA A 1 370 ? -54.752 -44.883 80.141 1.00 68.00 370 ALA A O 1
ATOM 2671 N N . SER A 1 371 ? -53.140 -45.204 81.682 1.00 62.09 371 SER A N 1
ATOM 2672 C CA . SER A 1 371 ? -53.262 -46.659 81.784 1.00 62.09 371 SER A CA 1
ATOM 2673 C C . SER A 1 371 ? -54.737 -47.071 81.940 1.00 62.09 371 SER A C 1
ATOM 2675 O O . SER A 1 371 ? -55.461 -46.402 82.683 1.00 62.09 371 SER A O 1
ATOM 2677 N N . PRO A 1 372 ? -55.208 -48.148 81.279 1.00 58.44 372 PRO A N 1
ATOM 2678 C CA . PRO A 1 372 ? -56.621 -48.522 81.313 1.00 58.44 372 PRO A CA 1
ATOM 2679 C C . PRO A 1 372 ? -57.101 -48.761 82.759 1.00 58.44 372 PRO A C 1
ATOM 2681 O O . PRO A 1 372 ? -56.310 -49.201 83.601 1.00 58.44 372 PRO A O 1
ATOM 2684 N N . PRO A 1 373 ? -58.378 -48.458 83.074 1.00 55.50 373 PRO A N 1
ATOM 2685 C CA . PRO A 1 373 ? -58.881 -48.467 84.445 1.00 55.50 373 PRO A CA 1
ATOM 2686 C C . PRO A 1 373 ? -58.807 -49.871 85.077 1.00 55.50 373 PRO A C 1
ATOM 2688 O O . PRO A 1 373 ? -58.915 -50.872 84.364 1.00 55.50 373 PRO A O 1
ATOM 2691 N N . PRO A 1 374 ? -58.632 -49.967 86.411 1.00 56.75 374 PRO A N 1
ATOM 2692 C CA . PRO A 1 374 ? -58.430 -51.238 87.096 1.00 56.75 374 PRO A CA 1
ATOM 2693 C C . PRO A 1 374 ? -59.658 -52.150 86.990 1.00 56.75 374 PRO A C 1
ATOM 2695 O O . PRO A 1 374 ? -60.805 -51.707 87.060 1.00 56.75 374 PRO A O 1
ATOM 2698 N N . SER A 1 375 ? -59.379 -53.444 86.835 1.00 54.03 375 SER A N 1
ATOM 2699 C CA . SER A 1 375 ? -60.343 -54.526 86.635 1.00 54.03 375 SER A CA 1
ATOM 2700 C C . SER A 1 375 ? -61.436 -54.569 87.721 1.00 54.03 375 SER A C 1
ATOM 2702 O O . SER A 1 375 ? -61.119 -54.413 88.903 1.00 54.03 375 SER A O 1
ATOM 2704 N N . PRO A 1 376 ? -62.708 -54.837 87.365 1.00 52.38 376 PRO A N 1
ATOM 2705 C CA . PRO A 1 376 ? -63.800 -54.913 88.334 1.00 52.38 376 PRO A CA 1
ATOM 2706 C C . PRO A 1 376 ? -63.709 -56.167 89.235 1.00 52.38 376 PRO A C 1
ATOM 2708 O O . PRO A 1 376 ? -63.150 -57.187 88.819 1.00 52.38 376 PRO A O 1
ATOM 2711 N N . PRO A 1 377 ? -64.258 -56.112 90.469 1.00 57.28 377 PRO A N 1
ATOM 2712 C CA . PRO A 1 377 ? -64.191 -57.196 91.451 1.00 57.28 377 PRO A CA 1
ATOM 2713 C C . PRO A 1 377 ? -65.080 -58.401 91.076 1.00 57.28 377 PRO A C 1
ATOM 2715 O O . PRO A 1 377 ? -66.015 -58.262 90.284 1.00 57.28 377 PRO A O 1
ATOM 2718 N N . PRO A 1 378 ? -64.796 -59.596 91.633 1.00 57.09 378 PRO A N 1
ATOM 2719 C CA . PRO A 1 378 ? -65.301 -60.862 91.107 1.00 57.09 378 PRO A CA 1
ATOM 2720 C C . PRO A 1 378 ? -66.805 -61.076 91.384 1.00 57.09 378 PRO A C 1
ATOM 2722 O O . PRO A 1 378 ? -67.285 -60.696 92.455 1.00 57.09 378 PRO A O 1
ATOM 2725 N N . PRO A 1 379 ? -67.558 -61.727 90.470 1.00 57.91 379 PRO A N 1
ATOM 2726 C CA . PRO A 1 379 ? -68.982 -62.010 90.663 1.00 57.91 379 PRO A CA 1
ATOM 2727 C C . PRO A 1 379 ? -69.246 -63.082 91.732 1.00 57.91 379 PRO A C 1
ATOM 2729 O O . PRO A 1 379 ? -68.516 -64.068 91.841 1.00 57.91 379 PRO A O 1
ATOM 2732 N N . GLY A 1 380 ? -70.338 -62.902 92.482 1.00 52.94 380 GLY A N 1
ATOM 2733 C CA . GLY A 1 380 ? -70.866 -63.875 93.440 1.00 52.94 380 GLY A CA 1
ATOM 2734 C C . GLY A 1 380 ? -71.358 -65.173 92.788 1.00 52.94 380 GLY A C 1
ATOM 2735 O O . GLY A 1 380 ? -71.800 -65.196 91.640 1.00 52.94 380 GLY A O 1
ATOM 2736 N N . SER A 1 381 ? -71.265 -66.259 93.551 1.00 54.44 381 SER A N 1
ATOM 2737 C CA . SER A 1 381 ? -71.537 -67.644 93.160 1.00 54.44 381 SER A CA 1
ATOM 2738 C C . SER A 1 381 ? -72.999 -67.907 92.750 1.00 54.44 381 SER A C 1
ATOM 2740 O O . SER A 1 381 ? -73.909 -67.592 93.519 1.00 54.44 381 SER A O 1
ATOM 2742 N N . PRO A 1 382 ? -73.251 -68.578 91.607 1.00 61.78 382 PRO A N 1
ATOM 2743 C CA . PRO A 1 382 ? -74.555 -69.157 91.279 1.00 61.78 382 PRO A CA 1
ATOM 2744 C C . PRO A 1 382 ? -74.677 -70.627 91.744 1.00 61.78 382 PRO A C 1
ATOM 2746 O O . PRO A 1 382 ? -73.670 -71.341 91.789 1.00 61.78 382 PRO A O 1
ATOM 2749 N N . PRO A 1 383 ? -75.894 -71.118 92.061 1.00 54.09 383 PRO A N 1
ATOM 2750 C CA . PRO A 1 383 ? -76.147 -72.525 92.371 1.00 54.09 383 PRO A CA 1
ATOM 2751 C C . PRO A 1 383 ? -76.107 -73.393 91.100 1.00 54.09 383 PRO A C 1
ATOM 2753 O O . PRO A 1 383 ? -76.431 -72.932 90.009 1.00 54.09 383 PRO A O 1
ATOM 2756 N N . GLY A 1 384 ? -75.660 -74.642 91.264 1.00 54.47 384 GLY A N 1
ATOM 2757 C CA . GLY A 1 384 ? -75.215 -75.518 90.173 1.00 54.47 384 GLY A CA 1
ATOM 2758 C C . GLY A 1 384 ? -76.294 -76.259 89.377 1.00 54.47 384 GLY A C 1
ATOM 2759 O O . GLY A 1 384 ? -77.468 -75.910 89.441 1.00 54.47 384 GLY A O 1
ATOM 2760 N N . ILE A 1 385 ? -75.814 -77.310 88.679 1.00 51.50 385 ILE A N 1
ATOM 2761 C CA . ILE A 1 385 ? -76.456 -78.429 87.927 1.00 51.50 385 ILE A CA 1
ATOM 2762 C C . ILE A 1 385 ? -75.841 -78.506 86.501 1.00 51.50 385 ILE A C 1
ATOM 2764 O O . ILE A 1 385 ? -75.630 -77.455 85.904 1.00 51.50 385 ILE A O 1
ATOM 2768 N N . PRO A 1 386 ? -75.640 -79.679 85.855 1.00 54.28 386 PRO A N 1
ATOM 2769 C CA . PRO A 1 386 ? -75.096 -80.983 86.272 1.00 54.28 386 PRO A CA 1
ATOM 2770 C C . PRO A 1 386 ? -73.918 -81.443 85.352 1.00 54.28 386 PRO A C 1
ATOM 2772 O O . PRO A 1 386 ? -73.620 -80.820 84.336 1.00 54.28 386 PRO A O 1
ATOM 2775 N N . LEU A 1 387 ? -73.255 -82.565 85.670 1.00 57.84 387 LEU A N 1
ATOM 2776 C CA . LEU A 1 387 ? -72.227 -83.188 84.806 1.00 57.84 387 LEU A CA 1
ATOM 2777 C C . LEU A 1 387 ? -72.788 -83.691 83.459 1.00 57.84 387 LEU A C 1
ATOM 2779 O O . LEU A 1 387 ? -73.876 -84.271 83.432 1.00 57.84 387 LEU A O 1
ATOM 2783 N N . PRO A 1 388 ? -71.964 -83.648 82.394 1.00 57.44 388 PRO A N 1
ATOM 2784 C CA . PRO A 1 388 ? -71.912 -84.756 81.439 1.00 57.44 388 PRO A CA 1
ATOM 2785 C C . PRO A 1 388 ? -70.494 -85.313 81.184 1.00 57.44 388 PRO A C 1
ATOM 2787 O O . PRO A 1 388 ? -69.473 -84.714 81.504 1.00 57.44 388 PRO A O 1
ATOM 2790 N N . SER A 1 389 ? -70.514 -86.522 80.628 1.00 60.47 389 SER A N 1
ATOM 2791 C CA . SER A 1 389 ? -69.575 -87.652 80.670 1.00 60.47 389 SER A CA 1
ATOM 2792 C C . SER A 1 389 ? -68.246 -87.532 79.885 1.00 60.47 389 SER A C 1
ATOM 2794 O O . SER A 1 389 ? -68.178 -86.779 78.917 1.00 60.47 389 SER A O 1
ATOM 2796 N N . PRO A 1 390 ? -67.212 -88.340 80.230 1.00 62.53 390 PRO A N 1
ATOM 2797 C CA . PRO A 1 390 ? -65.923 -88.417 79.520 1.00 62.53 390 PRO A CA 1
ATOM 2798 C C . PRO A 1 390 ? -66.054 -89.317 78.277 1.00 62.53 390 PRO A C 1
ATOM 2800 O O . PRO A 1 390 ? -66.897 -90.222 78.307 1.00 62.53 390 PRO A O 1
ATOM 2803 N N . PRO A 1 391 ? -65.290 -89.126 77.177 1.00 56.25 391 PRO A N 1
ATOM 2804 C CA . PRO A 1 391 ? -63.989 -89.824 76.986 1.00 56.25 391 PRO A CA 1
ATOM 2805 C C . PRO A 1 391 ? -63.104 -89.132 75.892 1.00 56.25 391 PRO A C 1
ATOM 2807 O O . PRO A 1 391 ? -63.409 -87.991 75.550 1.00 56.25 391 PRO A O 1
ATOM 2810 N N . PRO A 1 392 ? -62.094 -89.749 75.226 1.00 59.19 392 PRO A N 1
ATOM 2811 C CA . PRO A 1 392 ? -61.270 -90.939 75.492 1.00 59.19 392 PRO A CA 1
ATOM 2812 C C . PRO A 1 392 ? -59.752 -90.605 75.571 1.00 59.19 392 PRO A C 1
ATOM 2814 O O . PRO A 1 392 ? -59.349 -89.468 75.328 1.00 59.19 392 PRO A O 1
ATOM 2817 N N . PRO A 1 393 ? -58.893 -91.581 75.922 1.00 65.62 393 PRO A N 1
ATOM 2818 C CA . PRO A 1 393 ? -57.470 -91.350 76.155 1.00 65.62 393 PRO A CA 1
ATOM 2819 C C . PRO A 1 393 ? -56.654 -91.180 74.862 1.00 65.62 393 PRO A C 1
ATOM 2821 O O . PRO A 1 393 ? -56.993 -91.713 73.805 1.00 65.62 393 PRO A O 1
ATOM 2824 N N . SER A 1 394 ? -55.527 -90.478 75.019 1.00 54.50 394 SER A N 1
ATOM 2825 C CA . SER A 1 394 ? -54.307 -90.546 74.196 1.00 54.50 394 SER A CA 1
ATOM 2826 C C . SER A 1 394 ? -53.898 -92.001 73.934 1.00 54.50 394 SER A C 1
ATOM 2828 O O . SER A 1 394 ? -54.375 -92.875 74.662 1.00 54.50 394 SER A O 1
ATOM 2830 N N . PRO A 1 395 ? -53.063 -92.317 72.915 1.00 55.25 395 PRO A N 1
ATOM 2831 C CA . PRO A 1 395 ? -51.692 -92.772 73.238 1.00 55.25 395 PRO A CA 1
ATOM 2832 C C . PRO A 1 395 ? -50.697 -92.643 72.022 1.00 55.25 395 PRO A C 1
ATOM 2834 O O . PRO A 1 395 ? -50.994 -91.893 71.093 1.00 55.25 395 PRO A O 1
ATOM 2837 N N . PRO A 1 396 ? -49.503 -93.284 72.017 1.00 53.06 396 PRO A N 1
ATOM 2838 C CA . PRO A 1 396 ? -48.197 -92.625 71.892 1.00 53.06 396 PRO A CA 1
ATOM 2839 C C . PRO A 1 396 ? -47.369 -93.351 70.775 1.00 53.06 396 PRO A C 1
ATOM 2841 O O . PRO A 1 396 ? -47.999 -94.026 69.951 1.00 53.06 396 PRO A O 1
ATOM 2844 N N . PRO A 1 397 ? -46.027 -93.260 70.654 1.00 54.31 397 PRO A N 1
ATOM 2845 C CA . PRO A 1 397 ? -45.049 -93.812 71.612 1.00 54.31 397 PRO A CA 1
ATOM 2846 C C . PRO A 1 397 ? -44.060 -92.782 72.168 1.00 54.31 397 PRO A C 1
ATOM 2848 O O . PRO A 1 397 ? -43.778 -91.782 71.469 1.00 54.31 397 PRO A O 1
#

Nearest PDB structures (foldseek):
  6u23-assembly1_A  TM=7.163E-01  e=2.951E+00  Homo sapiens
  6u2j-assembly1_A  TM=4.458E-01  e=5.720E+00  Homo sapiens

Radius of gyration: 60.29 Å; Cα contacts (8 Å, |Δi|>4): 825; chains: 1; bounding box: 121×168×163 Å

Mean predicted aligned error: 18.67 Å

Secondary structure (DSSP, 8-state):
-PPP-EEB--TTSTTB-TT--EE--TT------BS---TTSTT--TT--B--S----EEB--TTSTTB-TT-SEE-GGG-----EE---TTSTT--TT-SEE-GGG---EEB--TTSTTB-TT--EE-------EE---TTSTT--TT--EE-GGG---EEB-S-TTSTTB-TTSSEE-S----SS----------TTSTTTTSSS------BSB--TTSTTB-TT-SB--SS-------BS----SSBSS--TT-SB--S---B--BS---TTSTT--TT-SB--S------BS---TTSTT--TT-SB--S------BSB--TTSTTB-TT-SB--S------BSB--TTBTTB-TT-SB--S---B--PPPPPPPPPPPP--------------

Organism: NCBI:txid156173

Foldseek 3Di:
DDDADEADCDPPAPLHDPPHDDHDDVPHGQDADEDACDPQFPGHDVSHPHYPVNGAREFDCDPQFPGHDVPGPDHDPVRGHHAFEADCDPQFPRHDPVGDHYDPVRGAHEFDCDPPFPGHDPPGPAHHQTLDQAEADCDPQFLAHDPSHNHYDVVRGAHEFQPPDPPAPGHDVPGPWHCVQRDDPDDPPPQCAACPPQFPRHGDSHRGHHAAEWACPPQFSGHDPRGPDYDPVHPGHHAAEDACDPPQFDTHDPRHSYYPVNTHGADEDCCDPQFPGHDPPGPDYPVPGHHFPEDACDPQFPGHDPRGPDYPPPTHHADEDQCDPQFPGHDVSGPDYPVPGHHFAEFDCDPQFPGHDPRGPDYPPPGHHDDDDDDDDDDDDDDDDDDDDDDDDDDDD